Protein AF-A0A1H9E6S7-F1 (afdb_monomer_lite)

Structure (mmCIF, N/CA/C/O backbone):
data_AF-A0A1H9E6S7-F1
#
_entry.id   AF-A0A1H9E6S7-F1
#
loop_
_atom_site.group_PDB
_atom_site.id
_atom_site.type_symbol
_atom_site.label_atom_id
_atom_site.label_alt_id
_atom_site.label_comp_id
_atom_site.label_asym_id
_atom_site.label_entity_id
_atom_site.label_seq_id
_atom_site.pdbx_PDB_ins_code
_atom_site.Cartn_x
_atom_site.Cartn_y
_atom_site.Cartn_z
_atom_site.occupancy
_atom_site.B_iso_or_equiv
_atom_site.auth_seq_id
_atom_site.auth_comp_id
_atom_site.auth_asym_id
_atom_site.auth_atom_id
_atom_site.pdbx_PDB_model_num
ATOM 1 N N . MET A 1 1 ? 24.077 -36.840 -7.863 1.00 34.34 1 MET A N 1
ATOM 2 C CA . MET A 1 1 ? 23.318 -35.921 -6.980 1.00 34.34 1 MET A CA 1
ATOM 3 C C . MET A 1 1 ? 22.819 -34.661 -7.708 1.00 34.34 1 MET A C 1
ATOM 5 O O . MET A 1 1 ? 21.635 -34.372 -7.632 1.00 34.34 1 MET A O 1
ATOM 9 N N . MET A 1 2 ? 23.643 -33.997 -8.534 1.00 23.80 2 MET A N 1
ATOM 10 C CA . MET A 1 2 ? 23.286 -32.784 -9.314 1.00 23.80 2 MET A CA 1
ATOM 11 C C . MET A 1 2 ? 22.184 -32.934 -10.393 1.00 23.80 2 MET A C 1
ATOM 13 O O . MET A 1 2 ? 21.574 -31.944 -10.783 1.00 23.80 2 MET A O 1
ATOM 17 N N . ARG A 1 3 ? 21.880 -34.153 -10.872 1.00 24.73 3 ARG A N 1
ATOM 18 C CA . ARG A 1 3 ? 20.785 -34.410 -11.841 1.00 24.73 3 ARG A CA 1
ATOM 19 C C . ARG A 1 3 ? 19.424 -34.718 -11.194 1.00 24.73 3 ARG A C 1
ATOM 21 O O . ARG A 1 3 ? 18.438 -34.841 -11.916 1.00 24.73 3 ARG A O 1
ATOM 28 N N . ARG A 1 4 ? 19.368 -34.874 -9.863 1.00 27.47 4 ARG A N 1
ATOM 29 C CA . ARG A 1 4 ? 18.131 -35.212 -9.131 1.00 27.47 4 ARG A CA 1
ATOM 30 C C . ARG A 1 4 ? 17.375 -33.949 -8.694 1.00 27.47 4 ARG A C 1
ATOM 32 O O . ARG A 1 4 ? 16.182 -33.869 -8.933 1.00 27.47 4 ARG A O 1
ATOM 39 N N . ILE A 1 5 ? 18.097 -32.913 -8.253 1.00 29.39 5 ILE A N 1
ATOM 40 C CA . ILE A 1 5 ? 17.531 -31.614 -7.828 1.00 29.39 5 ILE A CA 1
ATOM 41 C C . ILE A 1 5 ? 16.877 -30.849 -8.997 1.00 29.39 5 ILE A C 1
ATOM 43 O O . ILE A 1 5 ? 15.814 -30.262 -8.837 1.00 29.39 5 ILE A O 1
ATOM 47 N N . LYS A 1 6 ? 17.440 -30.918 -10.217 1.00 28.34 6 LYS A N 1
ATOM 48 C CA . LYS A 1 6 ? 16.828 -30.282 -11.405 1.00 28.34 6 LYS A CA 1
ATOM 49 C C . LYS A 1 6 ? 15.452 -30.857 -11.775 1.00 28.34 6 LYS A C 1
ATOM 51 O O . LYS A 1 6 ? 14.676 -30.143 -12.394 1.00 28.34 6 LYS A O 1
ATOM 56 N N . ARG A 1 7 ? 15.162 -32.114 -11.412 1.00 28.91 7 ARG A N 1
ATOM 57 C CA . ARG A 1 7 ? 13.923 -32.821 -11.782 1.00 28.91 7 ARG A CA 1
ATOM 58 C C . ARG A 1 7 ? 12.771 -32.623 -10.794 1.00 28.91 7 ARG A C 1
ATOM 60 O O . ARG A 1 7 ? 11.635 -32.902 -11.152 1.00 28.91 7 ARG A O 1
ATOM 67 N N . GLU A 1 8 ? 13.054 -32.156 -9.579 1.00 34.34 8 GLU A N 1
ATOM 68 C CA . GLU A 1 8 ? 12.030 -31.934 -8.546 1.00 34.34 8 GLU A CA 1
ATOM 69 C C . GLU A 1 8 ? 11.400 -30.535 -8.614 1.00 34.34 8 GLU A C 1
ATOM 71 O O . GLU A 1 8 ? 10.304 -30.347 -8.101 1.00 34.34 8 GLU A O 1
ATOM 76 N N . ILE A 1 9 ? 12.044 -29.583 -9.302 1.00 39.97 9 ILE A N 1
ATOM 77 C CA . ILE A 1 9 ? 11.580 -28.187 -9.418 1.00 39.97 9 ILE A CA 1
ATOM 78 C C . ILE A 1 9 ? 11.130 -27.860 -10.858 1.00 39.97 9 ILE A C 1
ATOM 80 O O . ILE A 1 9 ? 10.164 -27.127 -11.064 1.00 39.97 9 ILE A O 1
ATOM 84 N N . PHE A 1 10 ? 11.760 -28.459 -11.876 1.00 41.41 10 PHE A N 1
ATOM 85 C CA . PHE A 1 10 ? 11.468 -28.205 -13.292 1.00 41.41 10 PHE A CA 1
ATOM 86 C C . PHE A 1 10 ? 11.261 -29.517 -14.061 1.00 41.41 10 PHE A C 1
ATOM 88 O O . PHE A 1 10 ? 11.989 -30.491 -13.861 1.00 41.41 10 PHE A O 1
ATOM 95 N N . ASN A 1 11 ? 10.280 -29.555 -14.968 1.00 43.75 11 ASN A N 1
ATOM 96 C CA . ASN A 1 11 ? 10.114 -30.694 -15.875 1.00 43.75 11 ASN A CA 1
ATOM 97 C C . ASN A 1 11 ? 11.150 -30.677 -17.017 1.00 43.75 11 ASN A C 1
ATOM 99 O O . ASN A 1 11 ? 11.886 -29.708 -17.202 1.00 43.75 11 ASN A O 1
ATOM 103 N N . GLU A 1 12 ? 11.184 -31.740 -17.828 1.00 34.88 12 GLU A N 1
ATOM 104 C CA . GLU A 1 12 ? 12.138 -31.905 -18.943 1.00 34.88 12 GLU A CA 1
ATOM 105 C C . GLU A 1 12 ? 12.023 -30.828 -20.044 1.00 34.88 12 GLU A C 1
ATOM 107 O O . GLU A 1 12 ? 12.886 -30.745 -20.912 1.00 34.88 12 GLU A O 1
ATOM 112 N N . LYS A 1 13 ? 10.998 -29.964 -19.984 1.00 42.34 13 LYS A N 1
ATOM 113 C CA . LYS A 1 13 ? 10.795 -28.808 -20.873 1.00 42.34 13 LYS A CA 1
ATOM 114 C C . LYS A 1 13 ? 11.078 -27.456 -20.197 1.00 42.34 13 LYS A C 1
ATOM 116 O O . LYS A 1 13 ? 10.750 -26.423 -20.770 1.00 42.34 13 LYS A O 1
ATOM 121 N N . GLY A 1 14 ? 11.635 -27.435 -18.982 1.00 35.75 14 GLY A N 1
ATOM 122 C CA . GLY A 1 14 ? 11.958 -26.200 -18.254 1.00 35.75 14 GLY A CA 1
ATOM 123 C C . GLY A 1 14 ? 10.755 -25.463 -17.651 1.00 35.75 14 GLY A C 1
ATOM 124 O O . GLY A 1 14 ? 10.915 -24.347 -17.167 1.00 35.75 14 GLY A O 1
ATOM 125 N N . LYS A 1 15 ? 9.556 -26.067 -17.639 1.00 32.19 15 LYS A N 1
ATOM 126 C CA . LYS A 1 15 ? 8.401 -25.520 -16.907 1.00 32.19 15 LYS A CA 1
ATOM 127 C C . LYS A 1 15 ? 8.493 -25.899 -15.429 1.00 32.19 15 LYS A C 1
ATOM 129 O O . LYS A 1 15 ? 8.694 -27.075 -15.110 1.00 32.19 15 LYS A O 1
ATOM 134 N N . LEU A 1 16 ? 8.315 -24.907 -14.555 1.00 37.72 16 LEU A N 1
ATOM 135 C CA . LEU A 1 16 ? 8.163 -25.086 -13.112 1.00 37.72 16 LEU A CA 1
ATOM 136 C C . LEU A 1 16 ? 6.951 -25.991 -12.855 1.00 37.72 16 LEU A C 1
ATOM 138 O O . LEU A 1 16 ? 5.842 -25.684 -13.293 1.00 37.72 16 LEU A O 1
ATOM 142 N N . VAL A 1 17 ? 7.161 -27.118 -12.177 1.00 32.50 17 VAL A N 1
ATOM 143 C CA . VAL A 1 17 ? 6.064 -27.956 -11.676 1.00 32.50 17 VAL A CA 1
ATOM 144 C C . VAL A 1 17 ? 6.059 -27.789 -10.172 1.00 32.50 17 VAL A C 1
ATOM 146 O O . VAL A 1 17 ? 6.647 -28.575 -9.438 1.00 32.50 17 VAL A O 1
ATOM 149 N N . MET A 1 18 ? 5.402 -26.731 -9.709 1.00 32.59 18 MET A N 1
ATOM 150 C CA . MET A 1 18 ? 5.125 -26.562 -8.294 1.00 32.59 18 MET A CA 1
ATOM 151 C C . MET A 1 18 ? 4.042 -27.590 -7.951 1.00 32.59 18 MET A C 1
ATOM 153 O O . MET A 1 18 ? 2.850 -27.373 -8.181 1.00 32.59 18 MET A O 1
ATOM 157 N N . LYS A 1 19 ? 4.441 -28.776 -7.465 1.00 29.67 19 LYS A N 1
ATOM 158 C CA . LYS A 1 19 ? 3.504 -29.573 -6.670 1.00 29.67 19 LYS A CA 1
ATOM 159 C C . LYS A 1 19 ? 3.092 -28.636 -5.555 1.00 29.67 19 LYS A C 1
ATOM 161 O O . LYS A 1 19 ? 3.961 -28.218 -4.797 1.00 29.67 19 LYS A O 1
ATOM 166 N N . LYS A 1 20 ? 1.806 -28.276 -5.508 1.00 30.30 20 LYS A N 1
ATOM 167 C CA . LYS A 1 20 ? 1.217 -27.599 -4.358 1.00 30.30 20 LYS A CA 1
ATOM 168 C C . LYS A 1 20 ? 1.746 -28.341 -3.135 1.00 30.30 20 LYS A C 1
ATOM 170 O O . LYS A 1 20 ? 1.338 -29.478 -2.896 1.00 30.30 20 LYS A O 1
ATOM 175 N N . PHE A 1 21 ? 2.688 -27.748 -2.409 1.00 27.56 21 PHE A N 1
ATOM 176 C CA . PHE A 1 21 ? 2.859 -28.101 -1.020 1.00 27.56 21 PHE A CA 1
ATOM 177 C C . PHE A 1 21 ? 1.550 -27.618 -0.415 1.00 27.56 21 PHE A C 1
ATOM 179 O O . PHE A 1 21 ? 1.389 -26.449 -0.086 1.00 27.56 21 PHE A O 1
ATOM 186 N N . LEU A 1 22 ? 0.548 -28.505 -0.397 1.00 26.89 22 LEU A N 1
ATOM 187 C CA . LEU A 1 22 ? -0.492 -28.407 0.602 1.00 26.89 22 LEU A CA 1
ATOM 188 C C . LEU A 1 22 ? 0.294 -28.376 1.909 1.00 26.89 22 LEU A C 1
ATOM 190 O O . LEU A 1 22 ? 0.814 -29.409 2.333 1.00 26.89 22 LEU A O 1
ATOM 194 N N . GLY A 1 23 ? 0.454 -27.181 2.479 1.00 27.78 23 GLY A N 1
ATOM 195 C CA . GLY A 1 23 ? 0.783 -27.034 3.883 1.00 27.78 23 GLY A CA 1
ATOM 196 C C . GLY A 1 23 ? -0.197 -27.934 4.612 1.00 27.78 23 GLY A C 1
ATOM 197 O O . GLY A 1 23 ? -1.409 -27.729 4.531 1.00 27.78 23 GLY A O 1
ATOM 198 N N . GLY A 1 24 ? 0.334 -29.031 5.146 1.00 23.72 24 GLY A N 1
ATOM 199 C CA . GLY A 1 24 ? -0.447 -30.138 5.656 1.00 23.72 24 GLY A CA 1
ATOM 200 C C . GLY A 1 24 ? -1.427 -29.634 6.697 1.00 23.72 24 GLY A C 1
ATOM 201 O O . GLY A 1 24 ? -1.045 -29.240 7.794 1.00 23.72 24 GLY A O 1
ATOM 202 N N . LEU A 1 25 ? -2.700 -29.687 6.331 1.00 24.84 25 LEU A N 1
ATOM 203 C CA . LEU A 1 25 ? -3.819 -29.740 7.245 1.00 24.84 25 LEU A CA 1
ATOM 204 C C . LEU A 1 25 ? -3.643 -31.041 8.043 1.00 24.84 25 LEU A C 1
ATOM 206 O O . LEU A 1 25 ? -3.967 -32.122 7.557 1.00 24.84 25 LEU A O 1
ATOM 210 N N . VAL A 1 26 ? -3.059 -30.964 9.239 1.00 24.83 26 VAL A N 1
ATOM 211 C CA . VAL A 1 26 ? -3.145 -32.067 10.202 1.00 24.83 26 VAL A CA 1
ATOM 212 C C . VAL A 1 26 ? -4.462 -31.889 10.945 1.00 24.83 26 VAL A C 1
ATOM 214 O O . VAL A 1 26 ? -4.549 -31.159 11.927 1.00 24.83 26 VAL A O 1
ATOM 217 N N . ALA A 1 27 ? -5.500 -32.544 10.432 1.00 26.02 27 ALA A N 1
ATOM 218 C CA . ALA A 1 27 ? -6.720 -32.829 11.169 1.00 26.02 27 ALA A CA 1
ATOM 219 C C . ALA A 1 27 ? -6.725 -34.315 11.559 1.00 26.02 27 ALA A C 1
ATOM 221 O O . ALA A 1 27 ? -6.811 -35.172 10.685 1.00 26.02 27 ALA A O 1
ATOM 222 N N . ALA A 1 28 ? -6.606 -34.589 12.862 1.00 22.64 28 ALA A N 1
ATOM 223 C CA . ALA A 1 28 ? -7.205 -35.696 13.632 1.00 22.64 28 ALA A CA 1
ATOM 224 C C . ALA A 1 28 ? -6.563 -35.654 15.038 1.00 22.64 28 ALA A C 1
ATOM 226 O O . ALA A 1 28 ? -5.346 -35.725 15.149 1.00 22.64 28 ALA A O 1
ATOM 227 N N . ALA A 1 29 ? -7.288 -35.462 16.141 1.00 23.06 29 ALA A N 1
ATOM 228 C CA . ALA A 1 29 ? -8.391 -36.307 16.583 1.00 23.06 29 ALA A CA 1
ATOM 229 C C . ALA A 1 29 ? -9.523 -35.532 17.293 1.00 23.06 29 ALA A C 1
ATOM 231 O O . ALA A 1 29 ? -9.293 -34.541 17.981 1.00 23.06 29 ALA A O 1
ATOM 232 N N . LEU A 1 30 ? -10.748 -36.040 17.124 1.00 24.73 30 LEU A N 1
ATOM 233 C CA . LEU A 1 30 ? -11.977 -35.613 17.792 1.00 24.73 30 LEU A CA 1
ATOM 234 C C . LEU A 1 30 ? -11.935 -35.863 19.309 1.00 24.73 30 LEU A C 1
ATOM 236 O O . LEU A 1 30 ? -11.822 -37.016 19.713 1.00 24.73 30 LEU A O 1
ATOM 240 N N . VAL A 1 31 ? -12.209 -34.826 20.108 1.00 26.94 31 VAL A N 1
ATOM 241 C CA . VAL A 1 31 ? -13.149 -34.878 21.248 1.00 26.94 31 VAL A CA 1
ATOM 242 C C . VAL A 1 31 ? -13.914 -33.544 21.266 1.00 26.94 31 VAL A C 1
ATOM 244 O O . VAL A 1 31 ? -13.351 -32.499 20.959 1.00 26.94 31 VAL A O 1
ATOM 247 N N . ALA A 1 32 ? -15.221 -33.614 21.513 1.00 30.66 32 ALA A N 1
ATOM 248 C CA . ALA A 1 32 ? -16.238 -32.601 21.239 1.00 30.66 32 ALA A CA 1
ATOM 249 C C . ALA A 1 32 ? -15.930 -31.159 21.701 1.00 30.66 32 ALA A C 1
ATOM 251 O O . ALA A 1 32 ? -15.549 -30.920 22.843 1.00 30.66 32 ALA A O 1
ATOM 252 N N . GLY A 1 33 ? -16.211 -30.204 20.810 1.00 25.89 33 GLY A N 1
ATOM 253 C CA . GLY A 1 33 ? -16.181 -28.763 21.060 1.00 25.89 33 GLY A CA 1
ATOM 254 C C . GLY A 1 33 ? -15.872 -28.024 19.763 1.00 25.89 33 GLY A C 1
ATOM 255 O O . GLY A 1 33 ? -14.714 -27.893 19.387 1.00 25.89 33 GLY A O 1
ATOM 256 N N . THR A 1 34 ? -16.897 -27.603 19.022 1.00 31.16 34 THR A N 1
ATOM 257 C CA . THR A 1 34 ? -16.742 -26.859 17.764 1.00 31.16 34 THR A CA 1
ATOM 258 C C . THR A 1 34 ? -16.073 -25.509 18.018 1.00 31.16 34 THR A C 1
ATOM 260 O O . THR A 1 34 ? -16.739 -24.527 18.336 1.00 31.16 34 THR A O 1
ATOM 263 N N . ILE A 1 35 ? -14.750 -25.467 17.872 1.00 27.27 35 ILE A N 1
ATOM 264 C CA . ILE A 1 35 ? -13.971 -24.237 17.766 1.00 27.27 35 ILE A CA 1
ATOM 265 C C . ILE A 1 35 ? -14.059 -23.799 16.306 1.00 27.27 35 ILE A C 1
ATOM 267 O O . ILE A 1 35 ? -13.492 -24.434 15.415 1.00 27.27 35 ILE A O 1
ATOM 271 N N . LEU A 1 36 ? -14.799 -22.717 16.062 1.00 25.92 36 LEU A N 1
ATOM 272 C CA . LEU A 1 36 ? -14.606 -21.893 14.876 1.00 25.92 36 LEU A CA 1
ATOM 273 C C . LEU A 1 36 ? -13.142 -21.455 14.886 1.00 25.92 36 LEU A C 1
ATOM 275 O O . LEU A 1 36 ? -12.737 -20.632 15.705 1.00 25.92 36 LEU A O 1
ATOM 279 N N . ALA A 1 37 ? -12.335 -22.050 14.008 1.00 26.09 37 ALA A N 1
ATOM 280 C CA . ALA A 1 37 ? -11.041 -21.487 13.674 1.00 26.09 37 ALA A CA 1
ATOM 281 C C . ALA A 1 37 ? -11.273 -20.017 13.289 1.00 26.09 37 ALA A C 1
ATOM 283 O O . ALA A 1 37 ? -12.218 -19.753 12.536 1.00 26.09 37 ALA A O 1
ATOM 284 N N . PRO A 1 38 ? -10.460 -19.058 13.760 1.00 30.56 38 PRO A N 1
ATOM 285 C CA . PRO A 1 38 ? -10.438 -17.752 13.137 1.00 30.56 38 PRO A CA 1
ATOM 286 C C . PRO A 1 38 ? -9.979 -17.980 11.698 1.00 30.56 38 PRO A C 1
ATOM 288 O O . PRO A 1 38 ? -8.793 -18.088 11.407 1.00 30.56 38 PRO A O 1
ATOM 291 N N . THR A 1 39 ? -10.929 -18.092 10.775 1.00 28.80 39 THR A N 1
ATOM 292 C CA . THR A 1 39 ? -10.668 -17.880 9.360 1.00 28.80 39 THR A CA 1
ATOM 293 C C . THR A 1 39 ? -10.544 -16.378 9.158 1.00 28.80 39 THR A C 1
ATOM 295 O O . THR A 1 39 ? -11.298 -15.771 8.405 1.00 28.80 39 THR A O 1
ATOM 298 N N . THR A 1 40 ? -9.535 -15.768 9.773 1.00 31.42 40 THR A N 1
ATOM 299 C CA . THR A 1 40 ? -8.701 -14.935 8.932 1.00 31.42 40 THR A CA 1
ATOM 300 C C . THR A 1 40 ? -7.966 -15.949 8.073 1.00 31.42 40 THR A C 1
ATOM 302 O O . THR A 1 40 ? -6.922 -16.492 8.425 1.00 31.42 40 THR A O 1
ATOM 305 N N . ALA A 1 41 ? -8.556 -16.276 6.917 1.00 28.92 41 ALA A N 1
ATOM 306 C CA . ALA A 1 41 ? -7.686 -16.564 5.801 1.00 28.92 41 ALA A CA 1
ATOM 307 C C . ALA A 1 41 ? -6.686 -15.412 5.845 1.00 28.92 41 ALA A C 1
ATOM 309 O O . ALA A 1 41 ? -7.092 -14.252 5.715 1.00 28.92 41 ALA A O 1
ATOM 310 N N . ALA A 1 42 ? -5.411 -15.708 6.124 1.00 30.64 42 ALA A N 1
ATOM 311 C CA . ALA A 1 42 ? -4.362 -14.850 5.626 1.00 30.64 42 ALA A CA 1
ATOM 312 C C . ALA A 1 42 ? -4.844 -14.515 4.218 1.00 30.64 42 ALA A C 1
ATOM 314 O O . ALA A 1 42 ? -5.167 -15.437 3.456 1.00 30.64 42 ALA A O 1
ATOM 315 N N . LYS A 1 43 ? -5.076 -13.233 3.919 1.00 33.91 43 LYS A N 1
ATOM 316 C CA . LYS A 1 43 ? -5.176 -12.828 2.526 1.00 33.91 43 LYS A CA 1
ATOM 317 C C . LYS A 1 43 ? -3.825 -13.259 1.976 1.00 33.91 43 LYS A C 1
ATOM 319 O O . LYS A 1 43 ? -2.860 -12.519 2.101 1.00 33.91 43 LYS A O 1
ATOM 324 N N . ALA A 1 44 ? -3.733 -14.502 1.501 1.00 37.44 44 ALA A N 1
ATOM 325 C CA . ALA A 1 44 ? -2.628 -14.978 0.716 1.00 37.44 44 ALA A CA 1
ATOM 326 C C . ALA A 1 44 ? -2.632 -13.968 -0.406 1.00 37.44 44 ALA A C 1
ATOM 328 O O . ALA A 1 44 ? -3.635 -13.870 -1.122 1.00 37.44 44 ALA A O 1
ATOM 329 N N . TYR A 1 45 ? -1.632 -13.095 -0.400 1.00 50.59 45 TYR A N 1
ATOM 330 C CA . TYR A 1 45 ? -1.559 -11.990 -1.326 1.00 50.59 45 TYR A CA 1
ATOM 331 C C . TYR A 1 45 ? -1.511 -12.644 -2.702 1.00 50.59 45 TYR A C 1
ATOM 333 O O . TYR A 1 45 ? -0.484 -13.181 -3.119 1.00 50.59 45 TYR A O 1
ATOM 341 N N . SER A 1 46 ? -2.680 -12.753 -3.341 1.00 58.34 46 SER A N 1
ATOM 342 C CA . SER A 1 46 ? -2.827 -13.563 -4.538 1.00 58.34 46 SER A CA 1
ATOM 343 C C . SER A 1 46 ? -1.919 -12.964 -5.589 1.00 58.34 46 SER A C 1
ATOM 345 O O . SER A 1 46 ? -1.776 -11.745 -5.651 1.00 58.34 46 SER A O 1
ATOM 347 N N . GLY A 1 47 ? -1.272 -13.797 -6.378 1.00 73.69 47 GLY A N 1
ATOM 348 C CA . GLY A 1 47 ? -0.284 -13.360 -7.343 1.00 73.69 47 GLY A CA 1
ATOM 349 C C . GLY A 1 47 ? 0.197 -14.533 -8.175 1.00 73.69 47 GLY A C 1
ATOM 350 O O . GLY A 1 47 ? -0.336 -15.642 -8.084 1.00 73.69 47 GLY A O 1
ATOM 351 N N . GLU A 1 48 ? 1.176 -14.271 -9.024 1.00 85.56 48 GLU A N 1
ATOM 352 C CA . GLU A 1 48 ? 1.746 -15.264 -9.918 1.00 85.56 48 GLU A CA 1
ATOM 353 C C . GLU A 1 48 ? 3.262 -15.113 -10.022 1.00 85.56 48 GLU A C 1
ATOM 355 O O . GLU A 1 48 ? 3.807 -14.013 -10.127 1.00 85.56 48 GLU A O 1
ATOM 360 N N . TRP A 1 49 ? 3.948 -16.253 -10.035 1.00 89.25 49 TRP A N 1
ATOM 361 C CA . TRP A 1 49 ? 5.356 -16.329 -10.393 1.00 89.25 49 TRP A CA 1
ATOM 362 C C . TRP A 1 49 ? 5.518 -16.163 -11.901 1.00 89.25 49 TRP A C 1
ATOM 364 O O . TRP A 1 49 ? 4.953 -16.927 -12.688 1.00 89.25 49 TRP A O 1
ATOM 374 N N . VAL A 1 50 ? 6.344 -15.205 -12.305 1.00 85.56 50 VAL A N 1
ATOM 375 C CA . VAL A 1 50 ? 6.635 -14.901 -13.704 1.00 85.56 50 VAL A CA 1
ATOM 376 C C . VAL A 1 50 ? 8.105 -15.188 -13.988 1.00 85.56 50 VAL A C 1
ATOM 378 O O . VAL A 1 50 ? 8.991 -14.773 -13.245 1.00 85.56 50 VAL A O 1
ATOM 381 N N . ASN A 1 51 ? 8.372 -15.901 -15.082 1.00 88.38 51 ASN A N 1
ATOM 382 C CA . ASN A 1 51 ? 9.728 -16.151 -15.565 1.00 88.38 51 ASN A CA 1
ATOM 383 C C . ASN A 1 51 ? 10.078 -15.131 -16.654 1.00 88.38 51 ASN A C 1
ATOM 385 O O . ASN A 1 51 ? 9.513 -15.194 -17.748 1.00 88.38 51 ASN A O 1
ATOM 389 N N . GLY A 1 52 ? 10.967 -14.189 -16.340 1.00 76.56 52 GLY A N 1
ATOM 390 C CA . GLY A 1 52 ? 11.478 -13.191 -17.282 1.00 76.56 52 GLY A CA 1
ATOM 391 C C . GLY A 1 52 ? 12.938 -13.437 -17.667 1.00 76.56 52 GLY A C 1
ATOM 392 O O . GLY A 1 52 ? 13.583 -14.359 -17.172 1.00 76.56 52 GLY A O 1
ATOM 393 N N . ASP A 1 53 ? 13.483 -12.561 -18.513 1.00 74.12 53 ASP A N 1
ATOM 394 C CA . ASP A 1 53 ? 14.854 -12.681 -19.038 1.00 74.12 53 ASP A CA 1
ATOM 395 C C . ASP A 1 53 ? 15.935 -12.682 -17.941 1.00 74.12 53 ASP A C 1
ATOM 397 O O . ASP A 1 53 ? 16.985 -13.303 -18.097 1.00 74.12 53 ASP A O 1
ATOM 401 N N . ASN A 1 54 ? 15.658 -12.030 -16.807 1.00 71.69 54 ASN A N 1
ATOM 402 C CA . ASN A 1 54 ? 16.570 -11.910 -15.665 1.00 71.69 54 ASN A CA 1
ATOM 403 C C . ASN A 1 54 ? 16.272 -12.910 -14.531 1.00 71.69 54 ASN A C 1
ATOM 405 O O . ASN A 1 54 ? 16.927 -12.870 -13.492 1.00 71.69 54 ASN A O 1
ATOM 409 N N . GLY A 1 55 ? 15.304 -13.814 -14.723 1.00 82.12 55 GLY A N 1
ATOM 410 C CA . GLY A 1 55 ? 14.918 -14.834 -13.749 1.00 82.12 55 GLY A CA 1
ATOM 411 C C . GLY A 1 55 ? 13.471 -14.725 -13.269 1.00 82.12 55 GLY A C 1
ATOM 412 O O . GLY A 1 55 ? 12.635 -14.026 -13.849 1.00 82.12 55 GLY A O 1
ATOM 413 N N . TRP A 1 56 ? 13.175 -15.467 -12.203 1.00 89.00 56 TRP A N 1
ATOM 414 C CA . TRP A 1 56 ? 11.845 -15.517 -11.601 1.00 89.00 56 TRP A CA 1
ATOM 415 C C . TRP A 1 56 ? 11.591 -14.290 -10.731 1.00 89.00 56 TRP A C 1
ATOM 417 O O . TRP A 1 56 ? 12.438 -13.929 -9.920 1.00 89.00 56 TRP A O 1
ATOM 427 N N . TRP A 1 57 ? 10.413 -13.698 -10.872 1.00 85.81 57 TRP A N 1
ATOM 428 C CA . TRP A 1 57 ? 9.892 -12.632 -10.018 1.00 85.81 57 TRP A CA 1
ATOM 429 C C . TRP A 1 57 ? 8.423 -12.924 -9.696 1.00 85.81 57 TRP A C 1
ATOM 431 O O . TRP A 1 57 ? 7.798 -13.759 -10.358 1.00 85.81 57 TRP A O 1
ATOM 441 N N . TYR A 1 58 ? 7.867 -12.271 -8.677 1.00 83.06 58 TYR A N 1
ATOM 442 C CA . TYR A 1 58 ? 6.479 -12.491 -8.272 1.00 83.06 58 TYR A CA 1
ATOM 443 C C . TYR A 1 58 ? 5.640 -11.241 -8.497 1.00 83.06 58 TYR A C 1
ATOM 445 O O . TYR A 1 58 ? 5.967 -10.167 -7.995 1.00 83.06 58 TYR A O 1
ATOM 453 N N . LYS A 1 59 ? 4.553 -11.393 -9.251 1.00 81.44 59 LYS A N 1
ATOM 454 C CA . LYS A 1 59 ? 3.573 -10.346 -9.512 1.00 81.44 59 LYS A CA 1
ATOM 455 C C . LYS A 1 59 ? 2.401 -10.511 -8.560 1.00 81.44 59 LYS A C 1
ATOM 457 O O . LYS A 1 59 ? 1.702 -11.520 -8.612 1.00 81.44 59 LYS A O 1
ATOM 462 N N . HIS A 1 60 ? 2.139 -9.510 -7.741 1.00 72.94 60 HIS A N 1
ATOM 463 C CA . HIS A 1 60 ? 0.942 -9.485 -6.923 1.00 72.94 60 HIS A CA 1
ATOM 464 C C . HIS A 1 60 ? -0.312 -9.202 -7.773 1.00 72.94 60 HIS A C 1
ATOM 466 O O . HIS A 1 60 ? -0.263 -8.627 -8.861 1.00 72.94 60 HIS A O 1
ATOM 472 N N . SER A 1 61 ? -1.473 -9.609 -7.266 1.00 72.25 61 SER A N 1
ATOM 473 C CA . SER A 1 61 ? -2.780 -9.465 -7.927 1.00 72.25 61 SER A CA 1
ATOM 474 C C . SER A 1 61 ? -3.234 -8.016 -8.092 1.00 72.25 61 SER A C 1
ATOM 476 O O . SER A 1 61 ? -4.023 -7.735 -8.991 1.00 72.25 61 SER A O 1
ATOM 478 N N . ASP A 1 62 ? -2.704 -7.096 -7.286 1.00 56.38 62 ASP A N 1
ATOM 479 C CA . ASP A 1 62 ? -2.889 -5.648 -7.437 1.00 56.38 62 ASP A CA 1
ATOM 480 C C . ASP A 1 62 ? -2.023 -5.045 -8.567 1.00 56.38 62 ASP A C 1
ATOM 482 O O . ASP A 1 62 ? -2.104 -3.854 -8.863 1.00 56.38 62 ASP A O 1
ATOM 486 N N . GLY A 1 63 ? -1.207 -5.871 -9.230 1.00 61.25 63 GLY A N 1
ATOM 487 C CA . GLY A 1 63 ? -0.327 -5.479 -10.326 1.00 61.25 63 GLY A CA 1
ATOM 488 C C . GLY A 1 63 ? 1.060 -5.004 -9.892 1.00 61.25 63 GLY A C 1
ATOM 489 O O . GLY A 1 63 ? 1.890 -4.765 -10.772 1.00 61.25 63 GLY A O 1
ATOM 490 N N . SER A 1 64 ? 1.332 -4.900 -8.588 1.00 68.50 64 SER A N 1
ATOM 491 C CA . SER A 1 64 ? 2.681 -4.670 -8.062 1.00 68.50 64 SER A CA 1
ATOM 492 C C . SER A 1 64 ? 3.541 -5.946 -8.145 1.00 68.50 64 SER A C 1
ATOM 494 O O . SER A 1 64 ? 3.073 -7.000 -8.584 1.00 68.50 64 SER A O 1
ATOM 496 N N . TYR A 1 65 ? 4.820 -5.869 -7.771 1.00 77.94 65 TYR A N 1
ATOM 497 C CA . TYR A 1 65 ? 5.705 -7.036 -7.706 1.00 77.94 65 TYR A CA 1
ATOM 498 C C . TYR A 1 65 ? 6.512 -7.048 -6.409 1.00 77.94 65 TYR A C 1
ATOM 500 O O . TYR A 1 65 ? 6.864 -5.989 -5.888 1.00 77.94 65 TYR A O 1
ATOM 508 N N . ALA A 1 66 ? 6.807 -8.245 -5.911 1.00 77.62 66 ALA A N 1
ATOM 509 C CA . ALA A 1 66 ? 7.530 -8.431 -4.660 1.00 77.62 66 ALA A CA 1
ATOM 510 C C . ALA A 1 66 ? 9.036 -8.165 -4.832 1.00 77.62 66 ALA A C 1
ATOM 512 O O . ALA A 1 66 ? 9.644 -8.516 -5.848 1.00 77.62 66 ALA A O 1
ATOM 513 N N . TYR A 1 67 ? 9.653 -7.554 -3.820 1.00 85.50 67 TYR A N 1
ATOM 514 C CA . TYR A 1 67 ? 11.094 -7.294 -3.744 1.00 85.50 67 TYR A CA 1
ATOM 515 C C . TYR A 1 67 ? 11.526 -7.142 -2.283 1.00 85.50 67 TYR A C 1
ATOM 517 O O . TYR A 1 67 ? 10.771 -6.630 -1.456 1.00 85.50 67 TYR A O 1
ATOM 525 N N . SER A 1 68 ? 12.755 -7.551 -1.954 1.00 85.69 68 SER A N 1
ATOM 526 C CA . SER A 1 68 ? 13.232 -7.624 -0.559 1.00 85.69 68 SER A CA 1
ATOM 527 C C . SER A 1 68 ? 12.235 -8.344 0.367 1.00 85.69 68 SER A C 1
ATOM 529 O O . SER A 1 68 ? 11.978 -7.919 1.500 1.00 85.69 68 SER A O 1
ATOM 531 N N . GLU A 1 69 ? 11.650 -9.421 -0.146 1.00 87.00 69 GLU A N 1
ATOM 532 C CA . GLU A 1 69 ? 10.498 -10.110 0.421 1.00 87.00 69 GLU A CA 1
ATOM 533 C C . GLU A 1 69 ? 10.636 -11.619 0.231 1.00 87.00 69 GLU A C 1
ATOM 535 O O . GLU A 1 69 ? 11.140 -12.093 -0.789 1.00 87.00 69 GLU A O 1
ATOM 540 N N . TRP A 1 70 ? 10.157 -12.375 1.215 1.00 88.25 70 TRP A N 1
ATOM 541 C CA . TRP A 1 70 ? 9.922 -13.801 1.058 1.00 88.25 70 TRP A CA 1
ATOM 542 C C . TRP A 1 70 ? 8.532 -14.031 0.476 1.00 88.25 70 TRP A C 1
ATOM 544 O O . TRP A 1 70 ? 7.555 -13.652 1.108 1.00 88.25 70 TRP A O 1
ATOM 554 N N . VAL A 1 71 ? 8.443 -14.683 -0.680 1.00 87.12 71 VAL A N 1
ATOM 555 C CA . VAL A 1 71 ? 7.170 -15.132 -1.262 1.00 87.12 71 VAL A CA 1
ATOM 556 C C . VAL A 1 71 ? 7.225 -16.636 -1.452 1.00 87.12 71 VAL A C 1
ATOM 558 O O . VAL A 1 71 ? 8.182 -17.133 -2.041 1.00 87.12 71 VAL A O 1
ATOM 561 N N . ASP A 1 72 ? 6.241 -17.374 -0.942 1.00 85.62 72 ASP A N 1
ATOM 562 C CA . ASP A 1 72 ? 6.197 -18.844 -0.992 1.00 85.62 72 ASP A CA 1
ATOM 563 C C . ASP A 1 72 ? 7.494 -19.497 -0.468 1.00 85.62 72 ASP A C 1
ATOM 565 O O . ASP A 1 72 ? 7.957 -20.531 -0.956 1.00 85.62 72 ASP A O 1
ATOM 569 N N . GLY A 1 73 ? 8.136 -18.855 0.513 1.00 87.19 73 GLY A N 1
ATOM 570 C CA . GLY A 1 73 ? 9.430 -19.288 1.035 1.00 87.19 73 GLY A CA 1
ATOM 571 C C . GLY A 1 73 ? 10.635 -18.984 0.140 1.00 87.19 73 GLY A C 1
ATOM 572 O O . GLY A 1 73 ? 11.742 -19.362 0.506 1.00 87.19 73 GLY A O 1
ATOM 573 N N . CYS A 1 74 ? 10.488 -18.282 -0.983 1.00 92.62 74 CYS A N 1
ATOM 574 C CA . CYS A 1 74 ? 11.580 -17.839 -1.853 1.00 92.62 74 CYS A CA 1
ATOM 575 C C . CYS A 1 74 ? 11.907 -16.357 -1.625 1.00 92.62 74 CYS A C 1
ATOM 577 O O . CYS A 1 74 ? 11.027 -15.503 -1.685 1.00 92.62 74 CYS A O 1
ATOM 579 N N . TRP A 1 75 ? 13.182 -16.036 -1.393 1.00 93.38 75 TRP A N 1
ATOM 580 C CA . TRP A 1 75 ? 13.623 -14.653 -1.200 1.00 93.38 75 TRP A CA 1
ATOM 581 C C . TRP A 1 75 ? 13.821 -13.924 -2.528 1.00 93.38 75 TRP A C 1
ATOM 583 O O . TRP A 1 75 ? 14.711 -14.272 -3.311 1.00 93.38 75 TRP A O 1
ATOM 593 N N . LEU A 1 76 ? 13.040 -12.873 -2.754 1.00 88.06 76 LEU A N 1
ATOM 594 C CA . LEU A 1 76 ? 13.272 -11.924 -3.833 1.00 88.06 76 LEU A CA 1
ATOM 595 C C . LEU A 1 76 ? 14.235 -10.845 -3.356 1.00 88.06 76 LEU A C 1
ATOM 597 O O . LEU A 1 76 ? 13.974 -10.163 -2.363 1.00 88.06 76 LEU A O 1
ATOM 601 N N . SER A 1 77 ? 15.355 -10.685 -4.063 1.00 83.00 77 SER A N 1
ATOM 602 C CA . SER A 1 77 ? 16.342 -9.654 -3.745 1.00 83.00 77 SER A CA 1
ATOM 603 C C . SER A 1 77 ? 15.782 -8.246 -3.967 1.00 83.00 77 SER A C 1
ATOM 605 O O . SER A 1 77 ? 14.638 -8.050 -4.378 1.00 83.00 77 SER A O 1
ATOM 607 N N . SER A 1 78 ? 16.583 -7.226 -3.665 1.00 81.19 78 SER A N 1
ATOM 608 C CA . SER A 1 78 ? 16.177 -5.823 -3.801 1.00 81.19 78 SER A CA 1
ATOM 609 C C . SER A 1 78 ? 15.836 -5.399 -5.232 1.00 81.19 78 SER A C 1
ATOM 611 O O . SER A 1 78 ? 15.223 -4.357 -5.428 1.00 81.19 78 SER A O 1
ATOM 613 N N . ASP A 1 79 ? 16.247 -6.182 -6.225 1.00 76.62 79 ASP A N 1
ATOM 614 C CA . ASP A 1 79 ? 15.898 -6.032 -7.639 1.00 76.62 79 ASP A CA 1
ATOM 615 C C . ASP A 1 79 ? 14.627 -6.810 -8.045 1.00 76.62 79 ASP A C 1
ATOM 617 O O . ASP A 1 79 ? 14.209 -6.721 -9.197 1.00 76.62 79 ASP A O 1
ATOM 621 N N . GLY A 1 80 ? 13.995 -7.535 -7.112 1.00 80.88 80 GLY A N 1
ATOM 622 C CA . GLY A 1 80 ? 12.747 -8.278 -7.318 1.00 80.88 80 GLY A CA 1
ATOM 623 C C . GLY A 1 80 ? 12.915 -9.676 -7.914 1.00 80.88 80 GLY A C 1
ATOM 624 O O . GLY A 1 80 ? 11.917 -10.352 -8.164 1.00 80.88 80 GLY A O 1
ATOM 625 N N . TYR A 1 81 ? 14.151 -10.133 -8.134 1.00 84.56 81 TYR A N 1
ATOM 626 C CA . TYR A 1 81 ? 14.408 -11.450 -8.712 1.00 84.56 81 TYR A CA 1
ATOM 627 C C . TYR A 1 81 ? 14.776 -12.479 -7.649 1.00 84.56 81 TYR A C 1
ATOM 629 O O . TYR A 1 81 ? 15.452 -12.201 -6.657 1.00 84.56 81 TYR A O 1
ATOM 637 N N . TRP A 1 82 ? 14.356 -13.716 -7.876 1.00 88.75 82 TRP A N 1
ATOM 638 C CA . TRP A 1 82 ? 14.745 -14.832 -7.036 1.00 88.75 82 TRP A CA 1
ATOM 639 C C . TRP A 1 82 ? 16.178 -15.256 -7.366 1.00 88.75 82 TRP A C 1
ATOM 641 O O . TRP A 1 82 ? 16.447 -15.891 -8.388 1.00 88.75 82 TRP A O 1
ATOM 651 N N . SER A 1 83 ? 17.106 -14.901 -6.483 1.00 80.81 83 SER A N 1
ATOM 652 C CA . SER A 1 83 ? 18.536 -15.212 -6.617 1.00 80.81 83 SER A CA 1
ATOM 653 C C . SER A 1 83 ? 19.085 -16.031 -5.440 1.00 80.81 83 SER A C 1
ATOM 655 O O . SER A 1 83 ? 20.133 -16.675 -5.556 1.00 80.81 83 SER A O 1
ATOM 657 N N . TYR A 1 84 ? 18.361 -16.066 -4.318 1.00 88.94 84 TYR A N 1
ATOM 658 C CA . TYR A 1 84 ? 18.768 -16.728 -3.082 1.00 88.94 84 TYR A CA 1
ATOM 659 C C . TYR A 1 84 ? 18.170 -18.135 -2.975 1.00 88.94 84 TYR A C 1
ATOM 661 O O . TYR A 1 84 ? 16.957 -18.320 -2.922 1.00 88.94 84 TYR A O 1
ATOM 669 N N . LYS A 1 85 ? 19.042 -19.149 -2.980 1.00 90.62 85 LYS A N 1
ATOM 670 C CA . LYS A 1 85 ? 18.643 -20.565 -3.044 1.00 90.62 85 LYS A CA 1
ATOM 671 C C . LYS A 1 85 ? 17.971 -21.111 -1.779 1.00 90.62 85 LYS A C 1
ATOM 673 O O . LYS A 1 85 ? 17.090 -21.952 -1.955 1.00 90.62 85 LYS A O 1
ATOM 678 N N . PRO A 1 86 ? 18.400 -20.755 -0.551 1.00 94.56 86 PRO A N 1
ATOM 679 C CA . PRO A 1 86 ? 17.716 -21.227 0.645 1.00 94.56 86 PRO A CA 1
ATOM 680 C C . PRO A 1 86 ? 16.256 -20.779 0.645 1.00 94.56 86 PRO A C 1
ATOM 682 O O . PRO A 1 86 ? 15.947 -19.654 0.253 1.00 94.56 86 PRO A O 1
ATOM 685 N N . THR A 1 87 ? 15.369 -21.673 1.073 1.00 92.06 87 THR A N 1
ATOM 686 C CA . THR A 1 87 ? 13.941 -21.377 1.208 1.00 92.06 87 THR A CA 1
ATOM 687 C C . THR A 1 87 ? 13.578 -21.244 2.673 1.00 92.06 87 THR A C 1
ATOM 689 O O . THR A 1 87 ? 14.166 -21.939 3.500 1.00 92.06 87 THR A O 1
ATOM 692 N N . ALA A 1 88 ? 12.602 -20.408 2.998 1.00 88.12 88 ALA A N 1
ATOM 693 C CA . ALA A 1 88 ? 12.163 -20.174 4.366 1.00 88.12 88 ALA A CA 1
ATOM 694 C C . ALA A 1 88 ? 10.731 -20.623 4.631 1.00 88.12 88 ALA A C 1
ATOM 696 O O . ALA A 1 88 ? 9.936 -20.834 3.719 1.00 88.12 88 ALA A O 1
ATOM 697 N N . SER A 1 89 ? 10.440 -20.846 5.909 1.00 86.00 89 SER A N 1
ATOM 698 C CA . SER A 1 89 ? 9.128 -21.275 6.382 1.00 86.00 89 SER A CA 1
ATOM 699 C C . SER A 1 89 ? 8.906 -20.830 7.822 1.00 86.00 89 SER A C 1
ATOM 701 O O . SER A 1 89 ? 9.854 -20.679 8.596 1.00 86.00 89 SER A O 1
ATOM 703 N N . TRP A 1 90 ? 7.636 -20.677 8.192 1.00 86.19 90 TRP A N 1
ATOM 704 C CA . TRP A 1 90 ? 7.242 -20.420 9.570 1.00 86.19 90 TRP A CA 1
ATOM 705 C C . TRP A 1 90 ? 7.542 -21.620 10.472 1.00 86.19 90 TRP A C 1
ATOM 707 O O . TRP A 1 90 ? 7.254 -22.774 10.142 1.00 86.19 90 TRP A O 1
ATOM 717 N N . LYS A 1 91 ? 8.083 -21.322 11.649 1.00 84.62 91 LYS A N 1
ATOM 718 C CA . LYS A 1 91 ? 8.353 -22.246 12.749 1.00 84.62 91 LYS A CA 1
ATOM 719 C C . LYS A 1 91 ? 7.658 -21.743 14.012 1.00 84.62 91 LYS A C 1
ATOM 721 O O . LYS A 1 91 ? 7.378 -20.551 14.125 1.00 84.62 91 LYS A O 1
ATOM 726 N N . ARG A 1 92 ? 7.376 -22.643 14.959 1.00 83.00 92 ARG A N 1
ATOM 727 C CA . ARG A 1 92 ? 6.730 -22.303 16.233 1.00 83.00 92 ARG A CA 1
ATOM 728 C C . ARG A 1 92 ? 7.210 -23.188 17.372 1.00 83.00 92 ARG A C 1
ATOM 730 O O . ARG A 1 92 ? 7.332 -24.400 17.202 1.00 83.00 92 ARG A O 1
ATOM 737 N N . ASP A 1 93 ? 7.351 -22.588 18.544 1.00 81.69 93 ASP A N 1
ATOM 738 C CA . ASP A 1 93 ? 7.532 -23.262 19.826 1.00 81.69 93 ASP A CA 1
ATOM 739 C C . ASP A 1 93 ? 6.557 -22.700 20.885 1.00 81.69 93 ASP A C 1
ATOM 741 O O . ASP A 1 93 ? 5.525 -22.113 20.557 1.00 81.69 93 ASP A O 1
ATOM 745 N N . THR A 1 94 ? 6.842 -22.918 22.171 1.00 74.50 94 THR A N 1
ATOM 746 C CA . THR A 1 94 ? 6.015 -22.405 23.274 1.00 74.50 94 THR A CA 1
ATOM 747 C C . THR A 1 94 ? 6.154 -20.901 23.515 1.00 74.50 94 THR A C 1
ATOM 749 O O . THR A 1 94 ? 5.323 -20.335 24.220 1.00 74.50 94 THR A O 1
ATOM 752 N N . LYS A 1 95 ? 7.188 -20.253 22.970 1.00 76.69 95 LYS A N 1
ATOM 753 C CA . LYS A 1 95 ? 7.457 -18.820 23.136 1.00 76.69 95 LYS A CA 1
ATOM 754 C C . LYS A 1 95 ? 6.887 -17.995 21.989 1.00 76.69 95 LYS A C 1
ATOM 756 O O . LYS A 1 95 ? 6.483 -16.860 22.223 1.00 76.69 95 LYS A O 1
ATOM 761 N N . GLY A 1 96 ? 6.829 -18.543 20.776 1.00 74.06 96 GLY A N 1
ATOM 762 C CA . GLY A 1 96 ? 6.212 -17.849 19.652 1.00 74.06 96 GLY A CA 1
ATOM 763 C C . GLY A 1 96 ? 6.505 -18.463 18.291 1.00 74.06 96 GLY A C 1
ATOM 764 O O . GLY A 1 96 ? 6.988 -19.589 18.168 1.00 74.06 96 GLY A O 1
ATOM 765 N N . TRP A 1 97 ? 6.187 -17.691 17.255 1.00 84.56 97 TRP A N 1
ATOM 766 C CA . TRP A 1 97 ? 6.500 -18.003 15.864 1.00 84.56 97 TRP A CA 1
ATOM 767 C C . TRP A 1 97 ? 7.799 -17.321 15.443 1.00 84.56 97 TRP A C 1
ATOM 769 O O . TRP A 1 97 ? 8.049 -16.206 15.878 1.00 84.56 97 TRP A O 1
ATOM 779 N N . TRP A 1 98 ? 8.595 -17.932 14.572 1.00 91.56 98 TRP A N 1
ATOM 780 C CA . TRP A 1 98 ? 9.706 -17.271 13.875 1.00 91.56 98 TRP A CA 1
ATOM 781 C C . TRP A 1 98 ? 9.773 -17.754 12.427 1.00 91.56 98 TRP A C 1
ATOM 783 O O . TRP A 1 98 ? 9.178 -18.777 12.077 1.00 91.56 98 TRP A O 1
ATOM 793 N N . TYR A 1 99 ? 10.471 -17.009 11.576 1.00 90.44 99 TYR A N 1
ATOM 794 C CA . TYR A 1 99 ? 10.645 -17.358 10.171 1.00 90.44 99 TYR A CA 1
ATOM 795 C C . TYR A 1 99 ? 12.101 -17.735 9.917 1.00 90.44 99 TYR A C 1
ATOM 797 O O . TYR A 1 99 ? 12.997 -16.926 10.158 1.00 90.44 99 TYR A O 1
ATOM 805 N N . GLU A 1 100 ? 12.328 -18.970 9.475 1.00 94.88 100 GLU A N 1
ATOM 806 C CA . GLU A 1 100 ? 13.667 -19.549 9.348 1.00 94.88 100 GLU A CA 1
ATOM 807 C C . GLU A 1 100 ? 13.867 -20.175 7.971 1.00 94.88 100 GLU A C 1
ATOM 809 O O . GLU A 1 100 ? 12.980 -20.869 7.45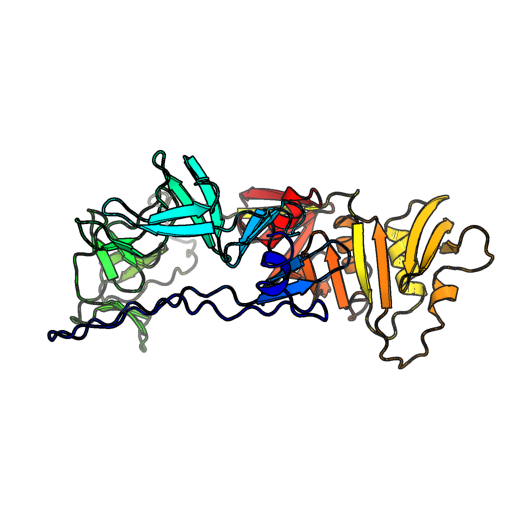4 1.00 94.88 100 GLU A O 1
ATOM 814 N N . ASP A 1 101 ? 15.044 -19.946 7.393 1.00 96.94 101 ASP A N 1
ATOM 815 C CA . ASP A 1 101 ? 15.466 -20.551 6.141 1.00 96.94 101 ASP A CA 1
ATOM 816 C C . ASP A 1 101 ? 16.164 -21.906 6.319 1.00 96.94 101 ASP A C 1
ATOM 818 O O . ASP A 1 101 ? 16.607 -22.301 7.395 1.00 96.94 101 ASP A O 1
ATOM 822 N N . THR A 1 102 ? 16.288 -22.654 5.226 1.00 95.69 102 THR A N 1
ATOM 823 C CA . THR A 1 102 ? 16.928 -23.979 5.218 1.00 95.69 102 THR A CA 1
ATOM 824 C C . THR A 1 102 ? 18.430 -23.966 5.531 1.00 95.69 102 THR A C 1
ATOM 826 O O . THR A 1 102 ? 19.019 -25.035 5.669 1.00 95.69 102 THR A O 1
ATOM 829 N N . SER A 1 103 ? 19.066 -22.793 5.592 1.00 95.38 103 SER A N 1
ATOM 830 C CA . SER A 1 103 ? 20.462 -22.628 6.015 1.00 95.38 103 SER A CA 1
ATOM 831 C C . SER A 1 103 ? 20.602 -22.320 7.512 1.00 95.38 103 SER A C 1
ATOM 833 O O . SER A 1 103 ? 21.724 -22.286 8.015 1.00 95.38 103 SER A O 1
ATOM 835 N N . GLY A 1 104 ? 19.479 -22.154 8.223 1.00 93.31 104 GLY A N 1
ATOM 836 C CA . GLY A 1 104 ? 19.426 -21.789 9.638 1.00 93.31 104 GLY A CA 1
ATOM 837 C C . GLY A 1 104 ? 19.415 -20.278 9.882 1.00 93.31 104 GLY A C 1
ATOM 838 O O . GLY A 1 104 ? 19.580 -19.845 11.021 1.00 93.31 104 GLY A O 1
ATOM 839 N N . TRP A 1 105 ? 19.247 -19.457 8.840 1.00 95.50 105 TRP A N 1
ATOM 840 C CA . TRP A 1 105 ? 19.045 -18.022 9.017 1.00 95.50 105 TRP A CA 1
ATOM 841 C C . TRP A 1 105 ? 17.632 -17.754 9.530 1.00 95.50 105 TRP A C 1
ATOM 843 O O . TRP A 1 105 ? 16.663 -18.304 9.013 1.00 95.50 105 TRP A O 1
ATOM 853 N N . TYR A 1 106 ? 17.514 -16.854 10.500 1.00 94.81 106 TYR A N 1
ATOM 854 C CA . TYR A 1 106 ? 16.251 -16.275 10.942 1.00 94.81 106 TYR A CA 1
ATOM 855 C C . TYR A 1 106 ? 16.471 -14.810 11.320 1.00 94.81 106 TYR A C 1
ATOM 857 O O . TYR A 1 106 ? 17.585 -14.387 11.646 1.00 94.81 106 TYR A O 1
ATOM 865 N N . GLN A 1 107 ? 15.408 -14.015 11.250 1.00 91.31 107 GLN A N 1
ATOM 866 C CA . GLN A 1 107 ? 15.489 -12.590 11.544 1.00 91.31 107 GLN A CA 1
ATOM 867 C C . GLN A 1 107 ? 15.531 -12.325 13.054 1.00 91.31 107 GLN A C 1
ATOM 869 O O . GLN A 1 107 ? 14.789 -12.949 13.803 1.00 91.31 107 GLN A O 1
ATOM 874 N N . VAL A 1 108 ? 16.349 -11.360 13.487 1.00 93.62 108 VAL A N 1
ATOM 875 C CA . VAL A 1 108 ? 16.347 -10.793 14.848 1.00 93.62 108 VAL A CA 1
ATOM 876 C C . VAL A 1 108 ? 16.365 -9.267 14.767 1.00 93.62 108 VAL A C 1
ATOM 878 O O . VAL A 1 108 ? 17.025 -8.716 13.887 1.00 93.62 108 VAL A O 1
ATOM 881 N N . ASN A 1 109 ? 15.665 -8.577 15.677 1.00 85.75 109 ASN A N 1
ATOM 882 C CA . ASN A 1 109 ? 15.615 -7.103 15.755 1.00 85.75 109 ASN A CA 1
ATOM 883 C C . ASN A 1 109 ? 15.371 -6.396 14.405 1.00 85.75 109 ASN A C 1
ATOM 885 O O . ASN A 1 109 ? 15.960 -5.354 14.114 1.00 85.75 109 ASN A O 1
ATOM 889 N N . GLY A 1 110 ? 14.539 -6.981 13.550 1.00 84.56 110 GLY A N 1
ATOM 890 C CA . GLY A 1 110 ? 14.332 -6.508 12.191 1.00 84.56 110 GLY A CA 1
ATOM 891 C C . GLY A 1 110 ? 12.877 -6.581 11.778 1.00 84.56 110 GLY A C 1
ATOM 892 O O . GLY A 1 110 ? 12.015 -7.024 12.530 1.00 84.56 110 GLY A O 1
ATOM 893 N N . VAL A 1 111 ? 12.613 -6.121 10.560 1.00 81.62 111 VAL A N 1
ATOM 894 C CA . VAL A 1 111 ? 11.306 -6.254 9.929 1.00 81.62 111 VAL A CA 1
ATOM 895 C C . VAL A 1 111 ? 11.455 -6.908 8.567 1.00 81.62 111 VAL A C 1
ATOM 897 O O . VAL A 1 111 ? 12.349 -6.536 7.807 1.00 81.62 111 VAL A O 1
ATOM 900 N N . GLN A 1 112 ? 10.618 -7.894 8.269 1.00 84.44 112 GLN A N 1
ATOM 901 C CA . GLN A 1 112 ? 10.654 -8.661 7.038 1.00 84.44 112 GLN A CA 1
ATOM 902 C C . GLN A 1 112 ? 9.271 -8.750 6.400 1.00 84.44 112 GLN A C 1
ATOM 904 O O . GLN A 1 112 ? 8.286 -9.070 7.059 1.00 84.44 112 GLN A O 1
ATOM 909 N N . TRP A 1 113 ? 9.207 -8.481 5.099 1.00 83.25 113 TRP A N 1
ATOM 910 C CA . TRP A 1 113 ? 8.056 -8.846 4.281 1.00 83.25 113 TRP A CA 1
ATOM 911 C C . TRP A 1 113 ? 8.079 -10.346 3.995 1.00 83.25 113 TRP A C 1
ATOM 913 O O . TRP A 1 113 ? 9.112 -10.875 3.563 1.00 83.25 113 TRP A O 1
ATOM 923 N N . ILE A 1 114 ? 6.960 -11.001 4.291 1.00 81.31 114 ILE A N 1
ATOM 924 C CA . ILE A 1 114 ? 6.692 -12.422 4.091 1.00 81.31 114 ILE A CA 1
ATOM 925 C C . ILE A 1 114 ? 5.262 -12.534 3.549 1.00 81.31 114 ILE A C 1
ATOM 927 O O . ILE A 1 114 ? 4.318 -12.116 4.221 1.00 81.31 114 ILE A O 1
ATOM 931 N N . ASP A 1 115 ? 5.109 -13.072 2.342 1.00 75.62 115 ASP A N 1
ATOM 932 C CA . ASP A 1 115 ? 3.834 -13.320 1.654 1.00 75.62 115 ASP A CA 1
ATOM 933 C C . ASP A 1 115 ? 2.882 -12.105 1.655 1.00 75.62 115 ASP A C 1
ATOM 935 O O . ASP A 1 115 ? 1.692 -12.192 1.969 1.00 75.62 115 ASP A O 1
ATOM 939 N N . GLY A 1 116 ? 3.423 -10.934 1.332 1.00 65.19 116 GLY A N 1
ATOM 940 C CA . GLY A 1 116 ? 2.726 -9.653 1.256 1.00 65.19 116 GLY A CA 1
ATOM 941 C C . GLY A 1 116 ? 2.441 -9.019 2.615 1.00 65.19 116 GLY A C 1
ATOM 942 O O . GLY A 1 116 ? 1.734 -8.015 2.681 1.00 65.19 116 GLY A O 1
ATOM 943 N N . THR A 1 117 ? 2.965 -9.582 3.707 1.00 66.00 117 THR A N 1
ATOM 944 C CA . THR A 1 117 ? 2.741 -9.096 5.073 1.00 66.00 117 THR A CA 1
ATOM 945 C C . THR A 1 117 ? 4.057 -8.749 5.757 1.00 66.00 117 THR A C 1
ATOM 947 O O . THR A 1 117 ? 5.047 -9.470 5.672 1.00 66.00 117 THR A O 1
ATOM 950 N N . LYS A 1 118 ? 4.078 -7.614 6.456 1.00 69.50 118 LYS A N 1
ATOM 951 C CA . LYS A 1 118 ? 5.252 -7.113 7.170 1.00 69.50 118 LYS A CA 1
ATOM 952 C C . LYS A 1 118 ? 5.275 -7.660 8.601 1.00 69.50 118 LYS A C 1
ATOM 954 O O . LYS A 1 118 ? 4.384 -7.357 9.391 1.00 69.50 118 LYS A O 1
ATOM 959 N N . TYR A 1 119 ? 6.312 -8.413 8.949 1.00 74.62 119 TYR A N 1
ATOM 960 C CA . TYR A 1 119 ? 6.518 -8.999 10.275 1.00 74.62 119 TYR A CA 1
ATOM 961 C C . TYR A 1 119 ? 7.753 -8.407 10.935 1.00 74.62 119 TYR A C 1
ATOM 963 O O . TYR A 1 119 ? 8.811 -8.353 10.317 1.00 74.62 119 TYR A O 1
ATOM 971 N N . ARG A 1 120 ? 7.642 -7.977 12.192 1.00 81.44 120 ARG A N 1
ATOM 972 C CA . ARG A 1 120 ? 8.794 -7.560 12.998 1.00 81.44 120 ARG A CA 1
ATOM 973 C C . ARG A 1 120 ? 9.252 -8.735 13.842 1.00 81.44 120 ARG A C 1
ATOM 975 O O . ARG A 1 120 ? 8.412 -9.446 14.367 1.00 81.44 120 ARG A O 1
ATOM 982 N N . SER A 1 121 ? 10.551 -8.944 13.983 1.00 85.44 121 SER A N 1
ATOM 983 C CA . SER A 1 121 ? 11.121 -9.944 14.883 1.00 85.44 121 SER A CA 1
ATOM 984 C C . SER A 1 121 ? 11.714 -9.257 16.114 1.00 85.44 121 SER A C 1
ATOM 986 O O . SER A 1 121 ? 12.506 -8.320 15.960 1.00 85.44 121 SER A O 1
ATOM 988 N N . ASN A 1 122 ? 11.423 -9.762 17.309 1.00 83.38 122 ASN A N 1
ATOM 989 C CA . ASN A 1 122 ? 12.059 -9.286 18.536 1.00 83.38 122 ASN A CA 1
ATOM 990 C C . ASN A 1 122 ? 13.546 -9.706 18.624 1.00 83.38 122 ASN A C 1
ATOM 992 O O . ASN A 1 122 ? 14.106 -10.318 17.707 1.00 83.38 122 ASN A O 1
ATOM 996 N N . ALA A 1 123 ? 14.205 -9.399 19.745 1.00 89.88 123 ALA A N 1
ATOM 997 C CA . ALA A 1 123 ? 15.625 -9.708 19.958 1.00 89.88 123 ALA A CA 1
ATOM 998 C C . ALA A 1 123 ? 15.961 -11.208 19.971 1.00 89.88 123 ALA A C 1
ATOM 1000 O O . ALA A 1 123 ? 17.106 -11.578 19.719 1.00 89.88 123 ALA A O 1
ATOM 1001 N N . ALA A 1 124 ? 14.978 -12.067 20.246 1.00 88.56 124 ALA A N 1
ATOM 1002 C CA . ALA A 1 124 ? 15.117 -13.520 20.194 1.00 88.56 124 ALA A CA 1
ATOM 1003 C C . ALA A 1 124 ? 14.688 -14.115 18.838 1.00 88.56 124 ALA A C 1
ATOM 1005 O O . ALA A 1 124 ? 14.812 -15.319 18.638 1.00 88.56 124 ALA A O 1
ATOM 1006 N N . GLY A 1 125 ? 14.211 -13.280 17.912 1.00 90.94 125 GLY A N 1
ATOM 1007 C CA . GLY A 1 125 ? 13.803 -13.659 16.562 1.00 90.94 125 GLY A CA 1
ATOM 1008 C C . GLY A 1 125 ? 12.350 -14.096 16.412 1.00 90.94 125 GLY A C 1
ATOM 1009 O O . GLY A 1 125 ? 11.927 -14.452 15.313 1.00 90.94 125 GLY A O 1
ATOM 1010 N N . TYR A 1 126 ? 11.559 -14.028 17.484 1.00 85.75 126 TYR A N 1
ATOM 1011 C CA . TYR A 1 126 ? 10.133 -14.321 17.397 1.00 85.75 126 TYR A CA 1
ATOM 1012 C C . TYR A 1 126 ? 9.391 -13.166 16.730 1.00 85.75 126 TYR A C 1
ATOM 1014 O O . TYR A 1 126 ? 9.621 -11.999 17.054 1.00 85.75 126 TYR A O 1
ATOM 1022 N N . ALA A 1 127 ? 8.498 -13.504 15.806 1.00 83.44 127 ALA A N 1
ATOM 1023 C CA . ALA A 1 127 ? 7.646 -12.564 15.113 1.00 83.44 127 ALA A CA 1
ATOM 1024 C C . ALA A 1 127 ? 6.636 -11.931 16.076 1.00 83.44 127 ALA A C 1
ATOM 1026 O O . ALA A 1 127 ? 5.881 -12.615 16.768 1.00 83.44 127 ALA A O 1
ATOM 1027 N N . GLU A 1 128 ? 6.621 -10.608 16.078 1.00 76.56 128 GLU A N 1
ATOM 1028 C CA . GLU A 1 128 ? 5.641 -9.770 16.740 1.00 76.56 128 GLU A CA 1
ATOM 1029 C C . GLU A 1 128 ? 4.398 -9.669 15.856 1.00 76.56 128 GLU A C 1
ATOM 1031 O O . GLU A 1 128 ? 4.469 -9.506 14.633 1.00 76.56 128 GLU A O 1
ATOM 1036 N N . CYS A 1 129 ? 3.243 -9.814 16.489 1.00 70.06 129 CYS A N 1
ATOM 1037 C CA . CYS A 1 129 ? 1.951 -9.824 15.827 1.00 70.06 129 CYS A CA 1
ATOM 1038 C C . CYS A 1 129 ? 1.421 -8.392 15.602 1.00 70.06 129 CYS A C 1
ATOM 1040 O O . CYS A 1 129 ? 1.775 -7.464 16.327 1.00 70.06 129 CYS A O 1
ATOM 1042 N N . LYS A 1 130 ? 0.551 -8.225 14.599 1.00 73.50 130 LYS A N 1
ATOM 1043 C CA . LYS A 1 130 ? -0.222 -7.003 14.328 1.00 73.50 130 LYS A CA 1
ATOM 1044 C C . LYS A 1 130 ? -1.697 -7.383 14.182 1.00 73.50 130 LYS A C 1
ATOM 1046 O O . LYS A 1 130 ? -1.992 -8.444 13.633 1.00 73.50 130 LYS A O 1
ATOM 1051 N N . GLY A 1 131 ? -2.607 -6.538 14.659 1.00 77.38 131 GLY A N 1
ATOM 1052 C CA . GLY A 1 131 ? -4.023 -6.878 14.799 1.00 77.38 131 GLY A CA 1
ATOM 1053 C C . GLY A 1 131 ? -4.286 -7.741 16.036 1.00 77.38 131 GLY A C 1
ATOM 1054 O O . GLY A 1 131 ? -3.637 -7.554 17.064 1.00 77.38 131 GLY A O 1
ATOM 1055 N N . TRP A 1 132 ? -5.229 -8.684 15.945 1.00 77.69 132 TRP A N 1
ATOM 1056 C CA . TRP A 1 132 ? -5.568 -9.594 17.043 1.00 77.69 132 TRP A CA 1
ATOM 1057 C C . TRP A 1 132 ? -4.452 -10.595 17.344 1.00 77.69 132 TRP A C 1
ATOM 1059 O O . TRP A 1 132 ? -4.010 -11.354 16.480 1.00 77.69 132 TRP A O 1
ATOM 1069 N N . CYS A 1 133 ? -4.057 -10.641 18.608 1.00 75.50 133 CYS A N 1
ATOM 1070 C CA . CYS A 1 133 ? -2.943 -11.424 19.110 1.00 75.50 133 CYS A CA 1
ATOM 1071 C C . CYS A 1 133 ? -3.325 -12.187 20.378 1.00 75.50 133 CYS A C 1
ATOM 1073 O O . CYS A 1 133 ? -4.170 -11.732 21.141 1.00 75.50 133 CYS A O 1
ATOM 1075 N N . TRP A 1 134 ? -2.672 -13.320 20.644 1.00 68.88 134 TRP A N 1
ATOM 1076 C CA . TRP A 1 134 ? -2.916 -14.129 21.842 1.00 68.88 134 TRP A CA 1
ATOM 1077 C C . TRP A 1 134 ? -1.643 -14.298 22.671 1.00 68.88 134 TRP A C 1
ATOM 1079 O O . TRP A 1 134 ? -0.594 -14.661 22.136 1.00 68.88 134 TRP A O 1
ATOM 1089 N N . THR A 1 135 ? -1.756 -14.114 23.987 1.00 64.94 135 THR A N 1
ATOM 1090 C CA . THR A 1 135 ? -0.758 -14.558 24.974 1.00 64.94 135 THR A CA 1
ATOM 1091 C C . THR A 1 135 ? -1.420 -15.457 26.023 1.00 64.94 135 THR A C 1
ATOM 1093 O O . THR A 1 135 ? -2.635 -15.640 26.022 1.00 64.94 135 THR A O 1
ATOM 1096 N N . ASN A 1 136 ? -0.651 -15.975 26.988 1.00 65.19 136 ASN A N 1
ATOM 1097 C CA . ASN A 1 136 ? -1.227 -16.645 28.164 1.00 65.19 136 ASN A CA 1
ATOM 1098 C C . ASN A 1 136 ? -2.192 -15.753 28.977 1.00 65.19 136 ASN A C 1
ATOM 1100 O O . ASN A 1 136 ? -2.960 -16.286 29.773 1.00 65.19 136 ASN A O 1
ATOM 1104 N N . GLY A 1 137 ? -2.152 -14.428 28.803 1.00 68.94 137 GLY A N 1
ATOM 1105 C CA . GLY A 1 137 ? -3.061 -13.477 29.449 1.00 68.94 137 GLY A CA 1
ATOM 1106 C C . GLY A 1 137 ? -4.398 -13.275 28.726 1.00 68.94 137 GLY A C 1
ATOM 1107 O O . GLY A 1 137 ? -5.304 -12.695 29.317 1.00 68.94 137 GLY A O 1
ATOM 1108 N N . GLY A 1 138 ? -4.544 -13.764 27.488 1.00 79.25 138 GLY A N 1
ATOM 1109 C CA . GLY A 1 138 ? -5.752 -13.615 26.673 1.00 79.25 138 GLY A CA 1
ATOM 1110 C C . GLY A 1 138 ? -5.496 -12.991 25.297 1.00 79.25 138 GLY A C 1
ATOM 1111 O O . GLY A 1 138 ? -4.349 -12.826 24.869 1.00 79.25 138 GLY A O 1
ATOM 1112 N N . TRP A 1 139 ? -6.584 -12.639 24.604 1.00 84.06 139 TRP A N 1
ATOM 1113 C CA . TRP A 1 139 ? -6.526 -11.889 23.345 1.00 84.06 139 TRP A CA 1
ATOM 1114 C C . TRP A 1 139 ? -6.231 -10.413 23.615 1.00 84.06 139 TRP A C 1
ATOM 1116 O O . TRP A 1 139 ? -6.801 -9.843 24.536 1.00 84.06 139 TRP A O 1
ATOM 1126 N N . TYR A 1 140 ? -5.389 -9.792 22.799 1.00 81.25 140 TYR A N 1
ATOM 1127 C CA . TYR A 1 140 ? -5.105 -8.355 22.786 1.00 81.25 140 TYR A CA 1
ATOM 1128 C C . TYR A 1 140 ? -5.021 -7.868 21.336 1.00 81.25 140 TYR A C 1
ATOM 1130 O O . TYR A 1 140 ? -4.970 -8.688 20.416 1.00 81.25 140 TYR A O 1
ATOM 1138 N N . TYR A 1 141 ? -5.014 -6.553 21.118 1.00 83.62 141 TYR A N 1
ATOM 1139 C CA . TYR A 1 141 ? -4.938 -5.983 19.773 1.00 83.62 141 TYR A CA 1
ATOM 1140 C C . TYR A 1 141 ? -3.775 -4.998 19.635 1.00 83.62 141 TYR A C 1
ATOM 1142 O O . TYR A 1 141 ? -3.547 -4.155 20.503 1.00 83.62 141 TYR A O 1
ATOM 1150 N N . VAL A 1 142 ? -3.040 -5.109 18.529 1.00 77.69 142 VAL A N 1
ATOM 1151 C CA . VAL A 1 142 ? -1.875 -4.278 18.200 1.00 77.69 142 VAL A CA 1
ATOM 1152 C C . VAL A 1 142 ? -2.202 -3.415 16.982 1.00 77.69 142 VAL A C 1
ATOM 1154 O O . VAL A 1 142 ? -2.296 -3.932 15.864 1.00 77.69 142 VAL A O 1
ATOM 1157 N N . TRP A 1 143 ? -2.358 -2.104 17.191 1.00 74.75 143 TRP A N 1
ATOM 1158 C CA . TRP A 1 143 ? -2.581 -1.118 16.125 1.00 74.75 143 TRP A CA 1
ATOM 1159 C C . TRP A 1 143 ? -1.356 -0.985 15.227 1.00 74.75 143 TRP A C 1
ATOM 1161 O O . TRP A 1 143 ? -1.446 -1.031 13.998 1.00 74.75 143 TRP A O 1
ATOM 1171 N N . ASP A 1 144 ? -0.195 -0.858 15.857 1.00 68.69 144 ASP A N 1
ATOM 1172 C CA . ASP A 1 144 ? 1.101 -0.882 15.200 1.00 68.69 144 ASP A CA 1
ATOM 1173 C C . ASP A 1 144 ? 2.174 -1.337 16.190 1.00 68.69 144 ASP A C 1
ATOM 1175 O O . ASP A 1 144 ? 1.893 -1.505 17.374 1.00 68.69 144 ASP A O 1
ATOM 1179 N N . TYR A 1 145 ? 3.405 -1.555 15.728 1.00 63.91 145 TYR A N 1
ATOM 1180 C CA . TYR A 1 145 ? 4.500 -1.928 16.629 1.00 63.91 145 TYR A CA 1
ATOM 1181 C C . TYR A 1 145 ? 4.608 -0.920 17.790 1.00 63.91 145 TYR A C 1
ATOM 1183 O O . TYR A 1 145 ? 4.626 0.287 17.556 1.00 63.91 145 TYR A O 1
ATOM 1191 N N . ASP A 1 146 ? 4.629 -1.422 19.027 1.00 69.62 146 ASP A N 1
ATOM 1192 C CA . ASP A 1 146 ? 4.608 -0.644 20.279 1.00 69.62 146 ASP A CA 1
ATOM 1193 C C . ASP A 1 146 ? 3.331 0.187 20.544 1.00 69.62 146 ASP A C 1
ATOM 1195 O O . ASP A 1 146 ? 3.272 0.930 21.523 1.00 69.62 146 ASP A O 1
ATOM 1199 N N . THR A 1 147 ? 2.286 0.040 19.722 1.00 78.56 147 THR A N 1
ATOM 1200 C CA . THR A 1 147 ? 0.987 0.716 19.881 1.00 78.56 147 THR A CA 1
ATOM 1201 C C . THR A 1 147 ? -0.132 -0.313 20.027 1.00 78.56 147 THR A C 1
ATOM 1203 O O . THR A 1 147 ? -0.464 -1.041 19.090 1.00 78.56 147 THR A O 1
ATOM 1206 N N . TYR A 1 148 ? -0.748 -0.352 21.204 1.00 83.81 148 TYR A N 1
ATOM 1207 C CA . TYR A 1 148 ? -1.729 -1.366 21.590 1.00 83.81 148 TYR A CA 1
ATOM 1208 C C . TYR A 1 148 ? -3.099 -0.738 21.790 1.00 83.81 148 TYR A C 1
ATOM 1210 O O . TYR A 1 148 ? -3.196 0.419 22.204 1.00 83.81 148 TYR A O 1
ATOM 1218 N N . ALA A 1 149 ? -4.146 -1.511 21.523 1.00 88.62 149 ALA A N 1
ATOM 1219 C CA . ALA A 1 149 ? -5.484 -1.098 21.895 1.00 88.62 149 ALA A CA 1
ATOM 1220 C C . ALA A 1 149 ? -5.639 -1.115 23.420 1.00 88.62 149 ALA A C 1
ATOM 1222 O O . ALA A 1 149 ? -5.172 -2.039 24.093 1.00 88.62 149 ALA A O 1
ATOM 1223 N N . GLN A 1 150 ? -6.292 -0.096 23.972 1.00 94.19 150 GLN A N 1
ATOM 1224 C CA . GLN A 1 150 ? -6.519 0.015 25.412 1.00 94.19 150 GLN A CA 1
ATOM 1225 C C . GLN A 1 150 ? -7.762 0.858 25.690 1.00 94.19 150 GLN A C 1
ATOM 1227 O O . GLN A 1 150 ? -7.824 2.014 25.278 1.00 94.19 150 GLN A O 1
ATOM 1232 N N . SER A 1 151 ? -8.711 0.299 26.448 1.00 94.62 151 SER A N 1
ATOM 1233 C CA . SER A 1 151 ? -9.980 0.961 26.791 1.00 94.62 151 SER A CA 1
ATOM 1234 C C . SER A 1 151 ? -10.745 1.440 25.551 1.00 94.62 151 SER A C 1
ATOM 1236 O O . SER A 1 151 ? -11.161 2.596 25.473 1.00 94.62 151 SER A O 1
ATOM 1238 N N . GLU A 1 152 ? -10.890 0.557 24.564 1.00 94.88 152 GLU A N 1
ATOM 1239 C CA . GLU A 1 152 ? -11.547 0.860 23.293 1.00 94.88 152 GLU A CA 1
ATOM 1240 C C . GLU A 1 152 ? -12.246 -0.363 22.698 1.00 94.88 152 GLU A C 1
ATOM 1242 O O . GLU A 1 152 ? -11.917 -1.510 23.018 1.00 94.88 152 GLU A O 1
ATOM 1247 N N . TRP A 1 153 ? -13.191 -0.117 21.796 1.00 91.94 153 TRP A N 1
ATOM 1248 C CA . TRP A 1 153 ? -13.773 -1.156 20.954 1.00 91.94 153 TRP A CA 1
ATOM 1249 C C . TRP A 1 153 ? -12.900 -1.386 19.722 1.00 91.94 153 TRP A C 1
ATOM 1251 O O . TRP A 1 153 ? -12.569 -0.433 19.025 1.00 91.94 153 TRP A O 1
ATOM 1261 N N . VAL A 1 154 ? -12.574 -2.644 19.424 1.00 86.12 154 VAL A N 1
ATOM 1262 C CA . VAL A 1 154 ? -11.886 -3.049 18.188 1.00 86.12 154 VAL A CA 1
ATOM 1263 C C . VAL A 1 154 ? -12.659 -4.180 17.530 1.00 86.12 154 VAL A C 1
ATOM 1265 O O . VAL A 1 154 ? -12.948 -5.179 18.185 1.00 86.12 154 VAL A O 1
ATOM 1268 N N . ASP A 1 155 ? -13.037 -4.042 16.261 1.00 85.56 155 ASP A N 1
ATOM 1269 C CA . ASP A 1 155 ? -13.871 -5.014 15.531 1.00 85.56 155 ASP A CA 1
ATOM 1270 C C . ASP A 1 155 ? -15.166 -5.400 16.284 1.00 85.56 155 ASP A C 1
ATOM 1272 O O . ASP A 1 155 ? -15.697 -6.511 16.137 1.00 85.56 155 ASP A O 1
ATOM 1276 N N . GLY A 1 156 ? -15.672 -4.492 17.126 1.00 87.38 156 GLY A N 1
ATOM 1277 C CA . GLY A 1 156 ? -16.816 -4.729 18.006 1.00 87.38 156 GLY A CA 1
ATOM 1278 C C . GLY A 1 156 ? -16.504 -5.433 19.327 1.00 87.38 156 GLY A C 1
ATOM 1279 O O . GLY A 1 156 ? -17.432 -5.759 20.053 1.00 87.38 156 GLY A O 1
ATOM 1280 N N . TYR A 1 157 ? -15.248 -5.677 19.684 1.00 92.62 157 TYR A N 1
ATOM 1281 C CA . TYR A 1 157 ? -14.862 -6.275 20.965 1.00 92.62 157 TYR A CA 1
ATOM 1282 C C . TYR A 1 157 ? -14.184 -5.252 21.868 1.00 92.62 157 TYR A C 1
ATOM 1284 O O . TYR A 1 157 ? -13.280 -4.539 21.440 1.00 92.62 157 TYR A O 1
ATOM 1292 N N . TRP A 1 158 ? -14.592 -5.202 23.133 1.00 95.50 158 TRP A N 1
ATOM 1293 C CA . TRP A 1 158 ? -14.005 -4.271 24.089 1.00 95.50 158 TRP A CA 1
ATOM 1294 C C . TRP A 1 158 ? -12.645 -4.768 24.591 1.00 95.50 158 TRP A C 1
ATOM 1296 O O . TRP A 1 158 ? -12.539 -5.823 25.231 1.00 95.50 158 TRP A O 1
ATOM 1306 N N . ILE A 1 159 ? -11.605 -3.981 24.328 1.00 94.94 159 ILE A N 1
ATOM 1307 C CA . ILE A 1 159 ? -10.275 -4.14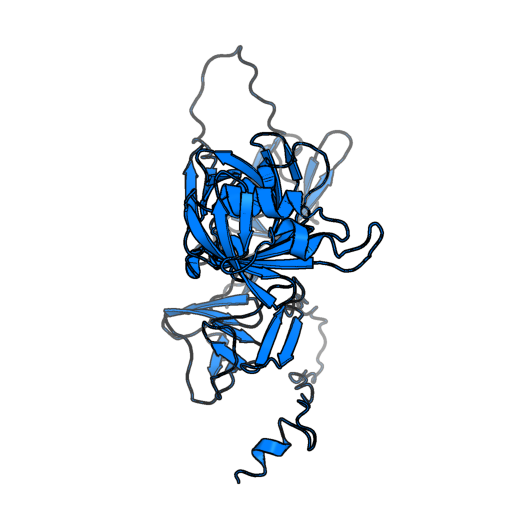1 24.905 1.00 94.94 159 ILE A CA 1
ATOM 1308 C C . ILE A 1 159 ? -10.218 -3.342 26.200 1.00 94.94 159 ILE A C 1
ATOM 1310 O O . ILE A 1 159 ? -10.327 -2.118 26.208 1.00 94.94 159 ILE A O 1
ATOM 1314 N N . SER A 1 160 ? -10.028 -4.037 27.318 1.00 92.69 160 SER A N 1
ATOM 1315 C CA . SER A 1 160 ? -10.018 -3.397 28.632 1.00 92.69 160 SER A CA 1
ATOM 1316 C C . SER A 1 160 ? -8.716 -2.631 28.906 1.00 92.69 160 SER A C 1
ATOM 1318 O O . SER A 1 160 ? -7.745 -2.707 28.153 1.00 92.69 160 SER A O 1
ATOM 1320 N N . ALA A 1 161 ? -8.668 -1.891 30.017 1.00 93.06 161 ALA A N 1
ATOM 1321 C CA . ALA A 1 161 ? -7.512 -1.074 30.390 1.00 93.06 161 ALA A CA 1
ATOM 1322 C C . ALA A 1 161 ? -6.209 -1.875 30.591 1.00 93.06 161 ALA A C 1
ATOM 1324 O O . ALA A 1 161 ? -5.130 -1.293 30.576 1.00 93.06 161 ALA A O 1
ATOM 1325 N N . ASN A 1 162 ? -6.273 -3.197 30.767 1.00 90.81 162 ASN A N 1
ATOM 1326 C CA . ASN A 1 162 ? -5.084 -4.053 30.826 1.00 90.81 162 ASN A CA 1
ATOM 1327 C C . ASN A 1 162 ? -4.629 -4.559 29.439 1.00 90.81 162 ASN A C 1
ATOM 1329 O O . ASN A 1 162 ? -3.771 -5.435 29.386 1.00 90.81 162 ASN A O 1
ATOM 1333 N N . GLN A 1 163 ? -5.199 -4.015 28.354 1.00 90.88 163 GLN A N 1
ATOM 1334 C CA . GLN A 1 163 ? -4.956 -4.349 26.941 1.00 90.88 163 GLN A CA 1
ATOM 1335 C C . GLN A 1 163 ? -5.485 -5.716 26.494 1.00 90.88 163 GLN A C 1
ATOM 1337 O O . GLN A 1 163 ? -5.345 -6.075 25.327 1.00 90.88 163 GLN A O 1
ATOM 1342 N N . TYR A 1 164 ? -6.151 -6.462 27.375 1.00 90.12 164 TYR A N 1
ATOM 1343 C CA . TYR A 1 164 ? -6.771 -7.730 27.018 1.00 90.12 164 TYR A CA 1
ATOM 1344 C C . TYR A 1 164 ? -8.271 -7.580 26.780 1.00 90.12 164 TYR A C 1
ATOM 1346 O O . TYR A 1 164 ? -8.982 -6.829 27.463 1.00 90.12 164 TYR A O 1
ATOM 1354 N N . TRP A 1 165 ? -8.759 -8.361 25.825 1.00 93.25 165 TRP A N 1
ATOM 1355 C CA . TRP A 1 165 ? -10.166 -8.650 25.643 1.00 93.25 165 TRP A CA 1
ATOM 1356 C C . TRP A 1 165 ? -10.662 -9.499 26.812 1.00 93.25 165 TRP A C 1
ATOM 1358 O O . TRP A 1 165 ? -10.268 -10.653 26.990 1.00 93.25 165 TRP A O 1
ATOM 1368 N N . THR A 1 166 ? -11.525 -8.903 27.624 1.00 85.75 166 THR A N 1
ATOM 1369 C CA . THR A 1 166 ? -12.099 -9.534 28.822 1.00 85.75 166 THR A CA 1
ATOM 1370 C C . THR A 1 166 ? -13.627 -9.477 28.836 1.00 85.75 166 THR A C 1
ATOM 1372 O O . THR A 1 166 ? -14.255 -9.982 29.765 1.00 85.75 166 THR A O 1
ATOM 1375 N N . TYR A 1 167 ? -14.237 -8.897 27.798 1.00 90.19 167 TYR A N 1
ATOM 1376 C CA . TYR A 1 167 ? -15.666 -8.612 27.727 1.00 90.19 167 TYR A CA 1
ATOM 1377 C C . TYR A 1 167 ? -16.299 -9.275 26.499 1.00 90.19 167 TYR A C 1
ATOM 1379 O O . TYR A 1 167 ? -16.045 -8.887 25.362 1.00 90.19 167 TYR A O 1
ATOM 1387 N N . ALA A 1 168 ? -17.099 -10.317 26.736 1.00 91.38 168 ALA A N 1
ATOM 1388 C CA . ALA A 1 168 ? -17.615 -11.194 25.685 1.00 91.38 168 ALA A CA 1
ATOM 1389 C C . ALA A 1 168 ? -18.627 -10.559 24.703 1.00 91.38 168 ALA A C 1
ATOM 1391 O O . ALA A 1 168 ? -18.591 -10.946 23.532 1.00 91.38 168 ALA A O 1
ATOM 1392 N N . PRO A 1 169 ? -19.540 -9.654 25.118 1.00 93.94 169 PRO A N 1
ATOM 1393 C CA . PRO A 1 169 ? -20.498 -9.047 24.195 1.00 93.94 169 PRO A CA 1
ATOM 1394 C C . PRO A 1 169 ? -19.825 -8.291 23.048 1.00 93.94 169 PRO A C 1
ATOM 1396 O O . PRO A 1 169 ? -18.808 -7.624 23.237 1.00 93.94 169 PRO A O 1
ATOM 1399 N N . LYS A 1 170 ? -20.420 -8.400 21.854 1.00 92.81 170 LYS A N 1
ATOM 1400 C CA . LYS A 1 170 ? -19.905 -7.776 20.633 1.00 92.81 170 LYS A CA 1
ATOM 1401 C C . LYS A 1 170 ? -20.775 -6.596 20.213 1.00 92.81 170 LYS A C 1
ATOM 1403 O O . LYS A 1 170 ? -21.983 -6.769 20.059 1.00 92.81 170 LYS A O 1
ATOM 1408 N N . ALA A 1 171 ? -20.159 -5.443 19.992 1.00 90.88 171 ALA A N 1
ATOM 1409 C CA . ALA A 1 171 ? -20.781 -4.210 19.538 1.00 90.88 171 ALA A CA 1
ATOM 1410 C C . ALA A 1 171 ? -20.721 -3.994 18.028 1.00 90.88 171 ALA A C 1
ATOM 1412 O O . ALA A 1 171 ? -19.869 -4.534 17.322 1.00 90.88 171 ALA A O 1
ATOM 1413 N N . GLN A 1 172 ? -21.683 -3.220 17.532 1.00 87.81 172 GLN A N 1
ATOM 1414 C CA . GLN A 1 172 ? -21.733 -2.749 16.155 1.00 87.81 172 GLN A CA 1
ATOM 1415 C C . GLN A 1 172 ? -22.536 -1.449 16.051 1.00 87.81 172 GLN A C 1
ATOM 1417 O O . GLN A 1 172 ? -23.307 -1.092 16.946 1.00 87.81 172 GLN A O 1
ATOM 1422 N N . TRP A 1 173 ? -22.356 -0.757 14.928 1.00 90.31 173 TRP A N 1
ATOM 1423 C CA . TRP A 1 173 ? -23.117 0.438 14.590 1.00 90.31 173 TRP A CA 1
ATOM 1424 C C . TRP A 1 173 ? -24.540 0.089 14.159 1.00 90.31 173 TRP A C 1
ATOM 1426 O O . TRP A 1 173 ? -24.758 -0.802 13.337 1.00 90.31 173 TRP A O 1
ATOM 1436 N N . TYR A 1 174 ? -25.493 0.870 14.651 1.00 86.38 174 TYR A N 1
ATOM 1437 C CA . TYR A 1 174 ? -26.888 0.856 14.234 1.00 86.38 174 TYR A CA 1
ATOM 1438 C C . TYR A 1 174 ? -27.334 2.273 13.881 1.00 86.38 174 TYR A C 1
ATOM 1440 O O . TYR A 1 174 ? -26.762 3.253 14.357 1.00 86.38 174 TYR A O 1
ATOM 1448 N N . LYS A 1 175 ? -28.369 2.383 13.044 1.00 90.88 175 LYS A N 1
ATOM 1449 C CA . LYS A 1 175 ? -28.974 3.659 12.660 1.00 90.88 175 LYS A CA 1
ATOM 1450 C C . LYS A 1 175 ? -30.489 3.551 12.665 1.00 90.88 175 LYS A C 1
ATOM 1452 O O . LYS A 1 175 ? -31.035 2.597 12.111 1.00 90.88 175 LYS A O 1
ATOM 1457 N N . ASP A 1 176 ? -31.152 4.560 13.208 1.00 85.38 176 ASP A N 1
ATOM 1458 C CA . ASP A 1 176 ? -32.599 4.728 13.113 1.00 85.38 176 ASP A CA 1
ATOM 1459 C C . ASP A 1 176 ? -32.980 6.147 12.640 1.00 85.38 176 ASP A C 1
ATOM 1461 O O . ASP A 1 176 ? -32.191 6.829 11.981 1.00 85.38 176 ASP A O 1
ATOM 1465 N N . SER A 1 177 ? -34.222 6.571 12.905 1.00 85.06 177 SER A N 1
ATOM 1466 C CA . SER A 1 177 ? -34.726 7.897 12.531 1.00 85.06 177 SER A CA 1
ATOM 1467 C C . SER A 1 177 ? -34.125 9.052 13.336 1.00 85.06 177 SER A C 1
ATOM 1469 O O . SER A 1 177 ? -34.259 10.196 12.910 1.00 85.06 177 SER A O 1
ATOM 1471 N N . VAL A 1 178 ? -33.530 8.782 14.501 1.00 81.44 178 VAL A N 1
ATOM 1472 C CA . VAL A 1 178 ? -32.911 9.792 15.368 1.00 81.44 178 VAL A CA 1
ATOM 1473 C C . VAL A 1 178 ? -31.437 9.951 15.017 1.00 81.44 178 VAL A C 1
ATOM 1475 O O . VAL A 1 178 ? -30.972 11.079 14.870 1.00 81.44 178 VAL A O 1
ATOM 1478 N N . GLY A 1 179 ? -30.707 8.848 14.838 1.00 85.38 179 GLY A N 1
ATOM 1479 C CA . GLY A 1 179 ? -29.286 8.924 14.515 1.00 85.38 179 GLY A CA 1
ATOM 1480 C C . GLY A 1 179 ? -28.566 7.583 14.524 1.00 85.38 179 GLY A C 1
ATOM 1481 O O . GLY A 1 179 ? -29.178 6.514 14.521 1.00 85.38 179 GLY A O 1
ATOM 1482 N N . TRP A 1 180 ? -27.237 7.655 14.506 1.00 90.31 180 TRP A N 1
ATOM 1483 C CA . TRP A 1 180 ? -26.369 6.495 14.699 1.00 90.31 180 TRP A CA 1
ATOM 1484 C C . TRP A 1 180 ? -26.179 6.215 16.188 1.00 90.31 180 TRP A C 1
ATOM 1486 O O . TRP A 1 180 ? -26.051 7.155 16.957 1.00 90.31 180 TRP A O 1
ATOM 1496 N N . TYR A 1 181 ? -26.108 4.951 16.591 1.00 91.12 181 TYR A N 1
ATOM 1497 C CA . TYR A 1 181 ? -25.751 4.530 17.949 1.00 91.12 181 TYR A CA 1
ATOM 1498 C C . TYR A 1 181 ? -24.885 3.266 17.896 1.00 91.12 181 TYR A C 1
ATOM 1500 O O . TYR A 1 181 ? -24.898 2.537 16.898 1.00 91.12 181 TYR A O 1
ATOM 1508 N N . TYR A 1 182 ? -24.111 3.012 18.951 1.00 92.06 182 TYR A N 1
ATOM 1509 C CA . TYR A 1 182 ? -23.213 1.859 19.033 1.00 92.06 182 TYR A CA 1
ATOM 1510 C C . TYR A 1 182 ? -23.634 0.959 20.192 1.00 92.06 182 TYR A C 1
ATOM 1512 O O . TYR A 1 182 ? -23.602 1.381 21.347 1.00 92.06 182 TYR A O 1
ATOM 1520 N N . MET A 1 183 ? -24.086 -0.257 19.876 1.00 94.50 183 MET A N 1
ATOM 1521 C CA . MET A 1 183 ? -24.714 -1.166 20.840 1.00 94.50 183 MET A CA 1
ATOM 1522 C C . MET A 1 183 ? -24.125 -2.570 20.740 1.00 94.50 183 MET A C 1
ATOM 1524 O O . MET A 1 183 ? -23.895 -3.082 19.642 1.00 94.50 183 MET A O 1
ATOM 1528 N N . ASP A 1 184 ? -23.921 -3.206 21.888 1.00 95.06 184 ASP A N 1
ATOM 1529 C CA . ASP A 1 184 ? -23.479 -4.585 22.015 1.00 95.06 184 ASP A CA 1
ATOM 1530 C C . ASP A 1 184 ? -24.616 -5.610 22.018 1.00 95.06 184 ASP A C 1
ATOM 1532 O O . ASP A 1 184 ? -25.803 -5.310 22.146 1.00 95.06 184 ASP A O 1
ATOM 1536 N N . SER A 1 185 ? -24.237 -6.874 21.859 1.00 93.50 185 SER A N 1
ATOM 1537 C CA . SER A 1 185 ? -25.159 -8.006 21.836 1.00 93.50 185 SER A CA 1
ATOM 1538 C C . SER A 1 185 ? -25.881 -8.267 23.167 1.00 93.50 185 SER A C 1
ATOM 1540 O O . SER A 1 185 ? -26.787 -9.096 23.197 1.00 93.50 185 SER A O 1
ATOM 1542 N N . SER A 1 186 ? -25.480 -7.618 24.266 1.00 95.00 186 SER A N 1
ATOM 1543 C CA . SER A 1 186 ? -26.190 -7.661 25.553 1.00 95.00 186 SER A CA 1
ATOM 1544 C C . SER A 1 186 ? -27.283 -6.590 25.661 1.00 95.00 186 SER A C 1
ATOM 1546 O O . SER A 1 186 ? -28.105 -6.648 26.575 1.00 95.00 186 SER A O 1
ATOM 1548 N N . GLY A 1 187 ? -27.322 -5.644 24.715 1.00 92.00 187 GLY A N 1
ATOM 1549 C CA . GLY A 1 187 ? -28.203 -4.477 24.735 1.00 92.00 187 GLY A CA 1
ATOM 1550 C C . GLY A 1 187 ? -27.593 -3.263 25.439 1.00 92.00 187 GLY A C 1
ATOM 1551 O O . GLY A 1 187 ? -28.278 -2.253 25.597 1.00 92.00 187 GLY A O 1
ATOM 1552 N N . TYR A 1 188 ? -26.326 -3.334 25.859 1.00 94.69 188 TYR A N 1
ATOM 1553 C CA . TYR A 1 188 ? -25.589 -2.158 26.313 1.00 94.69 188 TYR A CA 1
ATOM 1554 C C . TYR A 1 188 ? -25.240 -1.287 25.110 1.00 94.69 188 TYR A C 1
ATOM 1556 O O . TYR A 1 188 ? -24.838 -1.797 24.069 1.00 94.69 188 TYR A O 1
ATOM 1564 N N . TYR A 1 189 ? -25.374 0.026 25.248 1.00 93.31 189 TYR A N 1
ATOM 1565 C CA . TYR A 1 189 ? -24.978 0.978 24.221 1.00 93.31 189 TYR A CA 1
ATOM 1566 C C . TYR A 1 189 ? -24.308 2.193 24.850 1.00 93.31 189 TYR A C 1
ATOM 1568 O O . TYR A 1 189 ? -24.590 2.562 25.995 1.00 93.31 189 TYR A O 1
ATOM 1576 N N . GLU A 1 190 ? -23.419 2.800 24.076 1.00 94.25 190 GLU A N 1
ATOM 1577 C CA . GLU A 1 190 ? -22.652 3.974 24.478 1.00 94.25 190 GLU A CA 1
ATOM 1578 C C . GLU A 1 190 ? -23.579 5.183 24.634 1.00 94.25 190 GLU A C 1
ATOM 1580 O O . GLU A 1 190 ? -24.357 5.493 23.734 1.00 94.25 190 GLU A O 1
ATOM 1585 N N . LYS A 1 191 ? -23.525 5.861 25.786 1.00 95.06 191 LYS A N 1
ATOM 1586 C CA . LYS A 1 191 ? -24.329 7.058 26.082 1.00 95.06 191 LYS A CA 1
ATOM 1587 C C . LYS A 1 191 ? -23.631 7.960 27.089 1.00 95.06 191 LYS A C 1
ATOM 1589 O O . LYS A 1 191 ? -22.956 7.465 27.990 1.00 95.06 191 LYS A O 1
ATOM 1594 N N . SER A 1 192 ? -23.827 9.271 26.960 1.00 91.31 192 SER A N 1
ATOM 1595 C CA . SER A 1 192 ? -23.195 10.294 27.808 1.00 91.31 192 SER A CA 1
ATOM 1596 C C . SER A 1 192 ? -21.677 10.120 27.932 1.00 91.31 192 SER A C 1
ATOM 1598 O O . SER A 1 192 ? -21.119 10.273 29.019 1.00 91.31 192 SER A O 1
ATOM 1600 N N . THR A 1 193 ? -21.008 9.743 26.843 1.00 93.56 193 THR A N 1
ATOM 1601 C CA . THR A 1 193 ? -19.591 9.372 26.879 1.00 93.56 193 THR A CA 1
ATOM 1602 C C . THR A 1 193 ? -18.894 9.665 25.559 1.00 93.56 193 THR A C 1
ATOM 1604 O O . THR A 1 193 ? -19.533 9.738 24.508 1.00 93.56 193 THR A O 1
ATOM 1607 N N . THR A 1 194 ? -17.573 9.794 25.627 1.00 91.69 194 THR A N 1
ATOM 1608 C CA . THR A 1 194 ? -16.680 9.720 24.474 1.00 91.69 194 THR A CA 1
ATOM 1609 C C . THR A 1 194 ? -15.904 8.419 24.584 1.00 91.69 194 THR A C 1
ATOM 1611 O O . THR A 1 194 ? -15.236 8.175 25.589 1.00 91.69 194 THR A O 1
ATOM 1614 N N . VAL A 1 195 ? -16.003 7.574 23.565 1.00 88.38 195 VAL A N 1
ATOM 1615 C CA . VAL A 1 195 ? -15.346 6.267 23.529 1.00 88.38 195 VAL A CA 1
ATOM 1616 C C . VAL A 1 195 ? -14.594 6.101 22.220 1.00 88.38 195 VAL A C 1
ATOM 1618 O O . VAL A 1 195 ? -14.994 6.624 21.178 1.00 88.38 195 VAL A O 1
ATOM 1621 N N . LYS A 1 196 ? -13.486 5.367 22.272 1.00 90.06 196 LYS A N 1
ATOM 1622 C CA . LYS A 1 196 ? -12.717 5.017 21.086 1.00 90.06 196 LYS A CA 1
ATOM 1623 C C . LYS A 1 196 ? -13.259 3.725 20.472 1.00 90.06 196 LYS A C 1
ATOM 1625 O O . LYS A 1 196 ? -13.454 2.734 21.176 1.00 90.06 196 LYS A O 1
ATOM 1630 N N . ILE A 1 197 ? -13.529 3.762 19.172 1.00 86.12 197 ILE A N 1
ATOM 1631 C CA . ILE A 1 197 ? -14.011 2.645 18.360 1.00 86.12 197 ILE A CA 1
ATOM 1632 C C . ILE A 1 197 ? -13.106 2.566 17.132 1.00 86.12 197 ILE A C 1
ATOM 1634 O O . ILE A 1 197 ? -12.971 3.535 16.388 1.00 86.12 197 ILE A O 1
ATOM 1638 N N . ASP A 1 198 ? -12.458 1.422 16.947 1.00 80.56 198 ASP A N 1
ATOM 1639 C CA . ASP A 1 198 ? -11.506 1.148 15.873 1.00 80.56 198 ASP A CA 1
ATOM 1640 C C . ASP A 1 198 ? -10.421 2.237 15.728 1.00 80.56 198 ASP A C 1
ATOM 1642 O O . ASP A 1 198 ? -10.080 2.673 14.626 1.00 80.56 198 ASP A O 1
ATOM 1646 N N . GLY A 1 199 ? -9.887 2.709 16.862 1.00 77.25 199 GLY A N 1
ATOM 1647 C CA . GLY A 1 199 ? -8.851 3.740 16.903 1.00 77.25 199 GLY A CA 1
ATOM 1648 C C . GLY A 1 199 ? -9.357 5.186 16.801 1.00 77.25 199 GLY A C 1
ATOM 1649 O O . GLY A 1 199 ? -8.552 6.108 16.946 1.00 77.25 199 GLY A O 1
ATOM 1650 N N . VAL A 1 200 ? -10.660 5.412 16.596 1.00 78.38 200 VAL A N 1
ATOM 1651 C CA . VAL A 1 200 ? -11.275 6.740 16.402 1.00 78.38 200 VAL A CA 1
ATOM 1652 C C . VAL A 1 200 ? -12.192 7.094 17.574 1.00 78.38 200 VAL A C 1
ATOM 1654 O O . VAL A 1 200 ? -12.937 6.248 18.054 1.00 78.38 200 VAL A O 1
ATOM 1657 N N . GLU A 1 201 ? -12.153 8.337 18.057 1.00 82.12 201 GLU A N 1
ATOM 1658 C CA . GLU A 1 201 ? -13.026 8.796 19.149 1.00 82.12 201 GLU A CA 1
ATOM 1659 C C . GLU A 1 201 ? -14.415 9.211 18.644 1.00 82.12 201 GLU A C 1
ATOM 1661 O O . GLU A 1 201 ? -14.545 9.960 17.676 1.00 82.12 201 GLU A O 1
ATOM 1666 N N . TYR A 1 202 ? -15.452 8.749 19.343 1.00 82.19 202 TYR A N 1
ATOM 1667 C CA . TYR A 1 202 ? -16.855 9.045 19.071 1.00 82.19 202 TYR A CA 1
ATOM 1668 C C . TYR A 1 202 ? -17.554 9.495 20.352 1.00 82.19 202 TYR A C 1
ATOM 1670 O O . TYR A 1 202 ? -17.414 8.857 21.394 1.00 82.19 202 TYR A O 1
ATOM 1678 N N . THR A 1 203 ? -18.335 10.572 20.265 1.00 89.44 203 THR A N 1
ATOM 1679 C CA . THR A 1 203 ? -19.100 11.120 21.394 1.00 89.44 203 THR A CA 1
ATOM 1680 C C . THR A 1 203 ? -20.580 10.813 21.230 1.00 89.44 203 THR A C 1
ATOM 1682 O O . THR A 1 203 ? -21.149 11.057 20.168 1.00 89.44 203 THR A O 1
ATOM 1685 N N . PHE A 1 204 ? -21.212 10.320 22.290 1.00 89.75 204 PHE A N 1
ATOM 1686 C CA . PHE A 1 204 ? -22.622 9.946 22.322 1.00 89.75 204 PHE A CA 1
ATOM 1687 C C . PHE A 1 204 ? -23.397 10.831 23.301 1.00 89.75 204 PHE A C 1
ATOM 1689 O O . PHE A 1 204 ? -22.933 11.094 24.416 1.00 89.75 204 PHE A O 1
ATOM 1696 N N . ASP A 1 205 ? -24.584 11.278 22.885 1.00 90.62 205 ASP A N 1
ATOM 1697 C CA . ASP A 1 205 ? -25.495 12.065 23.718 1.00 90.62 205 ASP A CA 1
ATOM 1698 C C . ASP A 1 205 ? -26.081 11.233 24.878 1.00 90.62 205 ASP A C 1
ATOM 1700 O O . ASP A 1 205 ? -25.787 10.046 25.053 1.00 90.62 205 ASP A O 1
ATOM 1704 N N . ASP A 1 206 ? -26.911 11.854 25.713 1.00 95.12 206 ASP A N 1
ATOM 1705 C CA . ASP A 1 206 ? -27.556 11.203 26.861 1.00 95.12 206 ASP A CA 1
ATOM 1706 C C . ASP A 1 206 ? -28.556 10.098 26.492 1.00 95.12 206 ASP A C 1
ATOM 1708 O O . ASP A 1 206 ? -28.879 9.235 27.317 1.00 95.12 206 ASP A O 1
ATOM 1712 N N . ARG A 1 207 ? -28.999 10.079 25.236 1.00 88.69 207 ARG A N 1
ATOM 1713 C CA . ARG A 1 207 ? -29.867 9.052 24.659 1.00 88.69 207 ARG A CA 1
ATOM 1714 C C . ARG A 1 207 ? -29.075 7.959 23.938 1.00 88.69 207 ARG A C 1
ATOM 1716 O O . ARG A 1 207 ? -29.673 6.940 23.603 1.00 88.69 207 ARG A O 1
ATOM 1723 N N . GLY A 1 208 ? -27.763 8.131 23.775 1.00 91.81 208 GLY A N 1
ATOM 1724 C CA . GLY A 1 208 ? -26.840 7.191 23.143 1.00 91.81 208 GLY A CA 1
ATOM 1725 C C . GLY A 1 208 ? -26.679 7.350 21.636 1.00 91.81 208 GLY A C 1
ATOM 1726 O O . GLY A 1 208 ? -26.179 6.440 20.976 1.00 91.81 208 GLY A O 1
ATOM 1727 N N . TYR A 1 209 ? -27.097 8.486 21.078 1.00 91.00 209 TYR A N 1
ATOM 1728 C CA . TYR A 1 209 ? -26.889 8.788 19.667 1.00 91.00 209 TYR A CA 1
ATOM 1729 C C . TYR A 1 209 ? -25.577 9.539 19.460 1.00 91.00 209 TYR A C 1
ATOM 1731 O O . TYR A 1 209 ? -25.214 10.425 20.233 1.00 91.00 209 TYR A O 1
ATOM 1739 N N . LEU A 1 210 ? -24.874 9.179 18.392 1.00 86.88 210 LEU A N 1
ATOM 1740 C CA . LEU A 1 210 ? -23.648 9.813 17.946 1.00 86.88 210 LEU A CA 1
ATOM 1741 C C . LEU A 1 210 ? -23.885 11.308 17.722 1.00 86.88 210 LEU A C 1
ATOM 1743 O O . LEU A 1 210 ? -24.751 11.706 16.941 1.00 86.88 210 LEU A O 1
ATOM 1747 N N . VAL A 1 211 ? -23.062 12.123 18.369 1.00 85.81 211 VAL A N 1
ATOM 1748 C CA . VAL A 1 211 ? -23.010 13.564 18.157 1.00 85.81 211 VAL A CA 1
ATOM 1749 C C . VAL A 1 211 ? -22.189 13.820 16.895 1.00 85.81 211 VAL A C 1
ATOM 1751 O O . VAL A 1 211 ? -20.963 13.714 16.894 1.00 85.81 211 VAL A O 1
ATOM 1754 N N . GLU A 1 212 ? -22.868 14.129 15.793 1.00 65.44 212 GLU A N 1
ATOM 1755 C CA . GLU A 1 212 ? -22.220 14.572 14.559 1.00 65.44 212 GLU A CA 1
ATOM 1756 C C . GLU A 1 212 ? -21.655 15.986 14.781 1.00 65.44 212 GLU A C 1
ATOM 1758 O O . GLU A 1 212 ? -22.373 16.885 15.222 1.00 65.44 212 GLU A O 1
ATOM 1763 N N . GLN A 1 213 ? -20.358 16.190 14.532 1.00 54.91 213 GLN A N 1
ATOM 1764 C CA . GLN A 1 213 ? -19.726 17.505 14.670 1.00 54.91 213 GLN A CA 1
ATOM 1765 C C . GLN A 1 213 ? -20.361 18.488 13.670 1.00 54.91 213 GLN A C 1
ATOM 1767 O O . GLN A 1 213 ? -20.123 18.405 12.465 1.00 54.91 213 GLN A O 1
ATOM 1772 N N . VAL A 1 214 ? -21.168 19.428 14.168 1.00 41.88 214 VAL A N 1
ATOM 1773 C CA . VAL A 1 214 ? -21.664 20.586 13.409 1.00 41.88 214 VAL A CA 1
ATOM 1774 C C . VAL A 1 214 ? -20.598 21.689 13.495 1.00 41.88 214 VAL A C 1
ATOM 1776 O O . VAL A 1 214 ? -20.128 21.964 14.600 1.00 41.88 214 VAL A O 1
ATOM 1779 N N . PRO A 1 215 ? -20.190 22.338 12.385 1.00 32.16 215 PRO A N 1
ATOM 1780 C CA . PRO A 1 215 ? -19.235 23.443 12.443 1.00 32.16 215 PRO A CA 1
ATOM 1781 C C . PRO A 1 215 ? -19.753 24.553 13.365 1.00 32.16 215 PRO A C 1
ATOM 1783 O O . PRO A 1 215 ? -20.934 24.904 13.328 1.00 32.16 215 PRO A O 1
ATOM 1786 N N . ALA A 1 216 ? -18.859 25.079 14.201 1.00 33.44 216 ALA A N 1
ATOM 1787 C CA . ALA A 1 216 ? -19.169 26.038 15.253 1.00 33.44 216 ALA A CA 1
ATOM 1788 C C . ALA A 1 216 ? -19.982 27.247 14.744 1.00 33.44 216 ALA A C 1
ATOM 1790 O O . ALA A 1 216 ? -19.610 27.922 13.784 1.00 33.44 216 ALA A O 1
ATOM 1791 N N . ASN A 1 217 ? -21.089 27.519 15.435 1.00 35.91 217 ASN A N 1
ATOM 1792 C CA . ASN A 1 217 ? -21.857 28.758 15.358 1.00 35.91 217 ASN A CA 1
ATOM 1793 C C . ASN A 1 217 ? -21.050 29.889 16.042 1.00 35.91 217 ASN A C 1
ATOM 1795 O O . ASN A 1 217 ? -20.699 29.717 17.209 1.00 35.91 217 ASN A O 1
ATOM 1799 N N . PRO A 1 218 ? -20.737 31.016 15.375 1.00 38.09 218 PRO A N 1
ATOM 1800 C CA . PRO A 1 218 ? -19.771 32.006 15.872 1.00 38.09 218 PRO A CA 1
ATOM 1801 C C . PRO A 1 218 ? -20.223 32.914 17.037 1.00 38.09 218 PRO A C 1
ATOM 1803 O O . PRO A 1 218 ? -19.454 33.790 17.421 1.00 38.09 218 PRO A O 1
ATOM 1806 N N . ASP A 1 219 ? -21.403 32.726 17.638 1.00 41.97 219 ASP A N 1
ATOM 1807 C CA . ASP A 1 219 ? -22.001 33.750 18.521 1.00 41.97 219 ASP A CA 1
ATOM 1808 C C . ASP A 1 219 ? -22.115 33.400 20.027 1.00 41.97 219 ASP A C 1
ATOM 1810 O O . ASP A 1 219 ? -22.975 33.950 20.717 1.00 41.97 219 ASP A O 1
ATOM 1814 N N . VAL A 1 220 ? -21.254 32.544 20.602 1.00 35.09 220 VAL A N 1
ATOM 1815 C CA . VAL A 1 220 ? -21.198 32.356 22.077 1.00 35.09 220 VAL A CA 1
ATOM 1816 C C . VAL A 1 220 ? -19.746 32.268 22.589 1.00 35.09 220 VAL A C 1
ATOM 1818 O O . VAL A 1 220 ? -19.006 31.421 22.093 1.00 35.09 220 VAL A O 1
ATOM 1821 N N . PRO A 1 221 ? -19.315 33.099 23.567 1.00 39.97 221 PRO A N 1
ATOM 1822 C CA . PRO A 1 221 ? -17.921 33.146 24.009 1.00 39.97 221 PRO A CA 1
ATOM 1823 C C . PRO A 1 221 ? -17.561 32.139 25.125 1.00 39.97 221 PRO A C 1
ATOM 1825 O O . PRO A 1 221 ? -18.292 31.988 26.103 1.00 39.97 221 PRO A O 1
ATOM 1828 N N . ASP A 1 222 ? -16.371 31.557 24.929 1.00 45.56 222 ASP A N 1
ATOM 1829 C CA . ASP A 1 222 ? -15.387 30.875 25.794 1.00 45.56 222 ASP A CA 1
ATOM 1830 C C . ASP A 1 222 ? -15.759 29.669 26.678 1.00 45.56 222 ASP A C 1
ATOM 1832 O O . ASP A 1 222 ? -16.450 29.788 27.689 1.00 45.56 222 ASP A O 1
ATOM 1836 N N . THR A 1 223 ? -15.133 28.513 26.375 1.00 33.69 223 THR A N 1
ATOM 1837 C CA . THR A 1 223 ? -14.323 27.663 27.295 1.00 33.69 223 THR A CA 1
ATOM 1838 C C . THR A 1 223 ? -13.717 26.432 26.569 1.00 33.69 223 THR A C 1
ATOM 1840 O O . THR A 1 223 ? -14.189 26.062 25.499 1.00 33.69 223 THR A O 1
ATOM 1843 N N . PRO A 1 224 ? -12.706 25.767 27.171 1.00 40.56 224 PRO A N 1
ATOM 1844 C CA . PRO A 1 224 ? -11.271 25.847 26.875 1.00 40.56 224 PRO A CA 1
ATOM 1845 C C . PRO A 1 224 ? -10.778 24.938 25.721 1.00 40.56 224 PRO A C 1
ATOM 1847 O O . PRO A 1 224 ? -11.384 23.917 25.407 1.00 40.56 224 PRO A O 1
ATOM 1850 N N . ASP A 1 225 ? -9.626 25.306 25.154 1.00 40.28 225 ASP A N 1
ATOM 1851 C CA . ASP A 1 225 ? -8.909 24.666 24.039 1.00 40.28 225 ASP A CA 1
ATOM 1852 C C . ASP A 1 225 ? -9.001 23.126 23.977 1.00 40.28 225 ASP A C 1
ATOM 1854 O O . ASP A 1 225 ? -8.431 22.401 24.799 1.00 40.28 225 ASP A O 1
ATOM 1858 N N . THR A 1 226 ? -9.653 22.615 22.930 1.00 41.78 226 THR A N 1
ATOM 1859 C CA . THR A 1 226 ? -9.417 21.258 22.415 1.00 41.78 226 THR A CA 1
ATOM 1860 C C . THR A 1 226 ? -8.034 21.193 21.764 1.00 41.78 226 THR A C 1
ATOM 1862 O O . THR A 1 226 ? -7.689 22.115 21.025 1.00 41.78 226 THR A O 1
ATOM 1865 N N . PRO A 1 227 ? -7.242 20.123 21.970 1.00 41.03 227 PRO A N 1
ATOM 1866 C CA . PRO A 1 227 ? -5.936 20.002 21.338 1.00 41.03 227 PRO A CA 1
ATOM 1867 C C . PRO A 1 227 ? -6.104 19.966 19.816 1.00 41.03 227 PRO A C 1
ATOM 1869 O O . PRO A 1 227 ? -6.844 19.132 19.292 1.00 41.03 227 PRO A O 1
ATOM 1872 N N . ASP A 1 228 ? -5.418 20.879 19.125 1.00 42.44 228 ASP A N 1
ATOM 1873 C CA . ASP A 1 228 ? -5.407 20.990 17.668 1.00 42.44 228 ASP A CA 1
ATOM 1874 C C . ASP A 1 228 ? -5.210 19.612 17.023 1.00 42.44 228 ASP A C 1
ATOM 1876 O O . ASP A 1 228 ? -4.135 19.002 17.102 1.00 42.44 228 ASP A O 1
ATOM 1880 N N . THR A 1 229 ? -6.248 19.101 16.357 1.00 50.34 229 THR A N 1
ATOM 1881 C CA . THR A 1 229 ? -6.108 17.931 15.492 1.00 50.34 229 THR A CA 1
ATOM 1882 C C . THR A 1 229 ? -5.303 18.363 14.277 1.00 50.34 229 THR A C 1
ATOM 1884 O O . THR A 1 229 ? -5.819 18.908 13.303 1.00 50.34 229 THR A O 1
ATOM 1887 N N . LYS A 1 230 ? -3.987 18.154 14.359 1.00 58.81 230 LYS A N 1
ATOM 1888 C CA . LYS A 1 230 ? -3.059 18.451 13.270 1.00 58.81 230 LYS A CA 1
ATOM 1889 C C . LYS A 1 230 ? -3.515 17.716 12.018 1.00 58.81 230 LYS A C 1
ATOM 1891 O O . LYS A 1 230 ? -3.545 16.486 11.974 1.00 58.81 230 LYS A O 1
ATOM 1896 N N . SER A 1 231 ? -3.866 18.478 10.993 1.00 73.38 231 SER A N 1
ATOM 1897 C CA . SER A 1 231 ? -4.135 17.942 9.666 1.00 73.38 231 SER A CA 1
ATOM 1898 C C . SER A 1 231 ? -2.865 18.036 8.827 1.00 73.38 231 SER A C 1
ATOM 1900 O O . SER A 1 231 ? -2.039 18.928 9.018 1.00 73.38 231 SER A O 1
ATOM 1902 N N . TYR A 1 232 ? -2.673 17.079 7.922 1.00 79.69 232 TYR A N 1
ATOM 1903 C CA . TYR A 1 232 ? -1.437 16.956 7.155 1.00 79.69 232 TYR A CA 1
ATOM 1904 C C . TYR A 1 232 ? -1.718 16.859 5.661 1.00 79.69 232 TYR A C 1
ATOM 1906 O O . TYR A 1 232 ? -2.759 16.355 5.249 1.00 79.69 232 TYR A O 1
ATOM 1914 N N . ASN A 1 233 ? -0.746 17.300 4.874 1.00 87.69 233 ASN A N 1
ATOM 1915 C CA . ASN A 1 233 ? -0.587 17.002 3.463 1.00 87.69 233 ASN A CA 1
ATOM 1916 C C . ASN A 1 233 ? 0.645 16.113 3.266 1.00 87.69 233 ASN A C 1
ATOM 1918 O O . ASN A 1 233 ? 1.613 16.163 4.031 1.00 87.69 233 ASN A O 1
ATOM 1922 N N . THR A 1 234 ? 0.658 15.379 2.162 1.00 85.25 234 THR A N 1
ATOM 1923 C CA . THR A 1 234 ? 1.864 14.755 1.627 1.00 85.25 234 THR A CA 1
ATOM 1924 C C . THR A 1 234 ? 2.376 15.582 0.469 1.00 85.25 234 THR A C 1
ATOM 1926 O O . THR A 1 234 ? 1.730 15.687 -0.575 1.00 85.25 234 THR A O 1
ATOM 1929 N N . VAL A 1 235 ? 3.568 16.146 0.643 1.00 87.38 235 VAL A N 1
ATOM 1930 C CA . VAL A 1 235 ? 4.304 16.807 -0.428 1.00 87.38 235 VAL A CA 1
ATOM 1931 C C . VAL A 1 235 ? 5.182 15.780 -1.108 1.00 87.38 235 VAL A C 1
ATOM 1933 O O . VAL A 1 235 ? 6.178 15.307 -0.560 1.00 87.38 235 VAL A O 1
ATOM 1936 N N . PHE A 1 236 ? 4.815 15.456 -2.334 1.00 83.12 236 PHE A N 1
ATOM 1937 C CA . PHE A 1 236 ? 5.507 14.497 -3.164 1.00 83.12 236 PHE A CA 1
ATOM 1938 C C . PHE A 1 236 ? 6.322 15.241 -4.226 1.00 83.12 236 PHE A C 1
ATOM 1940 O O . PHE A 1 236 ? 5.782 15.902 -5.115 1.00 83.12 236 PHE A O 1
ATOM 1947 N N . THR A 1 237 ? 7.644 15.158 -4.103 1.00 82.56 237 THR A N 1
ATOM 1948 C CA . THR A 1 237 ? 8.635 15.838 -4.941 1.00 82.56 237 THR A CA 1
ATOM 1949 C C . THR A 1 237 ? 9.288 14.828 -5.887 1.00 82.56 237 THR A C 1
ATOM 1951 O O . THR A 1 237 ? 10.105 14.021 -5.449 1.00 82.56 237 THR A O 1
ATOM 1954 N N . PRO A 1 238 ? 8.957 14.843 -7.184 1.00 71.44 238 PRO A N 1
ATOM 1955 C CA . PRO A 1 238 ? 9.610 14.005 -8.185 1.00 71.44 238 PRO A CA 1
ATOM 1956 C C . PRO A 1 238 ? 11.129 14.192 -8.274 1.00 71.44 238 PRO A C 1
ATOM 1958 O O . PRO A 1 238 ? 11.621 15.315 -8.189 1.00 71.44 238 PRO A O 1
ATOM 1961 N N . ASN A 1 239 ? 11.870 13.122 -8.570 1.00 67.44 239 ASN A N 1
ATOM 1962 C CA . ASN A 1 239 ? 13.274 13.212 -8.966 1.00 67.44 239 ASN A CA 1
ATOM 1963 C C . ASN A 1 239 ? 13.405 13.274 -10.497 1.00 67.44 239 ASN A C 1
ATOM 1965 O O . ASN A 1 239 ? 12.834 12.461 -11.226 1.00 67.44 239 ASN A O 1
ATOM 1969 N N . VAL A 1 240 ? 14.187 14.233 -10.987 1.00 54.69 240 VAL A N 1
ATOM 1970 C CA . VAL A 1 240 ? 14.315 14.614 -12.405 1.00 54.69 240 VAL A CA 1
ATOM 1971 C C . VAL A 1 240 ? 15.204 13.686 -13.246 1.00 54.69 240 VAL A C 1
ATOM 1973 O O . VAL A 1 240 ? 15.317 13.882 -14.453 1.00 54.69 240 VAL A O 1
ATOM 1976 N N . SER A 1 241 ? 15.850 12.682 -12.647 1.00 56.12 241 SER A N 1
ATOM 1977 C CA . SER A 1 241 ? 16.850 11.833 -13.323 1.00 56.12 241 SER A CA 1
ATOM 1978 C C . SER A 1 241 ? 16.408 10.394 -13.610 1.00 56.12 241 SER A C 1
ATOM 1980 O O . SER A 1 241 ? 17.166 9.631 -14.215 1.00 56.12 241 SER A O 1
ATOM 1982 N N . SER A 1 242 ? 15.204 10.002 -13.195 1.00 61.25 242 SER A N 1
ATOM 1983 C CA . SER A 1 242 ? 14.747 8.612 -13.307 1.00 61.25 242 SER A CA 1
ATOM 1984 C C . SER A 1 242 ? 14.039 8.313 -14.640 1.00 61.25 242 SER A C 1
ATOM 1986 O O . SER A 1 242 ? 13.715 9.230 -15.385 1.00 61.25 242 SER A O 1
ATOM 1988 N N . SER A 1 243 ? 13.844 7.039 -15.005 1.00 62.25 243 SER A N 1
ATOM 1989 C CA . SER A 1 243 ? 13.149 6.645 -16.246 1.00 62.25 243 SER A CA 1
ATOM 1990 C C . SER A 1 243 ? 11.654 6.415 -16.042 1.00 62.25 243 SER A C 1
ATOM 1992 O O . SER A 1 243 ? 11.272 5.707 -15.112 1.00 62.25 243 SER A O 1
ATOM 1994 N N . ALA A 1 244 ? 10.820 6.927 -16.950 1.00 66.50 244 ALA A N 1
ATOM 1995 C CA . ALA A 1 244 ? 9.383 6.668 -16.970 1.00 66.50 244 ALA A CA 1
ATOM 1996 C C . ALA A 1 244 ? 8.955 6.133 -18.344 1.00 66.50 244 ALA A C 1
ATOM 1998 O O . ALA A 1 244 ? 9.517 6.485 -19.384 1.00 66.50 244 ALA A O 1
ATOM 1999 N N . THR A 1 245 ? 7.964 5.246 -18.346 1.00 69.81 245 THR A N 1
ATOM 2000 C CA . THR A 1 245 ? 7.364 4.716 -19.573 1.00 69.81 245 THR A CA 1
ATOM 2001 C C . THR A 1 245 ? 5.943 5.223 -19.699 1.00 69.81 245 THR A C 1
ATOM 2003 O O . THR A 1 245 ? 5.113 4.980 -18.828 1.00 69.81 245 THR A O 1
ATOM 2006 N N . PHE A 1 246 ? 5.666 5.908 -20.800 1.00 68.94 246 PHE A N 1
ATOM 2007 C CA . PHE A 1 246 ? 4.363 6.456 -21.127 1.00 68.94 246 PHE A CA 1
ATOM 2008 C C . PHE A 1 246 ? 3.690 5.540 -22.145 1.00 68.94 246 PHE A C 1
ATOM 2010 O O . PHE A 1 246 ? 4.256 5.209 -23.187 1.00 68.94 246 PHE A O 1
ATOM 2017 N N . THR A 1 247 ? 2.470 5.116 -21.841 1.00 66.81 247 THR A N 1
ATOM 2018 C CA . THR A 1 247 ? 1.644 4.347 -22.773 1.00 66.81 247 THR A CA 1
ATOM 2019 C C . THR A 1 247 ? 0.525 5.243 -23.261 1.00 66.81 247 THR A C 1
ATOM 2021 O O . THR A 1 247 ? -0.297 5.692 -22.466 1.00 66.81 247 THR A O 1
ATOM 2024 N N . PHE A 1 248 ? 0.487 5.501 -24.561 1.00 63.94 248 PHE A N 1
ATOM 2025 C CA . PHE A 1 248 ? -0.523 6.340 -25.194 1.00 63.94 248 PHE A CA 1
ATOM 2026 C C . PHE A 1 248 ? -1.669 5.476 -25.713 1.00 63.94 248 PHE A C 1
ATOM 2028 O O . PHE A 1 248 ? -1.472 4.343 -26.176 1.00 63.94 248 PHE A O 1
ATOM 2035 N N . SER A 1 249 ? -2.877 6.029 -25.625 1.00 57.97 249 SER A N 1
ATOM 2036 C CA . SER A 1 249 ? -4.068 5.446 -26.240 1.00 57.97 249 SER A CA 1
ATOM 2037 C C 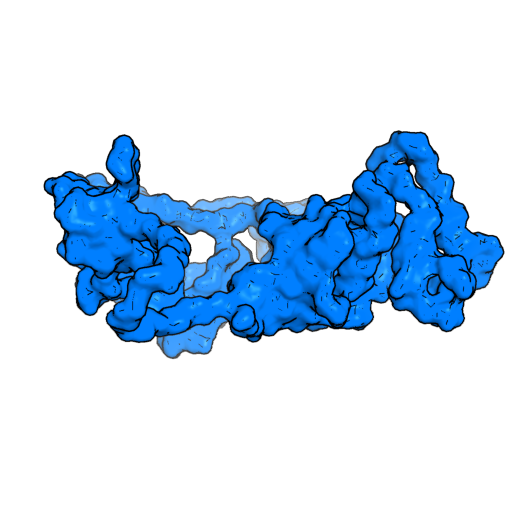. SER A 1 249 ? -3.915 5.393 -27.761 1.00 57.97 249 SER A C 1
ATOM 2039 O O . SER A 1 249 ? -3.179 6.178 -28.362 1.00 57.97 249 SER A O 1
ATOM 2041 N N . ALA A 1 250 ? -4.623 4.462 -28.396 1.00 50.94 250 ALA A N 1
ATOM 2042 C CA . ALA A 1 250 ? -4.612 4.353 -29.844 1.00 50.94 250 ALA A CA 1
ATOM 2043 C C . ALA A 1 250 ? -5.221 5.625 -30.477 1.00 50.94 250 ALA A C 1
ATOM 2045 O O . ALA A 1 250 ? -6.290 6.068 -30.057 1.00 50.94 250 ALA A O 1
ATOM 2046 N N . GLY A 1 251 ? -4.516 6.234 -31.441 1.00 50.97 251 GLY A N 1
ATOM 2047 C CA . GLY A 1 251 ? -4.912 7.498 -32.083 1.00 50.97 251 GLY A CA 1
ATOM 2048 C C . GLY A 1 251 ? -4.270 8.782 -31.532 1.00 50.97 251 GLY A C 1
ATOM 2049 O O . GLY A 1 251 ? -4.691 9.863 -31.934 1.00 50.97 251 GLY A O 1
ATOM 2050 N N . GLY A 1 252 ? -3.271 8.698 -30.641 1.00 55.53 252 GLY A N 1
ATOM 2051 C CA . GLY A 1 252 ? -2.479 9.870 -30.232 1.00 55.53 252 GLY A CA 1
ATOM 2052 C C . GLY A 1 252 ? -1.769 10.528 -31.424 1.00 55.53 252 GLY A C 1
ATOM 2053 O O . GLY A 1 252 ? -1.234 9.822 -32.280 1.00 55.53 252 GLY A O 1
ATOM 2054 N N . SER A 1 253 ? -1.778 11.863 -31.504 1.00 61.69 253 SER A N 1
ATOM 2055 C CA . SER A 1 253 ? -1.199 12.580 -32.647 1.00 61.69 253 SER A CA 1
ATOM 2056 C C . SER A 1 253 ? 0.317 12.748 -32.483 1.00 61.69 253 SER A C 1
ATOM 2058 O O . SER A 1 253 ? 0.805 12.960 -31.370 1.00 61.69 253 SER A O 1
ATOM 2060 N N . GLY A 1 254 ? 1.098 12.694 -33.572 1.00 69.19 254 GLY A N 1
ATOM 2061 C CA . GLY A 1 254 ? 2.544 12.951 -33.517 1.00 69.19 254 GLY A CA 1
ATOM 2062 C C . GLY A 1 254 ? 2.896 14.321 -32.913 1.00 69.19 254 GLY A C 1
ATOM 2063 O O . GLY A 1 254 ? 3.961 14.489 -32.312 1.00 69.19 254 GLY A O 1
ATOM 2064 N N . LYS A 1 255 ? 1.965 15.280 -33.000 1.00 73.44 255 LYS A N 1
ATOM 2065 C CA . LYS A 1 255 ? 2.040 16.589 -32.345 1.00 73.44 255 LYS A CA 1
ATOM 2066 C C . LYS A 1 255 ? 2.057 16.482 -30.814 1.00 73.44 255 LYS A C 1
ATOM 2068 O O . LYS A 1 255 ? 2.833 17.185 -30.175 1.00 73.44 255 LYS A O 1
ATOM 2073 N N . ASP A 1 256 ? 1.272 15.586 -30.226 1.00 69.94 256 ASP A N 1
ATOM 2074 C CA . ASP A 1 256 ? 1.182 15.461 -28.765 1.00 69.94 256 ASP A CA 1
ATOM 2075 C C . ASP A 1 256 ? 2.478 14.906 -28.172 1.00 69.94 256 ASP A C 1
ATOM 2077 O O . ASP A 1 256 ? 2.953 15.385 -27.140 1.00 69.94 256 ASP A O 1
ATOM 2081 N N . LEU A 1 257 ? 3.109 13.940 -28.854 1.00 74.19 257 LEU A N 1
ATOM 2082 C CA . LEU A 1 257 ? 4.426 13.481 -28.423 1.00 74.19 257 LEU A CA 1
ATOM 2083 C C . LEU A 1 257 ? 5.479 14.578 -28.590 1.00 74.19 257 LEU A C 1
ATOM 2085 O O . LEU A 1 257 ? 6.328 14.732 -27.714 1.00 74.19 257 LEU A O 1
ATOM 2089 N N . ASN A 1 258 ? 5.437 15.336 -29.691 1.00 81.44 258 ASN A N 1
ATOM 2090 C CA . ASN A 1 258 ? 6.330 16.477 -29.875 1.00 81.44 258 ASN A CA 1
ATOM 2091 C C . ASN A 1 258 ? 6.234 17.439 -28.684 1.00 81.44 258 ASN A C 1
ATOM 2093 O O . ASN A 1 258 ? 7.255 17.765 -28.081 1.00 81.44 258 ASN A O 1
ATOM 2097 N N . ASP A 1 259 ? 5.015 17.838 -28.323 1.00 77.94 259 ASP A N 1
ATOM 2098 C CA . ASP A 1 259 ? 4.768 18.809 -27.258 1.00 77.94 259 ASP A CA 1
ATOM 2099 C C . ASP A 1 259 ? 5.204 18.263 -25.890 1.00 77.94 259 ASP A C 1
ATOM 2101 O O . ASP A 1 259 ? 5.865 18.967 -25.120 1.00 77.94 259 ASP A O 1
ATOM 2105 N N . LEU A 1 260 ? 4.932 16.981 -25.614 1.00 75.00 260 LEU A N 1
ATOM 2106 C CA . LEU A 1 260 ? 5.408 16.314 -24.404 1.00 75.00 260 LEU A CA 1
ATOM 2107 C C . LEU A 1 260 ? 6.936 16.320 -24.329 1.00 75.00 260 LEU A C 1
ATOM 2109 O O . LEU A 1 260 ? 7.497 16.794 -23.342 1.00 75.00 260 LEU A O 1
ATOM 2113 N N . VAL A 1 261 ? 7.610 15.826 -25.370 1.00 78.94 261 VAL A N 1
ATOM 2114 C CA . VAL A 1 261 ? 9.074 15.719 -25.407 1.00 78.94 261 VAL A CA 1
ATOM 2115 C C . VAL A 1 261 ? 9.737 17.098 -25.347 1.00 78.94 261 VAL A C 1
ATOM 2117 O O . VAL A 1 261 ? 10.745 17.271 -24.656 1.00 78.94 261 VAL A O 1
ATOM 2120 N N . ALA A 1 262 ? 9.147 18.109 -25.987 1.00 82.75 262 ALA A N 1
ATOM 2121 C CA . ALA A 1 262 ? 9.612 19.493 -25.927 1.00 82.75 262 ALA A CA 1
ATOM 2122 C C . ALA A 1 262 ? 9.470 20.113 -24.529 1.00 82.75 262 ALA A C 1
ATOM 2124 O O . ALA A 1 262 ? 10.346 20.873 -24.119 1.00 82.75 262 ALA A O 1
ATOM 2125 N N . SER A 1 263 ? 8.431 19.761 -23.764 1.00 76.25 263 SER A N 1
ATOM 2126 C CA . SER A 1 263 ? 8.178 20.326 -22.424 1.00 76.25 263 SER A CA 1
ATOM 2127 C C . SER A 1 263 ? 9.248 19.984 -21.368 1.00 76.25 263 SER A C 1
ATOM 2129 O O . SER A 1 263 ? 9.366 20.669 -20.341 1.00 76.25 263 SER A O 1
ATOM 2131 N N . TYR A 1 264 ? 10.042 18.932 -21.603 1.00 72.31 264 TYR A N 1
ATOM 2132 C CA . TYR A 1 264 ? 11.116 18.494 -20.701 1.00 72.31 264 TYR A CA 1
ATOM 2133 C C . TYR A 1 264 ? 12.509 18.451 -21.343 1.00 72.31 264 TYR A C 1
ATOM 2135 O O . TYR A 1 264 ? 13.490 18.145 -20.664 1.00 72.31 264 TYR A O 1
ATOM 2143 N N . THR A 1 265 ? 12.627 18.794 -22.625 1.00 78.31 265 THR A N 1
ATOM 2144 C CA . THR A 1 265 ? 13.914 18.862 -23.329 1.00 78.31 265 THR A CA 1
ATOM 2145 C C . THR A 1 265 ? 14.259 20.321 -23.576 1.00 78.31 265 THR A C 1
ATOM 2147 O O . THR A 1 265 ? 13.509 21.008 -24.264 1.00 78.31 265 THR A O 1
ATOM 2150 N N . LYS A 1 266 ? 15.376 20.833 -23.045 1.00 85.81 266 LYS A N 1
ATOM 2151 C CA . LYS A 1 266 ? 15.762 22.230 -23.309 1.00 85.81 266 LYS A CA 1
ATOM 2152 C C . LYS A 1 266 ? 16.070 22.425 -24.791 1.00 85.81 266 LYS A C 1
ATOM 2154 O O . LYS A 1 266 ? 16.525 21.503 -25.464 1.00 85.81 266 LYS A O 1
ATOM 2159 N N . ASN A 1 267 ? 15.860 23.635 -25.301 1.00 90.38 267 ASN A N 1
ATOM 2160 C CA . ASN A 1 267 ? 16.234 23.950 -26.675 1.00 90.38 267 ASN A CA 1
ATOM 2161 C C . ASN A 1 267 ? 17.722 23.638 -26.922 1.00 90.38 267 ASN A C 1
ATOM 2163 O O . ASN A 1 267 ? 18.578 23.994 -26.112 1.00 90.38 267 ASN A O 1
ATOM 2167 N N . GLY A 1 268 ? 18.022 22.953 -28.021 1.00 88.38 268 GLY A N 1
ATOM 2168 C CA . GLY A 1 268 ? 19.362 22.484 -28.361 1.00 88.38 268 GLY A CA 1
ATOM 2169 C C . GLY A 1 268 ? 19.776 21.158 -27.710 1.00 88.38 268 GLY A C 1
ATOM 2170 O O . GLY A 1 268 ? 20.730 20.540 -28.184 1.00 88.38 268 GLY A O 1
ATOM 2171 N N . GLU A 1 269 ? 19.073 20.696 -26.673 1.00 90.44 269 GLU A N 1
ATOM 2172 C CA . GLU A 1 269 ? 19.380 19.459 -25.951 1.00 90.44 269 GLU A CA 1
ATOM 2173 C C . GLU A 1 269 ? 18.924 18.226 -26.740 1.00 90.44 269 GLU A C 1
ATOM 2175 O O . GLU A 1 269 ? 17.922 18.260 -27.461 1.00 90.44 269 GLU A O 1
ATOM 2180 N N . THR A 1 270 ? 19.662 17.123 -26.583 1.00 90.31 270 THR A N 1
ATOM 2181 C CA . THR A 1 270 ? 19.290 15.823 -27.147 1.00 90.31 270 THR A CA 1
ATOM 2182 C C . THR A 1 270 ? 18.804 14.858 -26.070 1.00 90.31 270 THR A C 1
ATOM 2184 O O . THR A 1 270 ? 19.292 14.864 -24.939 1.00 90.31 270 THR A O 1
ATOM 2187 N N . LYS A 1 271 ? 17.841 14.005 -26.423 1.00 84.75 271 LYS A N 1
ATOM 2188 C CA . LYS A 1 271 ? 17.298 12.944 -25.565 1.00 84.75 271 LYS A CA 1
ATOM 2189 C C . LYS A 1 271 ? 17.160 11.645 -26.343 1.00 84.75 271 LYS A C 1
ATOM 2191 O O . LYS A 1 271 ? 16.985 11.645 -27.559 1.00 84.75 271 LYS A O 1
ATOM 2196 N N . ALA A 1 272 ? 17.214 10.531 -25.622 1.00 85.12 272 ALA A N 1
ATOM 2197 C CA . ALA A 1 272 ? 16.806 9.240 -26.154 1.00 85.12 272 ALA A CA 1
ATOM 2198 C C . ALA A 1 272 ? 15.296 9.062 -25.941 1.00 85.12 272 ALA A C 1
ATOM 2200 O O . ALA A 1 272 ? 14.810 9.207 -24.817 1.00 85.12 272 ALA A O 1
ATOM 2201 N N . VAL A 1 273 ? 14.583 8.738 -27.016 1.00 81.94 273 VAL A N 1
ATOM 2202 C CA . VAL A 1 273 ? 13.157 8.405 -27.018 1.00 81.94 273 VAL A CA 1
ATOM 2203 C C . VAL A 1 273 ? 13.000 7.038 -27.662 1.00 81.94 273 VAL A C 1
ATOM 2205 O O . VAL A 1 273 ? 13.404 6.833 -28.804 1.00 81.9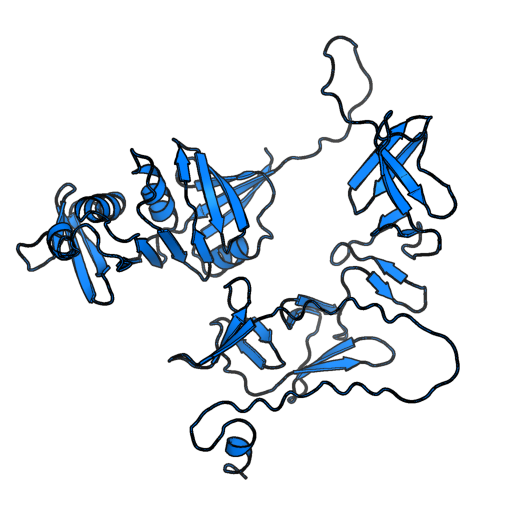4 273 VAL A O 1
ATOM 2208 N N . THR A 1 274 ? 12.410 6.098 -26.941 1.00 79.44 274 THR A N 1
ATOM 2209 C CA . THR A 1 274 ? 12.080 4.773 -27.456 1.00 79.44 274 THR A CA 1
ATOM 2210 C C . THR A 1 274 ? 10.613 4.753 -27.836 1.00 79.44 274 THR A C 1
ATOM 2212 O O . THR A 1 274 ? 9.769 4.975 -26.981 1.00 79.44 274 THR A O 1
ATOM 2215 N N . TYR A 1 275 ? 10.305 4.455 -29.092 1.00 77.25 275 TYR A N 1
ATOM 2216 C CA . TYR A 1 275 ? 8.945 4.299 -29.604 1.00 77.25 275 TYR A CA 1
ATOM 2217 C C . TYR A 1 275 ? 8.745 2.855 -30.067 1.00 77.25 275 TYR A C 1
ATOM 2219 O O . TYR A 1 275 ? 9.492 2.376 -30.924 1.00 77.25 275 TYR A O 1
ATOM 2227 N N . ASN A 1 276 ? 7.771 2.150 -29.479 1.00 72.88 276 ASN A N 1
ATOM 2228 C CA . ASN A 1 276 ? 7.474 0.734 -29.742 1.00 72.88 276 ASN A CA 1
ATOM 2229 C C . ASN A 1 276 ? 8.738 -0.152 -29.781 1.00 72.88 276 ASN A C 1
ATOM 2231 O O . ASN A 1 276 ? 8.929 -0.965 -30.681 1.00 72.88 276 ASN A O 1
ATOM 2235 N N . GLY A 1 277 ? 9.640 0.055 -28.816 1.00 73.00 277 GLY A N 1
ATOM 2236 C CA . GLY A 1 277 ? 10.897 -0.692 -28.687 1.00 73.00 277 GLY A CA 1
ATOM 2237 C C . GLY A 1 277 ? 12.053 -0.201 -29.567 1.00 73.00 277 GLY A C 1
ATOM 2238 O O . GLY A 1 277 ? 13.182 -0.646 -29.376 1.00 73.00 277 GLY A O 1
ATOM 2239 N N . LYS A 1 278 ? 11.826 0.747 -30.486 1.00 81.44 278 LYS A N 1
ATOM 2240 C CA . LYS A 1 278 ? 12.884 1.348 -31.307 1.00 81.44 278 LYS A CA 1
ATOM 2241 C C . LYS A 1 278 ? 13.359 2.674 -30.719 1.00 81.44 278 LYS A C 1
ATOM 2243 O O . LYS A 1 278 ? 12.568 3.596 -30.547 1.00 81.44 278 LYS A O 1
ATOM 2248 N N . SER A 1 279 ? 14.657 2.775 -30.449 1.00 86.19 279 SER A N 1
ATOM 2249 C CA . SER A 1 279 ? 15.285 3.980 -29.900 1.00 86.19 279 SER A CA 1
ATOM 2250 C C . SER A 1 279 ? 15.621 5.007 -30.982 1.00 86.19 279 SER A C 1
ATOM 2252 O O . SER A 1 279 ? 16.179 4.671 -32.026 1.00 86.19 279 SER A O 1
ATOM 2254 N N . TYR A 1 280 ? 15.336 6.269 -30.684 1.00 87.69 280 TYR A N 1
ATOM 2255 C CA . TYR A 1 280 ? 15.660 7.445 -31.479 1.00 87.69 280 TYR A CA 1
ATOM 2256 C C . TYR A 1 280 ? 16.413 8.444 -30.604 1.00 87.69 280 TYR A C 1
ATOM 2258 O O . TYR A 1 280 ? 16.016 8.713 -29.470 1.00 87.69 280 TYR A O 1
ATOM 2266 N N . THR A 1 281 ? 17.480 9.032 -31.136 1.00 92.06 281 THR A N 1
ATOM 2267 C CA . THR A 1 281 ? 18.063 10.242 -30.552 1.00 92.06 281 THR A CA 1
ATOM 2268 C C . THR A 1 281 ? 17.343 11.434 -31.158 1.00 92.06 281 THR A C 1
ATOM 2270 O O . THR A 1 281 ? 17.367 11.620 -32.374 1.00 92.06 281 THR A O 1
ATOM 2273 N N . VAL A 1 282 ? 16.690 12.232 -30.322 1.00 91.06 282 VAL A N 1
ATOM 2274 C CA . VAL A 1 282 ? 15.946 13.419 -30.745 1.00 91.06 282 VAL A CA 1
ATOM 2275 C C . VAL A 1 282 ? 16.573 14.680 -30.173 1.00 91.06 282 VAL A C 1
ATOM 2277 O O . VAL A 1 282 ? 17.211 14.623 -29.124 1.00 91.06 282 VAL A O 1
ATOM 2280 N N . LYS A 1 283 ? 16.395 15.811 -30.850 1.00 93.81 283 LYS A N 1
ATOM 2281 C CA . LYS A 1 283 ? 16.836 17.138 -30.412 1.00 93.81 283 LYS A CA 1
ATOM 2282 C C . LYS A 1 283 ? 15.635 18.071 -30.347 1.00 93.81 283 LYS A C 1
ATOM 2284 O O . LYS A 1 283 ? 14.813 18.045 -31.260 1.00 93.81 283 LYS A O 1
ATOM 2289 N N . ASN A 1 284 ? 15.556 18.907 -29.314 1.00 92.88 284 ASN A N 1
ATOM 2290 C CA . ASN A 1 284 ? 14.621 20.028 -29.332 1.00 92.88 284 ASN A CA 1
ATOM 2291 C C . ASN A 1 284 ? 15.211 21.178 -30.161 1.00 92.88 284 ASN A C 1
ATOM 2293 O O . ASN A 1 284 ? 16.256 21.725 -29.812 1.00 92.88 284 ASN A O 1
ATOM 2297 N N . ASP A 1 285 ? 14.549 21.510 -31.261 1.00 93.25 285 ASP A N 1
ATOM 2298 C CA . ASP A 1 285 ? 14.840 22.639 -32.133 1.00 93.25 285 ASP A CA 1
ATOM 2299 C C . ASP A 1 285 ? 13.687 23.648 -32.044 1.00 93.25 285 ASP A C 1
ATOM 2301 O O . ASP A 1 285 ? 12.686 23.567 -32.756 1.00 93.25 285 ASP A O 1
ATOM 2305 N N . ASN A 1 286 ? 13.802 24.567 -31.086 1.00 90.69 286 ASN A N 1
ATOM 2306 C CA . ASN A 1 286 ? 12.846 25.641 -30.808 1.00 90.69 286 ASN A CA 1
ATOM 2307 C C . ASN A 1 286 ? 11.387 25.164 -30.646 1.00 90.69 286 ASN A C 1
ATOM 2309 O O . ASN A 1 286 ? 10.459 25.763 -31.184 1.00 90.69 286 ASN A O 1
ATOM 2313 N N . GLY A 1 287 ? 11.181 24.076 -29.901 1.00 86.31 287 GLY A N 1
ATOM 2314 C CA . GLY A 1 287 ? 9.872 23.461 -29.651 1.00 86.31 287 GLY A CA 1
ATOM 2315 C C . GLY A 1 287 ? 9.508 22.346 -30.635 1.00 86.31 287 GLY A C 1
ATOM 2316 O O . GLY A 1 287 ? 8.541 21.622 -30.402 1.00 86.31 287 GLY A O 1
ATOM 2317 N N . THR A 1 288 ? 10.290 22.162 -31.702 1.00 90.25 288 THR A N 1
ATOM 2318 C CA . THR A 1 288 ? 10.132 21.042 -32.636 1.00 90.25 288 THR A CA 1
ATOM 2319 C C . THR A 1 288 ? 11.128 19.938 -32.306 1.00 90.25 288 THR A C 1
ATOM 2321 O O . THR A 1 288 ? 12.335 20.158 -32.278 1.00 90.25 288 THR A O 1
ATOM 2324 N N . ILE A 1 289 ? 10.640 18.723 -32.090 1.00 91.44 289 ILE A N 1
ATOM 2325 C CA . ILE A 1 289 ? 11.468 17.563 -31.779 1.00 91.44 289 ILE A CA 1
ATOM 2326 C C . ILE A 1 289 ? 11.867 16.857 -33.073 1.00 91.44 289 ILE A C 1
ATOM 2328 O O . ILE A 1 289 ? 11.061 16.187 -33.725 1.00 91.44 289 ILE A O 1
ATOM 2332 N N . VAL A 1 290 ? 13.139 17.004 -33.439 1.00 93.31 290 VAL A N 1
ATOM 2333 C CA . VAL A 1 290 ? 13.727 16.441 -34.662 1.00 93.31 290 VAL A CA 1
ATOM 2334 C C . VAL A 1 290 ? 14.548 15.195 -34.356 1.00 93.31 290 VAL A C 1
ATOM 2336 O O . VAL A 1 290 ? 15.200 15.115 -33.314 1.00 93.31 290 VAL A O 1
ATOM 2339 N N . VAL A 1 291 ? 14.543 14.215 -35.260 1.00 92.25 291 VAL A N 1
ATOM 2340 C CA . VAL A 1 291 ? 15.384 13.017 -35.133 1.00 92.25 291 VAL A CA 1
ATOM 2341 C C . VAL A 1 291 ? 16.798 13.352 -35.605 1.00 92.25 291 VAL A C 1
ATOM 2343 O O . VAL A 1 291 ? 17.008 13.756 -36.748 1.00 92.25 291 VAL A O 1
ATOM 2346 N N . VAL A 1 292 ? 17.787 13.177 -34.729 1.00 91.50 292 VAL A N 1
ATOM 2347 C CA . VAL A 1 292 ? 19.191 13.480 -35.030 1.00 91.50 292 VAL A CA 1
ATOM 2348 C C . VAL A 1 292 ? 19.686 12.585 -36.168 1.00 91.50 292 VAL A C 1
ATOM 2350 O O . VAL A 1 292 ? 19.492 11.371 -36.144 1.00 91.50 292 VAL A O 1
ATOM 2353 N N . GLY A 1 293 ? 20.330 13.187 -37.172 1.00 89.00 293 GLY A N 1
ATOM 2354 C CA . GLY A 1 293 ? 20.814 12.470 -38.359 1.00 89.00 293 GLY A CA 1
ATOM 2355 C C . GLY A 1 293 ? 19.722 12.132 -39.382 1.00 89.00 293 GLY A C 1
ATOM 2356 O O . GLY A 1 293 ? 19.958 11.329 -40.281 1.00 8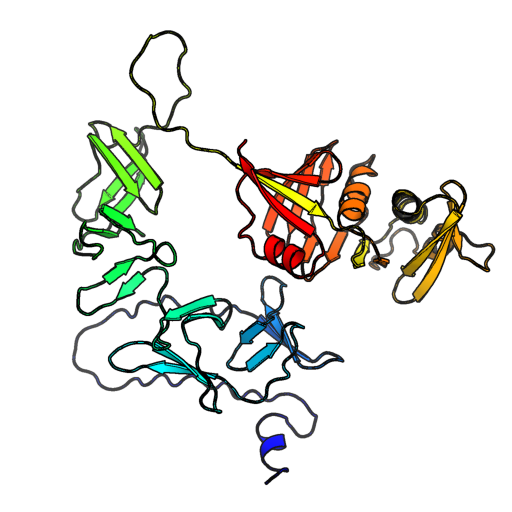9.00 293 GLY A O 1
ATOM 2357 N N . SER A 1 294 ? 18.533 12.728 -39.261 1.00 86.38 294 SER A N 1
ATOM 2358 C CA . SER A 1 294 ? 17.417 12.570 -40.195 1.00 86.38 294 SER A CA 1
ATOM 2359 C C . SER A 1 294 ? 16.796 13.927 -40.547 1.00 86.38 294 SER A C 1
ATOM 2361 O O . SER A 1 294 ? 16.973 14.908 -39.832 1.00 86.38 294 SER A O 1
ATOM 2363 N N . ASN A 1 295 ? 16.037 13.978 -41.643 1.00 84.25 295 ASN A N 1
ATOM 2364 C CA . ASN A 1 295 ? 15.171 15.106 -41.997 1.00 84.25 295 ASN A CA 1
ATOM 2365 C C . ASN A 1 295 ? 13.746 14.969 -41.423 1.00 84.25 295 ASN A C 1
ATOM 2367 O O . ASN A 1 295 ? 12.868 15.749 -41.787 1.00 84.25 295 ASN A O 1
ATOM 2371 N N . LYS A 1 296 ? 13.505 13.967 -40.565 1.00 87.06 296 LYS A N 1
ATOM 2372 C CA . LYS A 1 296 ? 12.198 13.680 -39.962 1.00 87.06 296 LYS A CA 1
ATOM 2373 C C . LYS A 1 296 ? 12.040 14.314 -38.582 1.00 87.06 296 LYS A C 1
ATOM 2375 O O . LYS A 1 296 ? 12.977 14.329 -37.776 1.00 87.06 296 LYS A O 1
ATOM 2380 N N . LYS A 1 297 ? 10.818 14.744 -38.274 1.00 89.75 297 LYS A N 1
ATOM 2381 C CA . LYS A 1 297 ? 10.374 15.065 -36.912 1.00 89.75 297 LYS A CA 1
ATOM 2382 C C . LYS A 1 297 ? 9.939 13.788 -36.202 1.00 89.75 297 LYS A C 1
ATOM 2384 O O . LYS A 1 297 ? 9.574 12.807 -36.849 1.00 89.75 297 LYS A O 1
ATOM 2389 N N . ILE A 1 298 ? 9.942 13.793 -34.869 1.00 81.94 298 ILE A N 1
ATOM 2390 C CA . ILE A 1 298 ? 9.417 12.649 -34.109 1.00 81.94 298 ILE A CA 1
ATOM 2391 C C . ILE A 1 298 ? 7.922 12.434 -34.386 1.00 81.94 298 ILE A C 1
ATOM 2393 O O . ILE A 1 298 ? 7.477 11.295 -34.420 1.00 81.94 298 ILE A O 1
ATOM 2397 N N . ALA A 1 299 ? 7.180 13.511 -34.670 1.00 78.31 299 ALA A N 1
ATOM 2398 C CA . ALA A 1 299 ? 5.787 13.448 -35.103 1.00 78.31 299 ALA A CA 1
ATOM 2399 C C . ALA A 1 299 ? 5.628 12.613 -36.390 1.00 78.31 299 ALA A C 1
ATOM 2401 O O . ALA A 1 299 ? 4.850 11.663 -36.418 1.00 78.31 299 ALA A O 1
ATOM 2402 N N . ASP A 1 300 ? 6.472 12.865 -37.398 1.00 78.19 300 ASP A N 1
ATOM 2403 C CA . ASP A 1 300 ? 6.443 12.172 -38.697 1.00 78.19 300 ASP A CA 1
ATOM 2404 C C . ASP A 1 300 ? 6.816 10.680 -38.597 1.00 78.19 300 ASP A C 1
ATOM 2406 O O . ASP A 1 300 ? 6.510 9.880 -39.482 1.00 78.19 300 ASP A O 1
ATOM 2410 N N . VAL A 1 301 ? 7.534 10.287 -37.539 1.00 71.81 301 VAL A N 1
ATOM 2411 C CA . VAL A 1 301 ? 7.853 8.878 -37.249 1.00 71.81 301 VAL A CA 1
ATOM 2412 C C . VAL A 1 301 ? 6.623 8.129 -36.719 1.00 71.81 301 VAL A C 1
ATOM 2414 O O . VAL A 1 301 ? 6.559 6.904 -36.833 1.00 71.81 301 VAL A O 1
ATOM 2417 N N . ILE A 1 302 ? 5.649 8.853 -36.163 1.00 66.44 302 ILE A N 1
ATOM 2418 C CA . ILE A 1 302 ? 4.540 8.315 -35.365 1.00 66.44 302 ILE A CA 1
ATOM 2419 C C . ILE A 1 302 ? 3.197 8.425 -36.081 1.00 66.44 302 ILE A C 1
ATOM 2421 O O . ILE A 1 302 ? 2.360 7.539 -35.914 1.00 66.44 302 ILE A O 1
ATOM 2425 N N . ASP A 1 303 ? 3.032 9.403 -36.973 1.00 61.06 303 ASP A N 1
ATOM 2426 C CA . ASP A 1 303 ? 1.842 9.572 -37.824 1.00 61.06 303 ASP A CA 1
ATOM 2427 C C . ASP A 1 303 ? 1.579 8.382 -38.788 1.00 61.06 303 ASP A C 1
ATOM 2429 O O . ASP A 1 303 ? 0.616 8.380 -39.551 1.00 61.06 303 ASP A O 1
ATOM 2433 N N . GLY A 1 304 ? 2.384 7.312 -38.727 1.00 52.41 304 GLY A N 1
ATOM 2434 C CA . GLY A 1 304 ? 2.087 6.010 -39.335 1.00 52.41 304 GLY A CA 1
ATOM 2435 C C . GLY A 1 304 ? 1.005 5.186 -38.617 1.00 52.41 304 GLY A C 1
ATOM 2436 O O . GLY A 1 304 ? 0.660 4.102 -39.091 1.00 52.41 304 GLY A O 1
ATOM 2437 N N . ILE A 1 305 ? 0.463 5.652 -37.487 1.00 53.56 305 ILE A N 1
ATOM 2438 C CA . ILE A 1 305 ? -0.691 5.026 -36.827 1.00 53.56 305 ILE A CA 1
ATOM 2439 C C . ILE A 1 305 ? -1.958 5.618 -37.433 1.00 53.56 305 ILE A C 1
ATOM 2441 O O . ILE A 1 305 ? -2.377 6.717 -37.084 1.00 53.56 305 ILE A O 1
ATOM 2445 N N . ALA A 1 306 ? -2.568 4.876 -38.356 1.00 48.62 306 ALA A N 1
ATOM 2446 C CA . ALA A 1 306 ? -3.803 5.291 -39.006 1.00 48.62 306 ALA A CA 1
ATOM 2447 C C . ALA A 1 306 ? -4.883 5.679 -37.979 1.00 48.62 306 ALA A C 1
ATOM 2449 O O . ALA A 1 306 ? -5.085 4.989 -36.972 1.00 48.62 306 ALA A O 1
ATOM 2450 N N . SER A 1 307 ? -5.613 6.760 -38.265 1.00 48.44 307 SER A N 1
ATOM 2451 C CA . SER A 1 307 ? -6.828 7.133 -37.538 1.00 48.44 307 SER A CA 1
ATOM 2452 C C . SER A 1 307 ? -7.768 5.923 -37.437 1.00 48.44 307 SER A C 1
ATOM 2454 O O . SER A 1 307 ? -8.128 5.347 -38.463 1.00 48.44 307 SER A O 1
ATOM 2456 N N . GLY A 1 308 ? -8.151 5.526 -36.219 1.00 49.44 308 GLY A N 1
ATOM 2457 C CA . GLY A 1 308 ? -8.983 4.338 -35.975 1.00 49.44 308 GLY A CA 1
ATOM 2458 C C . GLY A 1 308 ? -8.214 3.042 -35.676 1.00 49.44 308 GLY A C 1
ATOM 2459 O O . GLY A 1 308 ? -8.837 2.001 -35.481 1.00 49.44 308 GLY A O 1
ATOM 2460 N N . SER A 1 309 ? -6.880 3.084 -35.602 1.00 54.91 309 SER A N 1
ATOM 2461 C CA . SER A 1 309 ? -6.080 1.981 -35.056 1.00 54.91 309 SER A CA 1
ATOM 2462 C C . SER A 1 309 ? -6.446 1.712 -33.593 1.00 54.91 309 SER A C 1
ATOM 2464 O O . SER A 1 309 ? -6.714 2.640 -32.837 1.00 54.91 309 SER A O 1
ATOM 2466 N N . THR A 1 310 ? -6.419 0.443 -33.185 1.00 52.62 310 THR A N 1
ATOM 2467 C CA . THR A 1 310 ? -6.553 -0.005 -31.786 1.00 52.62 310 THR A CA 1
ATOM 2468 C C . THR A 1 310 ? -5.199 -0.310 -31.136 1.00 52.62 310 THR A C 1
ATOM 2470 O O . THR A 1 310 ? -5.139 -0.683 -29.963 1.00 52.62 310 THR A O 1
ATOM 2473 N N . ALA A 1 311 ? -4.096 -0.157 -31.881 1.00 56.62 311 ALA A N 1
ATOM 2474 C CA . ALA A 1 311 ? -2.752 -0.430 -31.390 1.00 56.62 311 ALA A CA 1
ATOM 2475 C C . ALA A 1 311 ? -2.323 0.627 -30.362 1.00 56.62 311 ALA A C 1
ATOM 2477 O O . ALA A 1 311 ? -2.253 1.818 -30.668 1.00 56.62 311 ALA A O 1
ATOM 2478 N N . LYS A 1 312 ? -2.015 0.178 -29.140 1.00 61.72 312 LYS A N 1
ATOM 2479 C CA . LYS A 1 312 ? -1.402 1.018 -28.105 1.00 61.72 312 LYS A CA 1
ATOM 2480 C C . LYS A 1 312 ? 0.027 1.369 -28.502 1.00 61.72 312 LYS A C 1
ATOM 2482 O O . LYS A 1 312 ? 0.742 0.533 -29.054 1.00 61.72 312 LYS A O 1
ATOM 2487 N N . VAL A 1 313 ? 0.439 2.586 -28.173 1.00 63.84 313 VAL A N 1
ATOM 2488 C CA . VAL A 1 313 ? 1.803 3.058 -28.411 1.00 63.84 313 VAL A CA 1
ATOM 2489 C C . VAL A 1 313 ? 2.530 3.136 -27.094 1.00 63.84 313 VAL A C 1
ATOM 2491 O O . VAL A 1 313 ? 2.064 3.799 -26.168 1.00 63.84 313 VAL A O 1
ATOM 2494 N N . THR A 1 314 ? 3.703 2.523 -27.033 1.00 67.44 314 THR A N 1
ATOM 2495 C CA . THR A 1 314 ? 4.588 2.684 -25.885 1.00 67.44 314 THR A CA 1
ATOM 2496 C C . THR A 1 314 ? 5.705 3.633 -26.260 1.00 67.44 314 THR A C 1
ATOM 2498 O O . THR A 1 314 ? 6.472 3.365 -27.192 1.00 67.44 314 THR A O 1
ATOM 2501 N N . VAL A 1 315 ? 5.810 4.731 -25.516 1.00 69.12 315 VAL A N 1
ATOM 2502 C CA . VAL A 1 315 ? 6.947 5.639 -25.593 1.00 69.12 315 VAL A CA 1
ATOM 2503 C C . VAL A 1 315 ? 7.668 5.644 -24.254 1.00 69.12 315 VAL A C 1
ATOM 2505 O O . VAL A 1 315 ? 7.101 5.987 -23.221 1.00 69.12 315 VAL A O 1
ATOM 2508 N N . SER A 1 316 ? 8.940 5.276 -24.267 1.00 70.31 316 SER A N 1
ATOM 2509 C CA . SER A 1 316 ? 9.787 5.294 -23.078 1.00 70.31 316 SER A CA 1
ATOM 2510 C C . SER A 1 316 ? 10.884 6.325 -23.256 1.00 70.31 316 SER A C 1
ATOM 2512 O O . SER A 1 316 ? 11.529 6.399 -24.301 1.00 70.31 316 SER A O 1
ATOM 2514 N N . PHE A 1 317 ? 11.129 7.109 -22.220 1.00 68.81 317 PHE A N 1
ATOM 2515 C CA . PHE A 1 317 ? 12.239 8.048 -22.186 1.00 68.81 317 PHE A CA 1
ATOM 2516 C C . PHE A 1 317 ? 12.711 8.226 -20.743 1.00 68.81 317 PHE A C 1
ATOM 2518 O O . PHE A 1 317 ? 12.032 7.870 -19.779 1.00 68.81 317 PHE A O 1
ATOM 2525 N N . LYS A 1 318 ? 13.934 8.728 -20.573 1.00 64.31 318 LYS A N 1
ATOM 2526 C CA . LYS A 1 318 ? 14.428 9.081 -19.239 1.00 64.31 318 LYS A CA 1
ATOM 2527 C C . LYS A 1 318 ? 13.821 10.426 -18.837 1.00 64.31 318 LYS A C 1
ATOM 2529 O O . LYS A 1 318 ? 14.253 11.449 -19.362 1.00 64.31 318 LYS A O 1
ATOM 2534 N N . SER A 1 319 ? 12.825 10.405 -17.957 1.00 60.47 319 SER A N 1
ATOM 2535 C CA . SER A 1 319 ? 12.148 11.592 -17.424 1.00 60.47 319 SER A CA 1
ATOM 2536 C C . SER A 1 319 ? 11.660 11.382 -15.997 1.00 60.47 319 SER A C 1
ATOM 2538 O O . SER A 1 319 ? 11.164 10.305 -15.650 1.00 60.47 319 SER A O 1
ATOM 2540 N N . GLY A 1 320 ? 11.706 12.449 -15.205 1.00 58.94 320 GLY A N 1
ATOM 2541 C CA . GLY A 1 320 ? 11.183 12.443 -13.844 1.00 58.94 320 GLY A CA 1
ATOM 2542 C C . GLY A 1 320 ? 9.658 12.524 -13.780 1.00 58.94 320 GLY A C 1
ATOM 2543 O O . GLY A 1 320 ? 8.983 12.863 -14.751 1.00 58.94 320 GLY A O 1
ATOM 2544 N N . LEU A 1 321 ? 9.096 12.298 -12.591 1.00 59.97 321 LEU A N 1
ATOM 2545 C CA . LEU A 1 321 ? 7.656 12.462 -12.343 1.00 59.97 321 LEU A CA 1
ATOM 2546 C C . LEU A 1 321 ? 7.196 13.941 -12.475 1.00 59.97 321 LEU A C 1
ATOM 2548 O O . LEU A 1 321 ? 6.013 14.212 -12.614 1.00 59.97 321 LEU A O 1
ATOM 2552 N N . THR A 1 322 ? 8.104 14.923 -12.519 1.00 59.62 322 THR A N 1
ATOM 2553 C CA . THR A 1 322 ? 7.762 16.312 -12.897 1.00 59.62 322 THR A CA 1
ATOM 2554 C C . THR A 1 322 ? 7.326 16.394 -14.357 1.00 59.62 322 THR A C 1
ATOM 2556 O O . THR A 1 322 ? 6.428 17.160 -14.695 1.00 59.62 322 THR A O 1
ATOM 2559 N N . ASP A 1 323 ? 7.924 15.583 -15.225 1.00 61.47 323 ASP A N 1
ATOM 2560 C CA . ASP A 1 323 ? 7.546 15.515 -16.634 1.00 61.47 323 ASP A CA 1
ATOM 2561 C C . ASP A 1 323 ? 6.246 14.722 -16.807 1.00 61.47 323 ASP A C 1
ATOM 2563 O O . ASP A 1 323 ? 5.458 15.038 -17.692 1.00 61.47 323 ASP A O 1
ATOM 2567 N N . LEU A 1 324 ? 5.957 13.787 -15.888 1.00 60.56 324 LEU A N 1
ATOM 2568 C CA . LEU A 1 324 ? 4.622 13.206 -15.729 1.00 60.56 324 LEU A CA 1
ATOM 2569 C C . LEU A 1 324 ? 3.577 14.289 -15.409 1.00 60.56 324 LEU A C 1
ATOM 2571 O O . LEU A 1 324 ? 2.548 14.375 -16.071 1.00 60.56 324 LEU A O 1
ATOM 2575 N N . VAL A 1 325 ? 3.861 15.156 -14.436 1.00 57.97 325 VAL A N 1
ATOM 2576 C CA . VAL A 1 325 ? 2.974 16.268 -14.061 1.00 57.97 325 VAL A CA 1
ATOM 2577 C C . VAL A 1 325 ? 2.784 17.266 -15.212 1.00 57.97 325 VAL A C 1
ATOM 2579 O O . VAL A 1 325 ? 1.675 17.748 -15.439 1.00 57.97 325 VAL A O 1
ATOM 2582 N N . LYS A 1 326 ? 3.833 17.547 -15.995 1.00 60.28 326 LYS A N 1
ATOM 2583 C CA . LYS A 1 326 ? 3.723 18.374 -17.210 1.00 60.28 326 LYS A CA 1
ATOM 2584 C C . LYS A 1 326 ? 2.888 17.706 -18.299 1.00 60.28 326 LYS A C 1
ATOM 2586 O O . LYS A 1 326 ? 2.071 18.389 -18.908 1.00 60.28 326 LYS A O 1
ATOM 2591 N N . ALA A 1 327 ? 3.046 16.395 -18.501 1.00 55.03 327 ALA A N 1
ATOM 2592 C CA . ALA A 1 327 ? 2.228 15.615 -19.431 1.00 55.03 327 ALA A CA 1
ATOM 2593 C C . ALA A 1 327 ? 0.729 15.709 -19.106 1.00 55.03 327 ALA A C 1
ATOM 2595 O O . ALA A 1 327 ? -0.106 15.642 -20.004 1.00 55.03 327 ALA A O 1
ATOM 2596 N N . PHE A 1 328 ? 0.389 15.876 -17.825 1.00 55.31 328 PHE A N 1
ATOM 2597 C CA . PHE A 1 328 ? -0.986 16.068 -17.372 1.00 55.31 328 PHE A CA 1
ATOM 2598 C C . PHE A 1 328 ? -1.513 17.481 -17.681 1.00 55.31 328 PHE A C 1
ATOM 2600 O O . PHE A 1 328 ? -2.655 17.624 -18.118 1.00 55.31 328 PHE A O 1
ATOM 2607 N N . ASN A 1 329 ? -0.675 18.514 -17.533 1.00 51.97 329 ASN A N 1
ATOM 2608 C CA . ASN A 1 329 ? -1.062 19.927 -17.675 1.00 51.97 329 ASN A CA 1
ATOM 2609 C C . ASN A 1 329 ? -1.076 20.475 -19.111 1.00 51.97 329 ASN A C 1
ATOM 2611 O O . ASN A 1 329 ? -1.693 21.509 -19.352 1.00 51.97 329 ASN A O 1
ATOM 2615 N N . THR A 1 330 ? -0.437 19.822 -20.081 1.00 51.19 330 THR A N 1
ATOM 2616 C CA . THR A 1 330 ? -0.511 20.231 -21.499 1.00 51.19 330 THR A CA 1
ATOM 2617 C C . THR A 1 330 ? -1.834 19.828 -22.179 1.00 51.19 330 THR A C 1
ATOM 2619 O O . THR A 1 330 ? -2.011 20.042 -23.378 1.00 51.19 330 THR A O 1
ATOM 2622 N N . SER A 1 331 ? -2.798 19.275 -21.427 1.00 45.75 331 SER A N 1
ATOM 2623 C CA . SER A 1 331 ? -4.143 18.923 -21.895 1.00 45.75 331 SER A CA 1
ATOM 2624 C C . SER A 1 331 ? -5.088 20.133 -21.906 1.00 45.75 331 SER A C 1
ATOM 2626 O O . SER A 1 331 ? -5.810 20.421 -20.960 1.00 45.75 331 SER A O 1
ATOM 2628 N N . THR A 1 332 ? -5.138 20.858 -23.022 1.00 41.75 332 THR A N 1
ATOM 2629 C CA . THR A 1 332 ? -6.167 21.892 -23.253 1.00 41.75 332 THR A CA 1
ATOM 2630 C C . THR A 1 332 ? -7.504 21.319 -23.754 1.00 41.75 332 THR A C 1
ATOM 2632 O O . THR A 1 332 ? -8.381 22.067 -24.182 1.00 41.75 332 THR A O 1
ATOM 2635 N N . GLY A 1 333 ? -7.714 20.001 -23.657 1.00 44.06 333 GLY A N 1
ATOM 2636 C CA . GLY A 1 333 ? -8.957 19.321 -24.021 1.00 44.06 333 GLY A CA 1
ATOM 2637 C C . GLY A 1 333 ? -9.138 18.015 -23.246 1.00 44.06 333 GLY A C 1
ATOM 2638 O O . GLY A 1 333 ? -8.165 17.363 -22.878 1.00 44.06 333 GLY A O 1
ATOM 2639 N N . LYS A 1 334 ? -10.394 17.638 -22.974 1.00 40.09 334 LYS A N 1
ATOM 2640 C CA . LYS A 1 334 ? -10.755 16.368 -22.322 1.00 40.09 334 LYS A CA 1
ATOM 2641 C C . LYS A 1 334 ? -10.199 15.189 -23.132 1.00 40.09 334 LYS A C 1
ATOM 2643 O O . LYS A 1 334 ? -10.770 14.834 -24.158 1.00 40.09 334 LYS A O 1
ATOM 2648 N N . GLY A 1 335 ? -9.110 14.588 -22.668 1.00 43.81 335 GLY A N 1
ATOM 2649 C CA . GLY A 1 335 ? -8.491 13.435 -23.316 1.00 43.81 335 GLY A CA 1
ATOM 2650 C C . GLY A 1 335 ? -7.041 13.280 -22.884 1.00 43.81 335 GLY A C 1
ATOM 2651 O O . GLY A 1 335 ? -6.147 13.910 -23.431 1.00 43.81 335 GLY A O 1
ATOM 2652 N N . SER A 1 336 ? -6.815 12.455 -21.872 1.00 48.50 336 SER A N 1
ATOM 2653 C CA . SER A 1 336 ? -5.499 12.143 -21.322 1.00 48.50 336 SER A CA 1
ATOM 2654 C C . SER A 1 336 ? -4.640 11.451 -22.387 1.00 48.50 336 SER A C 1
ATOM 2656 O O . SER A 1 336 ? -4.961 10.345 -22.821 1.00 48.50 336 SER A O 1
ATOM 2658 N N . TYR A 1 337 ? -3.562 12.100 -22.837 1.00 56.66 337 TYR A N 1
ATOM 2659 C CA . TYR A 1 337 ? -2.715 11.584 -23.924 1.00 56.66 337 TYR A CA 1
ATOM 2660 C C . TYR A 1 337 ? -2.044 10.246 -23.561 1.00 56.66 337 TYR A C 1
ATOM 2662 O O . TYR A 1 337 ? -1.928 9.358 -24.405 1.00 56.66 337 TYR A O 1
ATOM 2670 N N . ALA A 1 338 ? -1.668 10.061 -22.292 1.00 55.66 338 ALA A N 1
ATOM 2671 C CA . ALA A 1 338 ? -1.201 8.784 -21.762 1.00 55.66 338 ALA A CA 1
ATOM 2672 C C . ALA A 1 338 ? -2.362 8.024 -21.097 1.00 55.66 338 ALA A C 1
ATOM 2674 O O . ALA A 1 338 ? -2.942 8.498 -20.122 1.00 55.66 338 ALA A O 1
ATOM 2675 N N . ALA A 1 339 ? -2.660 6.823 -21.594 1.00 62.47 339 ALA A N 1
ATOM 2676 C CA . ALA A 1 339 ? -3.557 5.871 -20.939 1.00 62.47 339 ALA A CA 1
ATOM 2677 C C . ALA A 1 339 ? -3.003 5.437 -19.574 1.00 62.47 339 ALA A C 1
ATOM 2679 O O . ALA A 1 339 ? -3.751 5.213 -18.622 1.00 62.47 339 ALA A O 1
ATOM 2680 N N . SER A 1 340 ? -1.678 5.316 -19.488 1.00 69.62 340 SER A N 1
ATOM 2681 C CA . SER A 1 340 ? -0.982 5.023 -18.245 1.00 69.62 340 SER A CA 1
ATOM 2682 C C . SER A 1 340 ? 0.473 5.470 -18.296 1.00 69.62 340 SER A C 1
ATOM 2684 O O . SER A 1 340 ? 1.085 5.534 -19.367 1.00 69.62 340 SER A O 1
ATOM 2686 N N . VAL A 1 341 ? 1.052 5.714 -17.124 1.00 74.44 341 VAL A N 1
ATOM 2687 C CA . VAL A 1 341 ? 2.488 5.945 -16.954 1.00 74.44 341 VAL A CA 1
ATOM 2688 C C . VAL A 1 341 ? 3.032 4.992 -15.912 1.00 74.44 341 VAL A C 1
ATOM 2690 O O . VAL A 1 341 ? 2.461 4.868 -14.836 1.00 74.44 341 VAL A O 1
ATOM 2693 N N . SER A 1 342 ? 4.146 4.339 -16.219 1.00 75.00 342 SER A N 1
ATOM 2694 C CA . SER A 1 342 ? 4.798 3.408 -15.306 1.00 75.00 342 SER A CA 1
ATOM 2695 C C . SER A 1 342 ? 6.208 3.879 -14.956 1.00 75.00 342 SER A C 1
ATOM 2697 O O . SER A 1 342 ? 7.015 4.168 -15.845 1.00 75.00 342 SER A O 1
ATOM 2699 N N . CYS A 1 343 ? 6.522 3.940 -13.663 1.00 71.75 343 CYS A N 1
ATOM 2700 C CA . CYS A 1 343 ? 7.862 4.230 -13.147 1.00 71.75 343 CYS A CA 1
ATOM 2701 C C . CYS A 1 343 ? 8.061 3.567 -11.778 1.00 71.75 343 CYS A C 1
ATOM 2703 O O . CYS A 1 343 ? 7.118 3.462 -11.001 1.00 71.75 343 CYS A O 1
ATOM 2705 N N . GLY A 1 344 ? 9.270 3.070 -11.492 1.00 68.12 344 GLY A N 1
ATOM 2706 C CA . GLY A 1 344 ? 9.596 2.450 -10.198 1.00 68.12 344 GLY A CA 1
ATOM 2707 C C . GLY A 1 344 ? 8.601 1.385 -9.716 1.00 68.12 344 GLY A C 1
ATOM 2708 O O . GLY A 1 344 ? 8.275 1.342 -8.534 1.00 68.12 344 GLY A O 1
ATOM 2709 N N . GLY A 1 345 ? 8.051 0.575 -10.628 1.00 69.56 345 GLY A N 1
ATOM 2710 C CA . GLY A 1 345 ? 7.044 -0.443 -10.298 1.00 69.56 345 GLY A CA 1
ATOM 2711 C C . GLY A 1 345 ? 5.637 0.086 -9.992 1.00 69.56 345 GLY A C 1
ATOM 2712 O O . GLY A 1 345 ? 4.754 -0.702 -9.671 1.00 69.56 345 GLY A O 1
ATOM 2713 N N . VAL A 1 346 ? 5.404 1.395 -10.105 1.00 75.19 346 VAL A N 1
ATOM 2714 C CA . VAL A 1 346 ? 4.088 2.025 -9.946 1.00 75.19 346 VAL A CA 1
ATOM 2715 C C . VAL A 1 346 ? 3.488 2.303 -11.315 1.00 75.19 346 VAL A C 1
ATOM 2717 O O . VAL A 1 346 ? 4.165 2.840 -12.191 1.00 75.19 346 VAL A O 1
ATOM 2720 N N . THR A 1 347 ? 2.212 1.965 -11.490 1.00 80.38 347 THR A N 1
ATOM 2721 C CA . THR A 1 347 ? 1.421 2.332 -12.668 1.00 80.38 347 THR A CA 1
ATOM 2722 C C . THR A 1 347 ? 0.391 3.388 -12.298 1.00 80.38 347 THR A C 1
ATOM 2724 O O . THR A 1 347 ? -0.526 3.141 -11.515 1.00 80.38 347 THR A O 1
ATOM 2727 N N . PHE A 1 348 ? 0.533 4.558 -12.905 1.00 79.81 348 PHE A N 1
ATOM 2728 C CA . PHE A 1 348 ? -0.419 5.655 -12.875 1.00 79.81 348 PHE A CA 1
ATOM 2729 C C . PHE A 1 348 ? -1.401 5.506 -14.038 1.00 79.81 348 PHE A C 1
ATOM 2731 O O . PHE A 1 348 ? -0.978 5.341 -15.180 1.00 79.81 348 PHE A O 1
ATOM 2738 N N . SER A 1 349 ? -2.701 5.547 -13.768 1.00 78.50 349 SER A N 1
ATOM 2739 C CA . SER A 1 349 ? -3.781 5.373 -14.756 1.00 78.50 349 SER A CA 1
ATOM 2740 C C . SER A 1 349 ? -4.967 6.279 -14.430 1.00 78.50 349 SER A C 1
ATOM 2742 O O . SER A 1 349 ? -4.938 6.961 -13.408 1.00 78.50 349 SER A O 1
ATOM 2744 N N . ASP A 1 350 ? -5.985 6.325 -15.295 1.00 74.81 350 ASP A N 1
ATOM 2745 C CA . ASP A 1 350 ? -7.181 7.172 -15.129 1.00 74.81 350 ASP A CA 1
ATOM 2746 C C . ASP A 1 350 ? -6.841 8.629 -14.778 1.00 74.81 350 ASP A C 1
ATOM 2748 O O . ASP A 1 350 ? -7.497 9.264 -13.951 1.00 74.81 350 ASP A O 1
ATOM 2752 N N . ILE A 1 351 ? -5.764 9.150 -15.374 1.00 74.88 351 ILE A N 1
ATOM 2753 C CA . ILE A 1 351 ? -5.285 10.480 -15.027 1.00 74.88 351 ILE A CA 1
ATOM 2754 C C . ILE A 1 351 ? -6.192 11.536 -15.648 1.00 74.88 351 ILE A C 1
ATOM 2756 O O . ILE A 1 351 ? -6.453 11.499 -16.847 1.00 74.88 351 ILE A O 1
ATOM 2760 N N . SER A 1 352 ? -6.615 12.515 -14.858 1.00 73.94 352 SER A N 1
ATOM 2761 C CA . SER A 1 352 ? -7.366 13.686 -15.301 1.00 73.94 352 SER A CA 1
ATOM 2762 C C . SER A 1 352 ? -6.797 14.940 -14.642 1.00 73.94 352 SER A C 1
ATOM 2764 O O . SER A 1 352 ? -6.526 14.942 -13.445 1.00 73.94 352 SER A O 1
ATOM 2766 N N . ALA A 1 353 ? -6.645 16.021 -15.405 1.00 72.44 353 ALA A N 1
ATOM 2767 C CA . ALA A 1 353 ? -6.172 17.310 -14.906 1.00 72.44 353 ALA A CA 1
ATOM 2768 C C . ALA A 1 353 ? -7.170 18.427 -15.240 1.00 72.44 353 ALA A C 1
ATOM 2770 O O . ALA A 1 353 ? -7.796 18.426 -16.300 1.00 72.44 353 ALA A O 1
ATOM 2771 N N . ASN A 1 354 ? -7.324 19.379 -14.323 1.00 72.31 354 ASN A N 1
ATOM 2772 C CA . ASN A 1 354 ? -8.090 20.607 -14.511 1.00 72.31 354 ASN A CA 1
ATOM 2773 C C . ASN A 1 354 ? -7.367 21.761 -13.800 1.00 72.31 354 ASN A C 1
ATOM 2775 O O . ASN A 1 354 ? -7.464 21.919 -12.578 1.00 72.31 354 ASN A O 1
ATOM 2779 N N . GLY A 1 355 ? -6.606 22.548 -14.564 1.00 72.75 355 GLY A N 1
ATOM 2780 C CA . GLY A 1 355 ? -5.716 23.566 -14.008 1.00 72.75 355 GLY A CA 1
ATOM 2781 C C . GLY A 1 355 ? -4.616 22.925 -13.160 1.00 72.75 355 GLY A C 1
ATOM 2782 O O . GLY A 1 355 ? -3.895 22.060 -13.638 1.00 72.75 355 GLY A O 1
ATOM 2783 N N . THR A 1 356 ? -4.488 23.331 -11.895 1.00 76.12 356 THR A N 1
ATOM 2784 C CA . THR A 1 356 ? -3.522 22.741 -10.950 1.00 76.12 356 THR A CA 1
ATOM 2785 C C . THR A 1 356 ? -4.028 21.466 -10.278 1.00 76.12 356 THR A C 1
ATOM 2787 O O . THR A 1 356 ? -3.247 20.784 -9.621 1.00 76.12 356 THR A O 1
ATOM 2790 N N . LYS A 1 357 ? -5.314 21.118 -10.413 1.00 82.00 357 LYS A N 1
ATOM 2791 C CA . LYS A 1 357 ? -5.899 19.933 -9.770 1.00 82.00 357 LYS A CA 1
ATOM 2792 C C . LYS A 1 357 ? -5.751 18.711 -10.665 1.00 82.00 357 LYS A C 1
ATOM 2794 O O . LYS A 1 357 ? -6.096 18.767 -11.844 1.00 82.00 357 LYS A O 1
ATOM 2799 N N . ILE A 1 358 ? -5.298 17.604 -10.090 1.00 80.69 358 ILE A N 1
ATOM 2800 C CA . ILE A 1 358 ? -5.086 16.336 -10.789 1.00 80.69 358 ILE A CA 1
ATOM 2801 C C . ILE A 1 358 ? -5.751 15.207 -10.001 1.00 80.69 358 ILE A C 1
ATOM 2803 O O . ILE A 1 358 ? -5.654 15.153 -8.778 1.00 80.69 358 ILE A O 1
ATOM 2807 N N . SER A 1 359 ? -6.398 14.284 -10.703 1.00 82.94 359 SER A N 1
ATOM 2808 C CA . SER A 1 359 ? -6.805 12.980 -10.183 1.00 82.94 359 SER A CA 1
ATOM 2809 C C . SER A 1 359 ? -6.138 11.870 -10.985 1.00 82.94 359 SER A C 1
ATOM 2811 O O . SER A 1 359 ? -5.868 12.028 -12.173 1.00 82.94 359 SER A O 1
ATOM 2813 N N . PHE A 1 360 ? -5.826 10.756 -10.334 1.00 83.25 360 PHE A N 1
ATOM 2814 C CA . PHE A 1 360 ? -5.206 9.590 -10.963 1.00 83.25 360 PHE A CA 1
ATOM 2815 C C . PHE A 1 360 ? -5.444 8.347 -10.110 1.00 83.25 360 PHE A C 1
ATOM 2817 O O . PHE A 1 360 ? -5.821 8.442 -8.945 1.00 83.25 360 PHE A O 1
ATOM 2824 N N . LYS A 1 361 ? -5.167 7.172 -10.667 1.00 83.19 361 LYS A N 1
ATOM 2825 C CA . LYS A 1 361 ? -5.017 5.927 -9.917 1.00 83.19 361 LYS A CA 1
ATOM 2826 C C . LYS A 1 361 ? -3.558 5.505 -9.868 1.00 83.19 361 LYS A C 1
ATOM 2828 O O . LYS A 1 361 ? -2.965 5.356 -10.931 1.00 83.19 361 LYS A O 1
ATOM 2833 N N . ALA A 1 362 ? -3.003 5.263 -8.683 1.00 84.12 362 ALA A N 1
ATOM 2834 C CA . ALA A 1 362 ? -1.704 4.611 -8.510 1.00 84.12 362 ALA A CA 1
ATOM 2835 C C . ALA A 1 362 ? -1.934 3.146 -8.126 1.00 84.12 362 ALA A C 1
ATOM 2837 O O . ALA A 1 362 ? -2.580 2.864 -7.121 1.00 84.12 362 ALA A O 1
ATOM 2838 N N . ASN A 1 363 ? -1.461 2.219 -8.964 1.00 79.25 363 ASN A N 1
ATOM 2839 C CA . ASN A 1 363 ? -1.710 0.776 -8.827 1.00 79.25 363 ASN A CA 1
ATOM 2840 C C . ASN A 1 363 ? -3.202 0.445 -8.606 1.00 79.25 363 ASN A C 1
ATOM 2842 O O . ASN A 1 363 ? -3.560 -0.424 -7.822 1.00 79.25 363 ASN A O 1
ATOM 2846 N N . GLY A 1 364 ? -4.089 1.180 -9.286 1.00 76.62 364 GLY A N 1
ATOM 2847 C CA . GLY A 1 364 ? -5.541 0.993 -9.204 1.00 76.62 364 GLY A CA 1
ATOM 2848 C C . GLY A 1 364 ? -6.252 1.775 -8.092 1.00 76.62 364 GLY A C 1
ATOM 2849 O O . GLY A 1 364 ? -7.461 1.982 -8.204 1.00 76.62 364 GLY A O 1
ATOM 2850 N N . THR A 1 365 ? -5.539 2.286 -7.086 1.00 79.56 365 THR A N 1
ATOM 2851 C CA . THR A 1 365 ? -6.123 3.106 -6.009 1.00 79.56 365 THR A CA 1
ATOM 2852 C C . THR A 1 365 ? -6.205 4.566 -6.429 1.00 79.56 365 THR A C 1
ATOM 2854 O O . THR A 1 365 ? -5.223 5.116 -6.920 1.00 79.56 365 THR A O 1
ATOM 2857 N N . ALA A 1 366 ? -7.370 5.195 -6.263 1.00 86.25 366 ALA A N 1
ATOM 2858 C CA . ALA A 1 366 ? -7.614 6.569 -6.694 1.00 86.25 366 ALA A CA 1
ATOM 2859 C C . ALA A 1 366 ? -7.065 7.602 -5.700 1.00 86.25 366 ALA A C 1
ATOM 2861 O O . ALA A 1 366 ? -7.280 7.488 -4.496 1.00 86.25 366 ALA A O 1
ATOM 2862 N N . TYR A 1 367 ? -6.428 8.644 -6.228 1.00 87.00 367 TYR A N 1
ATOM 2863 C CA . TYR A 1 367 ? -5.887 9.770 -5.476 1.00 87.00 367 TYR A CA 1
ATOM 2864 C C . TYR A 1 367 ? -6.220 11.091 -6.171 1.00 87.00 367 TYR A C 1
ATOM 2866 O O . TYR A 1 367 ? -6.436 11.157 -7.386 1.00 87.00 367 TYR A O 1
ATOM 2874 N N . SER A 1 368 ? -6.231 12.153 -5.369 1.00 87.88 368 SER A N 1
ATOM 2875 C CA . SER A 1 368 ? -6.354 13.538 -5.823 1.00 87.88 368 SER A CA 1
ATOM 2876 C C . SER A 1 368 ? -5.143 14.323 -5.335 1.00 87.88 368 SER A C 1
ATOM 2878 O O . SER A 1 368 ? -4.692 14.125 -4.208 1.00 87.88 368 SER A O 1
ATOM 2880 N N . ALA A 1 369 ? -4.626 15.217 -6.168 1.00 88.12 369 ALA A N 1
ATOM 2881 C CA . ALA A 1 369 ? -3.480 16.051 -5.848 1.00 88.12 369 ALA A CA 1
ATOM 2882 C C . ALA A 1 369 ? -3.635 17.457 -6.435 1.00 88.12 369 ALA A C 1
ATOM 2884 O O . ALA A 1 369 ? -4.343 17.675 -7.421 1.00 88.12 369 ALA A O 1
ATOM 2885 N N . GLU A 1 370 ? -2.912 18.404 -5.856 1.00 87.00 370 GLU A N 1
ATOM 2886 C CA . GLU A 1 370 ? -2.693 19.727 -6.422 1.00 87.00 370 GLU A CA 1
ATOM 2887 C C . GLU A 1 370 ? -1.228 19.880 -6.843 1.00 87.00 370 GLU A C 1
ATOM 2889 O O . GLU A 1 370 ? -0.311 19.523 -6.104 1.00 87.00 370 GLU A O 1
ATOM 2894 N N . VAL A 1 371 ? -0.997 20.427 -8.033 1.00 81.94 371 VAL A N 1
ATOM 2895 C CA . VAL A 1 371 ? 0.339 20.770 -8.515 1.00 81.94 371 VAL A CA 1
ATOM 2896 C C . VAL A 1 371 ? 0.738 22.135 -7.974 1.00 81.94 371 VAL A C 1
ATOM 2898 O O . VAL A 1 371 ? 0.148 23.149 -8.350 1.00 81.94 371 VAL A O 1
ATOM 2901 N N . LYS A 1 372 ? 1.786 22.167 -7.149 1.00 81.81 372 LYS A N 1
ATOM 2902 C CA . LYS A 1 372 ? 2.400 23.395 -6.622 1.00 81.81 372 LYS A CA 1
ATOM 2903 C C . LYS A 1 372 ? 3.910 23.323 -6.787 1.00 81.81 372 LYS A C 1
ATOM 2905 O O . LYS A 1 372 ? 4.529 22.361 -6.344 1.00 81.81 372 LYS A O 1
ATOM 2910 N N . ASP A 1 373 ? 4.499 24.304 -7.469 1.00 79.81 373 ASP A N 1
ATOM 2911 C CA . ASP A 1 373 ? 5.952 24.414 -7.681 1.00 79.81 373 ASP A CA 1
ATOM 2912 C C . ASP A 1 373 ? 6.618 23.131 -8.220 1.00 79.81 373 ASP A C 1
ATOM 2914 O O . ASP A 1 373 ? 7.711 22.742 -7.810 1.00 79.81 373 ASP A O 1
ATOM 2918 N N . GLY A 1 374 ? 5.933 22.428 -9.131 1.00 73.44 374 GLY A N 1
ATOM 2919 C CA . GLY A 1 374 ? 6.414 21.165 -9.709 1.00 73.44 374 GLY A CA 1
ATOM 2920 C C . GLY A 1 374 ? 6.324 19.947 -8.777 1.00 73.44 374 GLY A C 1
ATOM 2921 O O . GLY A 1 374 ? 6.865 18.891 -9.114 1.00 73.44 374 GLY A O 1
ATOM 2922 N N . LYS A 1 375 ? 5.640 20.081 -7.635 1.00 82.12 375 LYS A N 1
ATOM 2923 C CA . LYS A 1 375 ? 5.359 19.028 -6.650 1.00 82.12 375 LYS A CA 1
ATOM 2924 C C . LYS A 1 375 ? 3.880 18.659 -6.673 1.00 82.12 375 LYS A C 1
ATOM 2926 O O . LYS A 1 375 ? 3.037 19.489 -7.012 1.00 82.12 375 LYS A O 1
ATOM 2931 N N . LEU A 1 376 ? 3.575 17.428 -6.278 1.00 84.69 376 LEU A N 1
ATOM 2932 C CA . LEU A 1 376 ? 2.209 16.984 -6.015 1.00 84.69 376 LEU A CA 1
ATOM 2933 C C . LEU A 1 376 ? 1.927 17.131 -4.523 1.00 84.69 376 LEU A C 1
ATOM 2935 O O . LEU A 1 376 ? 2.644 16.569 -3.698 1.00 84.69 376 LEU A O 1
ATOM 2939 N N . VAL A 1 377 ? 0.890 17.884 -4.183 1.00 88.81 377 VAL A N 1
ATOM 2940 C CA . VAL A 1 377 ? 0.405 18.046 -2.813 1.00 88.81 377 VAL A CA 1
ATOM 2941 C C . VAL A 1 377 ? -0.886 17.254 -2.690 1.00 88.81 377 VAL A C 1
ATOM 2943 O O . VAL A 1 377 ? -1.873 17.567 -3.352 1.00 88.81 377 VAL A O 1
ATOM 2946 N N . MET A 1 378 ? -0.855 16.197 -1.889 1.00 89.94 378 MET A N 1
ATOM 2947 C CA . MET A 1 378 ? -1.994 15.312 -1.647 1.00 89.94 378 MET A CA 1
ATOM 2948 C C . MET A 1 378 ? -2.495 15.511 -0.226 1.00 89.94 378 MET A C 1
ATOM 2950 O O . MET A 1 378 ? -1.697 15.751 0.679 1.00 89.94 378 MET A O 1
ATOM 2954 N N . ASP A 1 379 ? -3.804 15.404 -0.043 1.00 87.31 379 ASP A N 1
ATOM 2955 C CA . ASP A 1 379 ? -4.401 15.475 1.284 1.00 87.31 379 ASP A CA 1
ATOM 2956 C C . ASP A 1 379 ? -4.067 14.214 2.102 1.00 87.31 379 ASP A C 1
ATOM 2958 O O . ASP A 1 379 ? -4.075 13.102 1.568 1.00 87.31 379 ASP A O 1
ATOM 2962 N N . GLY A 1 380 ? -3.772 14.392 3.389 1.00 84.06 380 GLY A N 1
ATOM 2963 C CA . GLY A 1 380 ? -3.417 13.327 4.324 1.00 84.06 380 GLY A CA 1
ATOM 2964 C C . GLY A 1 380 ? -1.932 12.952 4.347 1.00 84.06 380 GLY A C 1
ATOM 2965 O O . GLY A 1 380 ? -1.118 13.389 3.528 1.00 84.06 380 GLY A O 1
ATOM 2966 N N . ASP A 1 381 ? -1.570 12.114 5.322 1.00 83.00 381 ASP A N 1
ATOM 2967 C CA . ASP A 1 381 ? -0.244 11.497 5.427 1.00 83.00 381 ASP A CA 1
ATOM 2968 C C . ASP A 1 381 ? -0.208 10.171 4.656 1.00 83.00 381 ASP A C 1
ATOM 2970 O O . ASP A 1 381 ? -0.566 9.112 5.161 1.00 83.00 381 ASP A O 1
ATOM 2974 N N . LEU A 1 382 ? 0.243 10.254 3.410 1.00 82.06 382 LEU A N 1
ATOM 2975 C CA . LEU A 1 382 ? 0.418 9.152 2.475 1.00 82.06 382 LEU A CA 1
ATOM 2976 C C . LEU A 1 382 ? 1.866 8.654 2.455 1.00 82.06 382 LEU A C 1
ATOM 2978 O O . LEU A 1 382 ? 2.231 7.847 1.602 1.00 82.06 382 LEU A O 1
ATOM 2982 N N . THR A 1 383 ? 2.733 9.127 3.359 1.00 75.75 383 THR A N 1
ATOM 2983 C CA . THR A 1 383 ? 4.146 8.714 3.359 1.00 75.75 383 THR A CA 1
ATOM 2984 C C . THR A 1 383 ? 4.309 7.216 3.617 1.00 75.75 383 THR A C 1
ATOM 2986 O O . THR A 1 383 ? 5.285 6.630 3.155 1.00 75.75 383 THR A O 1
ATOM 2989 N N . GLY A 1 384 ? 3.344 6.578 4.286 1.00 68.38 384 GLY A N 1
ATOM 2990 C CA . GLY A 1 384 ? 3.295 5.130 4.505 1.00 68.38 384 GLY A CA 1
ATOM 2991 C C . GLY A 1 384 ? 2.776 4.306 3.321 1.00 68.38 384 GLY A C 1
ATOM 2992 O O . GLY A 1 384 ? 2.953 3.088 3.324 1.00 68.38 384 GLY A O 1
ATOM 2993 N N . GLU A 1 385 ? 2.175 4.934 2.306 1.00 74.81 385 GLU A N 1
ATOM 2994 C CA . GLU A 1 385 ? 1.575 4.228 1.171 1.00 74.81 385 GLU A CA 1
ATOM 2995 C C . GLU A 1 385 ? 2.632 3.464 0.363 1.00 74.81 385 GLU A C 1
ATOM 2997 O O . GLU A 1 385 ? 3.716 3.975 0.059 1.00 74.81 385 GLU A O 1
ATOM 3002 N N . ALA A 1 386 ? 2.308 2.233 -0.039 1.00 70.00 386 ALA A N 1
ATOM 3003 C CA . ALA A 1 386 ? 3.259 1.335 -0.696 1.00 70.00 386 ALA A CA 1
ATOM 3004 C C . ALA A 1 386 ? 3.840 1.926 -1.994 1.00 70.00 386 ALA A C 1
ATOM 3006 O O . ALA A 1 386 ? 5.046 1.847 -2.234 1.00 70.00 386 ALA A O 1
ATOM 3007 N N . TRP A 1 387 ? 3.009 2.582 -2.811 1.00 76.81 387 TRP A N 1
ATOM 3008 C CA . TRP A 1 387 ? 3.455 3.214 -4.056 1.00 76.81 387 TRP A CA 1
ATOM 3009 C C . TRP A 1 387 ? 4.358 4.435 -3.797 1.00 76.81 387 TRP A C 1
ATOM 3011 O O . TRP A 1 387 ? 5.351 4.629 -4.503 1.00 76.81 387 TRP A O 1
ATOM 3021 N N . VAL A 1 388 ? 4.076 5.212 -2.743 1.00 79.31 388 VAL A N 1
ATOM 3022 C CA . VAL A 1 388 ? 4.890 6.363 -2.310 1.00 79.31 388 VAL A CA 1
ATOM 3023 C C . VAL A 1 388 ? 6.260 5.893 -1.827 1.00 79.31 388 VAL A C 1
ATOM 3025 O O . VAL A 1 388 ? 7.293 6.450 -2.212 1.00 79.31 388 VAL A O 1
ATOM 3028 N N . GLN A 1 389 ? 6.278 4.827 -1.028 1.00 73.31 389 GLN A N 1
ATOM 3029 C CA . GLN A 1 389 ? 7.492 4.184 -0.535 1.00 73.31 389 GLN A CA 1
ATOM 3030 C C . GLN A 1 389 ? 8.321 3.571 -1.668 1.00 73.31 389 GLN A C 1
ATOM 3032 O O . GLN A 1 389 ? 9.544 3.722 -1.665 1.00 73.31 389 GLN A O 1
ATOM 3037 N N . SER A 1 390 ? 7.679 2.932 -2.651 1.00 72.62 390 SER A N 1
ATOM 3038 C CA . SER A 1 390 ? 8.358 2.346 -3.813 1.00 72.62 390 SER A CA 1
ATOM 3039 C C . SER A 1 390 ? 9.144 3.401 -4.594 1.00 72.62 390 SER A C 1
ATOM 3041 O O . SER A 1 390 ? 10.348 3.252 -4.826 1.00 72.62 390 SER A O 1
ATOM 3043 N N . LEU A 1 391 ? 8.487 4.519 -4.922 1.00 75.88 391 LEU A N 1
ATOM 3044 C CA . LEU A 1 391 ? 9.114 5.618 -5.656 1.00 75.88 391 LEU A CA 1
ATOM 3045 C C . LEU A 1 391 ? 10.188 6.323 -4.830 1.00 75.88 391 LEU A C 1
ATOM 3047 O O . LEU A 1 391 ? 11.239 6.667 -5.372 1.00 75.88 391 LEU A O 1
ATOM 3051 N N . SER A 1 392 ? 9.959 6.501 -3.527 1.00 76.69 392 SER A N 1
ATOM 3052 C CA . SER A 1 392 ? 10.921 7.165 -2.643 1.00 76.69 392 SER A CA 1
ATOM 3053 C C . SER A 1 392 ? 12.211 6.362 -2.474 1.00 76.69 392 SER A C 1
ATOM 3055 O O . SER A 1 392 ? 13.308 6.905 -2.586 1.00 76.69 392 SER A O 1
ATOM 3057 N N . ARG A 1 393 ? 12.102 5.044 -2.272 1.00 69.50 393 ARG A N 1
ATOM 3058 C CA . ARG A 1 393 ? 13.261 4.159 -2.047 1.00 69.50 393 ARG A CA 1
ATOM 3059 C C . ARG A 1 393 ? 14.123 3.979 -3.279 1.00 69.50 393 ARG A C 1
ATOM 3061 O O . ARG A 1 393 ? 15.343 3.945 -3.176 1.00 69.50 393 ARG A O 1
ATOM 3068 N N . GLN A 1 394 ? 13.491 3.865 -4.439 1.00 65.44 394 GLN A N 1
ATOM 3069 C CA . GLN A 1 394 ? 14.210 3.728 -5.698 1.00 65.44 394 GLN A CA 1
ATOM 3070 C C . GLN A 1 394 ? 14.700 5.087 -6.240 1.00 65.44 394 GLN A C 1
ATOM 3072 O O . GLN A 1 394 ? 15.253 5.158 -7.335 1.00 65.44 394 GLN A O 1
ATOM 3077 N N . GLY A 1 395 ? 14.504 6.174 -5.482 1.00 70.56 395 GLY A N 1
ATOM 3078 C CA . GLY A 1 395 ? 14.991 7.504 -5.826 1.00 70.56 395 GLY A CA 1
ATOM 3079 C C . GLY A 1 395 ? 14.214 8.189 -6.949 1.00 70.56 395 GLY A C 1
ATOM 3080 O O . GLY A 1 395 ? 14.696 9.193 -7.464 1.00 70.56 395 GLY A O 1
ATOM 3081 N N . TYR A 1 396 ? 13.026 7.698 -7.319 1.00 70.56 396 TYR A N 1
ATOM 3082 C CA . TYR A 1 396 ? 12.151 8.339 -8.312 1.00 70.56 396 TYR A CA 1
ATOM 3083 C C . TYR A 1 396 ? 11.470 9.596 -7.770 1.00 70.56 396 TYR A C 1
ATOM 3085 O O . TYR A 1 396 ? 11.046 10.445 -8.555 1.00 70.56 396 TYR A O 1
ATOM 3093 N N . ALA A 1 397 ? 11.341 9.718 -6.450 1.00 76.00 397 ALA A N 1
ATOM 3094 C CA . ALA A 1 397 ? 10.738 10.866 -5.790 1.00 76.00 397 ALA A CA 1
ATOM 3095 C C . ALA A 1 397 ? 11.175 10.965 -4.324 1.00 76.00 397 ALA A C 1
ATOM 3097 O O . ALA A 1 397 ? 11.871 10.100 -3.809 1.00 76.00 397 ALA A O 1
ATOM 3098 N N . GLN A 1 398 ? 10.756 12.025 -3.650 1.00 82.69 398 GLN A N 1
ATOM 3099 C CA . GLN A 1 398 ? 10.809 12.181 -2.204 1.00 82.69 398 GLN A CA 1
ATOM 3100 C C . GLN A 1 398 ? 9.408 12.540 -1.723 1.00 82.69 398 GLN A C 1
ATOM 3102 O O . GLN A 1 398 ? 8.756 13.391 -2.325 1.00 82.69 398 GLN A O 1
ATOM 3107 N N . ALA A 1 399 ? 8.949 11.920 -0.643 1.00 85.62 399 ALA A N 1
ATOM 3108 C CA . ALA A 1 399 ? 7.675 12.245 -0.019 1.00 85.62 399 ALA A CA 1
ATOM 3109 C C . ALA A 1 399 ? 7.910 12.764 1.396 1.00 85.62 399 ALA A C 1
ATOM 3111 O O . ALA A 1 399 ? 8.653 12.155 2.165 1.00 85.62 399 ALA A O 1
ATOM 3112 N N . ALA A 1 400 ? 7.278 13.884 1.729 1.00 85.12 400 ALA A N 1
ATOM 3113 C CA . ALA A 1 400 ? 7.359 14.493 3.045 1.00 85.12 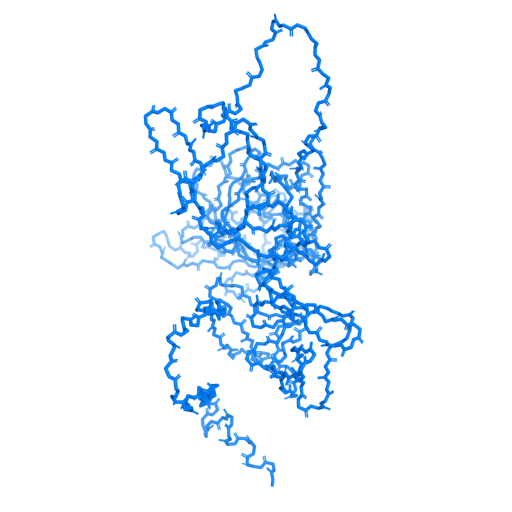400 ALA A CA 1
ATOM 3114 C C . ALA A 1 400 ? 5.959 14.786 3.578 1.00 85.12 400 ALA A C 1
ATOM 3116 O O . ALA A 1 400 ? 5.106 15.314 2.862 1.00 85.12 400 ALA A O 1
ATOM 3117 N N . LYS A 1 401 ? 5.751 14.469 4.855 1.00 86.69 401 LYS A N 1
ATOM 3118 C CA . LYS A 1 401 ? 4.583 14.898 5.618 1.00 86.69 401 LYS A CA 1
ATOM 3119 C C . LYS A 1 401 ? 4.730 16.384 5.950 1.00 86.69 401 LYS A C 1
ATOM 3121 O O . LYS A 1 401 ? 5.770 16.791 6.466 1.00 86.69 401 LYS A O 1
ATOM 3126 N N . GLN A 1 402 ? 3.706 17.179 5.664 1.00 85.56 402 GLN A N 1
ATOM 3127 C CA . GLN A 1 402 ? 3.654 18.610 5.965 1.00 85.56 402 GLN A CA 1
ATOM 3128 C C . GLN A 1 402 ? 2.356 18.922 6.715 1.00 85.56 402 GLN A C 1
ATOM 3130 O O . GLN A 1 402 ? 1.291 18.516 6.271 1.00 85.56 402 GLN A O 1
ATOM 3135 N N . GLU A 1 403 ? 2.434 19.607 7.853 1.00 80.19 403 GLU A N 1
ATOM 3136 C CA . GLU A 1 403 ? 1.250 20.099 8.580 1.00 80.19 403 GLU A CA 1
ATOM 3137 C C . GLU A 1 403 ? 0.538 21.178 7.746 1.00 80.19 403 GLU A C 1
ATOM 3139 O O . GLU A 1 403 ? 1.217 21.944 7.054 1.00 80.19 403 GLU A O 1
ATOM 3144 N N . LYS A 1 404 ? -0.801 21.158 7.721 1.00 77.88 404 LYS A N 1
ATOM 3145 C CA . LYS A 1 404 ? -1.607 22.069 6.892 1.00 77.88 404 LYS A CA 1
ATOM 3146 C C . LYS A 1 404 ? -1.555 23.512 7.367 1.00 77.88 404 LYS A C 1
ATOM 3148 O O . LYS A 1 404 ? -1.512 23.729 8.596 1.00 77.88 404 LYS A O 1
#

pLDDT: mean 71.97, std 20.14, range [22.64, 96.94]

Radius of gyration: 27.77 Å; chains: 1; bounding box: 58×70×73 Å

Secondary structure (DSSP, 8-state):
-HHHHHHHHB-TTS-B---------------S--------------EEEEEETTEEEEEETTS-B--SEEETTEEE-TTS-EEEEEEEEEEE-SS-EEEEETTS-B--SEEEEETTEEEEE-TTSPEEP-EEEEETTEEEEEEETTEE--SEEETTEEEPTTSBEEEEEEEEEEE-SS-EEEEETTS-B--SEEEEETTEEEEE-TTS-B---PPPPSSS-----------EEEEEEE-TTSEEEEEEPTT--HHHHHHHHHHHS-TT-EEEEEETTEEEEEEEETTEEEETTSS-BHHHHHTTS-TT----EEEEEE--HHHHHHHHHT-SSS--SEEEEEETTEEEEEEEEETTEEEEEETTEEEEEEEETTEEEEES--TT-HHHHHHHHTTSEEEEEEE-

Foldseek 3Di:
DVVVVCPVQAPPVRDGDPPPPPVDPPDDDDDDDDDPDPPPPVVLQDWDWDQDPVGIAIAGPLRFTDEQAARPQFHHHNVRHRDDDWGWDWDDDLVAIWIATPVGDTDEQAWHHYSNDIWGAYRVRHTDDAAWDQDPVAIFHHPDVVRTDEQAAEQQFGQYNVRHGPDPWGWDWDADPVAIWIATPVGDTDEQDWGHYNNDIFGAYRVRHTDDDDPDDPPDDDDDDDPDPFWKKKKKFFDWFAKKKFKFFQPQALLLVLQLVLVSAPAQGWWWKAKPNRIFIWHHHPSWTPTPPDPDTSRRVPPVRDDPDRDMMMMITGGACLSVVVQQVVPPDPDRRTQWMDGLSWIWHPWHDDHQKIWIDTSRRIFIFGDDPSITIGTGDCCVPPSNVSCCVVVRINIDMDTD

Sequence (404 aa):
MMRRIKREIFNEKGKLVMKKFLGGLVAAALVAGTILAPTTAAKAYSGEWVNGDNGWWYKHSDGSYAYSEWVDGCWLSSDGYWSYKPTASWKRDTKGWWYEDTSGWYQVNGVQWIDGTKYRSNAAGYAECKGWCWTNGGWYYVWDYDTYAQSEWVDGYWISANQYWTYAPKAQWYKDSVGWYYMDSSGYYEKSTTVKIDGVEYTFDDRGYLVEQVPANPDVPDTPDTPDTKSYNTVFTPNVSSSATFTFSAGGSGKDLNDLVASYTKNGETKAVTYNGKSYTVKNDNGTIVVVGSNKKIADVIDGIASGSTAKVTVSFKSGLTDLVKAFNTSTGKGSYAASVSCGGVTFSDISANGTKISFKANGTAYSAEVKDGKLVMDGDLTGEAWVQSLSRQGYAQAAKQEK